Protein AF-A0ABD3DG47-F1 (afdb_monomer_lite)

pLDDT: mean 72.35, std 14.11, range [27.45, 95.31]

InterPro domains:
  IPR001270 ClpA/B family [PR00300] (268-286)
  IPR001270 ClpA/B family [PR00300] (358-372)
  IPR003593 AAA+ ATPase domain [SM00382] (264-387)
  IPR003959 ATPase, AAA-type, core [PF07724] (314-381)
  IPR025662 Sigma-54 interaction domain, ATP-binding site 1 [PS00675] (268-281)
  IPR027417 P-loop containing nucleoside triphosphate hydrolase [G3DSA:3.40.50.300] (193-408)
  IPR027417 P-loop containing nucleoside triphosphate hydrolase [SSF52540] (236-483)
  IPR050130 ATP-dependent Clp protease/Chaperone ClpA/ClpB [PTHR11638] (6-526)

Secondary structure (DSSP, 8-state):
-HHHHHHHHHHHHHHHHHHT-EE-HHHHHIIIIIHHHS-TTTS-S---HHHHHHHHHHHHHHHHHHHHTTHHHHHHHHHHHHHHHHHHHHHHHHHS---GGGHHHHHHHHHHHHHHHHHHHHHHHHHHHHHH-TTHHHHHHHHHHHHHHHHHHHHHHTSS-----HHHHHHHHHHHHHHHHHHHHHHHHHTHHHHEE-HHHHHHHHHHHHT--HHHHSS-S-HHHHHHHHHHHHHHS-S-HHHHHHHHHHHHHGGGS-TT--S-SEEEEEEE-TTSSHHHHHHHHHHHHSS-GGGEEEEEGGG--SHHHHHHHHHHHHHH-SS-EEEEETGGGS-HHHHHHHHHHH-SSS---S-----TT-EEEEEE-TTHHHHT---GGGGTSHHHHHHHHH-HHHHHHH---TTTTTTHHHHHHHHHHHS-HHHHHHSSEEEEE---TT-HHHHHHHHHHHHHHHHHGGGEEEEE-HHHHHHHHHHHHHS--TTHHHHHHHHHHHHHHHHS---S--SSEEEEEEEPTTSSSEEEEEE-TTT-TT-HHHHTTTTHHHHHHHHHHHHHHHHHHHHHHHHHHHHHHHTT-HHHHHHHHHHHHHHHHHT-TT---TTTT-

Organism: NCBI:txid1961234

Foldseek 3Di:
DVVVVVVLVVVQVVLCVQLLFAEDPQQLCCLLVVLVVPPCPQQDPDSDSVVSSVLVSQLSVVLSVCLQVVVVLVVLLQLVLQLLQLQVQLVQCVVPPDDPVCVVVNVVSVVSNVVSVVVNVVVCVLLCQLQPPCPLVVVVVVVVVVLLVVLVVVVVVVVPDPDPDPVSLVVNLVVLLVSLVVVSVSLCVSPVVRRYRHQLSSLVSSCVVRVAFSLVRPDDLDCVLLVQLLVQLCVQDPPQSVLSNVQSVQLSVLVPPDPPDLAASAFEEEEAFAQLCLVVSLQSSCCSVRVDSVLEDEDAQLPPDACVSVLVVLQVSCVVHVQHEYEHEALLNHDPRNLVSLLQRLAPPHDDPDRPHRNHNYYYYYYHHACHVLQPDDDPVLVPDPVSVVVCVVPVVVSLVPDDDPCVCGHPSVSVVRCCVRSPPSNVVSHPYYDYRYNDPPCQLVNLVSLLVVLCCVPVNSFEREDEDPQNSVLLVVVLVVPDDSNSNVVSNVVSNVVVVVVDDPDPDRGQKYWYWACDPPDSDIDIDIDDPVRDPRPVVVVVCPVVSVVSSVSSSLLSVLVVVSSVLSSVLVVCVVVVPSVVNVVSSVVSSVSVVVSPPPPPVPVPVD

Radius of gyration: 31.08 Å; chains: 1; bounding box: 88×61×84 Å

Structure (mmCIF, N/CA/C/O backbone):
data_AF-A0ABD3DG47-F1
#
_entry.id   AF-A0ABD3DG47-F1
#
loop_
_atom_site.group_PDB
_atom_site.id
_atom_site.type_symbol
_atom_site.label_atom_id
_atom_site.label_alt_id
_atom_site.label_comp_id
_atom_site.label_asym_id
_atom_site.label_entity_id
_atom_site.label_seq_id
_atom_site.pdbx_PDB_ins_code
_atom_site.Cartn_x
_atom_site.Cartn_y
_atom_site.Cartn_z
_atom_site.occupancy
_atom_site.B_iso_or_equiv
_atom_site.auth_seq_id
_atom_site.auth_comp_id
_atom_site.auth_asym_id
_atom_site.auth_atom_id
_atom_site.pdbx_PDB_model_num
ATOM 1 N N . MET A 1 1 ? -4.714 10.225 -36.971 1.00 50.16 1 MET A N 1
ATOM 2 C CA . MET A 1 1 ? -4.228 9.419 -35.826 1.00 50.16 1 MET A CA 1
ATOM 3 C C . MET A 1 1 ? -3.156 8.412 -36.236 1.00 50.16 1 MET A C 1
ATOM 5 O O . MET A 1 1 ? -2.167 8.318 -35.524 1.00 50.16 1 MET A O 1
ATOM 9 N N . GLU A 1 2 ? -3.270 7.737 -37.385 1.00 52.88 2 GLU A N 1
ATOM 10 C CA . GLU A 1 2 ? -2.277 6.742 -37.850 1.00 52.88 2 GLU A CA 1
ATOM 11 C C . GLU A 1 2 ? -0.848 7.295 -38.010 1.00 52.88 2 GLU A C 1
ATOM 13 O O . GLU A 1 2 ? 0.084 6.721 -37.454 1.00 52.88 2 GLU A O 1
ATOM 18 N N . ASN A 1 3 ? -0.668 8.471 -38.630 1.00 59.38 3 ASN A N 1
ATOM 19 C CA . ASN A 1 3 ? 0.658 9.110 -38.743 1.00 59.38 3 ASN A CA 1
ATOM 20 C C . ASN A 1 3 ? 1.280 9.507 -37.390 1.00 59.38 3 ASN A C 1
ATOM 22 O O . ASN A 1 3 ? 2.501 9.570 -37.269 1.00 59.38 3 ASN A O 1
ATOM 26 N N . HIS A 1 4 ? 0.464 9.778 -36.366 1.00 63.34 4 HIS A N 1
ATOM 27 C CA . HIS A 1 4 ? 0.966 10.070 -35.019 1.00 63.34 4 HIS A CA 1
ATOM 28 C C . HIS A 1 4 ? 1.346 8.786 -34.280 1.00 63.34 4 HIS A C 1
ATOM 30 O O . HIS A 1 4 ? 2.395 8.747 -33.650 1.00 63.34 4 HIS A O 1
ATOM 36 N N . MET A 1 5 ? 0.558 7.717 -34.418 1.00 67.56 5 MET A N 1
ATOM 37 C CA . MET A 1 5 ? 0.883 6.406 -33.845 1.00 67.56 5 MET A CA 1
ATOM 38 C C . MET A 1 5 ? 2.159 5.809 -34.449 1.00 67.56 5 MET A C 1
ATOM 40 O O . MET A 1 5 ? 2.944 5.205 -33.726 1.00 67.56 5 MET A O 1
ATOM 44 N N . ALA A 1 6 ? 2.400 6.012 -35.749 1.00 72.31 6 ALA A N 1
ATOM 45 C CA . ALA A 1 6 ? 3.637 5.590 -36.405 1.00 72.31 6 ALA A CA 1
ATOM 46 C C . ALA A 1 6 ? 4.873 6.305 -35.828 1.00 72.31 6 ALA A C 1
ATOM 48 O O . ALA A 1 6 ? 5.861 5.647 -35.514 1.00 72.31 6 ALA A O 1
ATOM 49 N N . LYS A 1 7 ? 4.792 7.625 -35.597 1.00 76.00 7 LYS A N 1
ATOM 50 C CA . LYS A 1 7 ? 5.874 8.398 -34.960 1.00 76.00 7 LYS A CA 1
ATOM 51 C C . LYS A 1 7 ? 6.158 7.938 -33.529 1.00 76.00 7 LYS A C 1
ATOM 53 O O . LYS A 1 7 ? 7.310 7.739 -33.174 1.00 76.00 7 LYS A O 1
ATOM 58 N N . VAL A 1 8 ? 5.116 7.705 -32.728 1.00 77.31 8 VAL A N 1
ATOM 59 C CA . VAL A 1 8 ? 5.271 7.233 -31.339 1.00 77.31 8 VAL A CA 1
ATOM 60 C C . VAL A 1 8 ? 5.871 5.816 -31.301 1.00 77.31 8 VAL A C 1
ATOM 62 O O . VAL A 1 8 ? 6.677 5.512 -30.427 1.00 77.31 8 VAL A O 1
ATOM 65 N N . LYS A 1 9 ? 5.559 4.950 -32.278 1.00 81.62 9 LYS A N 1
ATOM 66 C CA . LYS A 1 9 ? 6.209 3.633 -32.418 1.00 81.62 9 LYS A CA 1
ATOM 67 C C . LYS A 1 9 ? 7.689 3.728 -32.799 1.00 81.62 9 LYS A C 1
ATOM 69 O O . LYS A 1 9 ? 8.485 2.938 -32.304 1.00 81.62 9 LYS A O 1
ATOM 74 N N . GLU A 1 10 ? 8.072 4.677 -33.648 1.00 83.44 10 GLU A N 1
ATOM 75 C CA . GLU A 1 10 ? 9.488 4.916 -33.960 1.00 83.44 10 GLU A CA 1
ATOM 76 C C . GLU A 1 10 ? 10.250 5.412 -32.721 1.00 83.44 10 GLU A C 1
ATOM 78 O O . GLU A 1 10 ? 11.354 4.954 -32.433 1.00 83.44 10 GLU A O 1
ATOM 83 N N . GLU A 1 11 ? 9.645 6.309 -31.939 1.00 82.12 11 GLU A N 1
ATOM 84 C CA . GLU A 1 11 ? 10.242 6.784 -30.690 1.00 82.12 11 GLU A CA 1
ATOM 85 C C . GLU A 1 11 ? 10.298 5.696 -29.603 1.00 82.12 11 GLU A C 1
ATOM 87 O O . GLU A 1 11 ? 11.265 5.664 -28.842 1.00 82.12 11 GLU A O 1
ATOM 92 N N . LYS A 1 12 ? 9.338 4.757 -29.571 1.00 86.06 12 LYS A N 1
ATOM 93 C CA . LYS A 1 12 ? 9.390 3.551 -28.718 1.00 86.06 12 LYS A CA 1
ATOM 94 C C . LYS A 1 12 ? 10.688 2.773 -28.954 1.00 86.06 12 LYS A C 1
ATOM 96 O O . LYS A 1 12 ? 11.402 2.491 -27.998 1.00 86.06 12 LYS A O 1
ATOM 101 N N . LEU A 1 13 ? 11.020 2.486 -30.216 1.00 84.69 13 LEU A N 1
ATOM 102 C CA . LEU A 1 13 ? 12.242 1.750 -30.575 1.00 84.69 13 LEU A CA 1
ATOM 103 C C . LEU A 1 13 ? 13.506 2.501 -30.133 1.00 84.69 13 LEU A C 1
ATOM 105 O O . LEU A 1 13 ? 14.432 1.903 -29.592 1.00 84.69 13 LEU A O 1
ATOM 109 N N . LYS A 1 14 ? 13.518 3.832 -30.277 1.00 86.12 14 LYS A N 1
ATOM 110 C CA . LYS A 1 14 ? 14.633 4.671 -29.805 1.00 86.12 14 LYS A CA 1
ATOM 111 C C . LYS A 1 14 ? 14.812 4.598 -28.284 1.00 86.12 14 LYS A C 1
ATOM 113 O O . LYS A 1 14 ? 15.948 4.606 -27.814 1.00 86.12 14 LYS A O 1
ATOM 118 N N . LEU A 1 15 ? 13.724 4.524 -27.511 1.00 86.25 15 LEU A N 1
ATOM 119 C CA . LEU A 1 15 ? 13.793 4.356 -26.054 1.00 86.25 15 LEU A CA 1
ATOM 120 C C . LEU A 1 15 ? 14.304 2.967 -25.653 1.00 86.25 15 LEU A C 1
ATOM 122 O O . LEU A 1 15 ? 15.177 2.872 -24.789 1.00 86.25 15 LEU A O 1
ATOM 126 N N . GLU A 1 16 ? 13.811 1.909 -26.300 1.00 85.94 16 GLU A N 1
ATOM 127 C CA . GLU A 1 16 ? 14.282 0.532 -26.084 1.00 85.94 16 GLU A CA 1
ATOM 128 C C . GLU A 1 16 ? 15.787 0.404 -26.358 1.00 85.94 16 GLU A C 1
ATOM 130 O O . GLU A 1 16 ? 16.533 -0.209 -25.585 1.00 85.94 16 GLU A O 1
ATOM 135 N N . ASP A 1 17 ? 16.257 1.038 -27.432 1.00 82.50 17 ASP A N 1
ATOM 136 C CA . ASP A 1 17 ? 17.668 1.043 -27.799 1.00 82.50 17 ASP A CA 1
ATOM 137 C C . ASP A 1 17 ? 18.523 1.874 -26.846 1.00 82.50 17 ASP A C 1
ATOM 139 O O . ASP A 1 17 ? 19.630 1.440 -26.513 1.00 82.50 17 ASP A O 1
ATOM 143 N N . ARG A 1 18 ? 18.022 3.018 -26.367 1.00 83.75 18 ARG A N 1
ATOM 144 C CA . ARG A 1 18 ? 18.728 3.883 -25.411 1.00 83.75 18 ARG A CA 1
ATOM 145 C C . ARG A 1 18 ? 18.902 3.211 -24.052 1.00 83.75 18 ARG A C 1
ATOM 147 O O . ARG A 1 18 ? 20.015 3.159 -23.537 1.00 83.75 18 ARG A O 1
ATOM 154 N N . TYR A 1 19 ? 17.820 2.697 -23.470 1.00 83.31 19 TYR A N 1
ATOM 155 C CA . TYR A 1 19 ? 17.838 2.142 -22.111 1.00 83.31 19 TYR A CA 1
ATOM 156 C C . TYR A 1 19 ? 18.195 0.655 -22.061 1.00 83.31 19 TYR A C 1
ATOM 158 O O . TYR A 1 19 ? 18.401 0.122 -20.977 1.00 83.31 19 TYR A O 1
ATOM 166 N N . SER A 1 20 ? 18.335 -0.008 -23.216 1.00 83.88 20 SER A N 1
ATOM 167 C CA . SER A 1 20 ? 18.553 -1.460 -23.302 1.00 83.88 20 SER A CA 1
ATOM 168 C C . SER A 1 20 ? 17.442 -2.256 -22.605 1.00 83.88 20 SER A C 1
ATOM 170 O O . SER A 1 20 ? 17.711 -3.226 -21.905 1.00 83.88 20 SER A O 1
ATOM 172 N N . VAL A 1 21 ? 16.194 -1.836 -22.810 1.00 87.88 21 VAL A N 1
ATOM 173 C CA . VAL A 1 21 ? 14.981 -2.447 -22.240 1.00 87.88 21 VAL A CA 1
ATOM 174 C C . VAL A 1 21 ? 14.020 -2.840 -23.358 1.00 87.88 21 VAL A C 1
ATOM 176 O O . VAL A 1 21 ? 14.129 -2.334 -24.473 1.00 87.88 21 VAL A O 1
ATOM 179 N N . GLN A 1 22 ? 13.073 -3.726 -23.068 1.00 89.00 22 GLN A N 1
ATOM 180 C CA . GLN A 1 22 ? 11.948 -4.036 -23.955 1.00 89.00 22 GLN A CA 1
ATOM 181 C C . GLN A 1 22 ? 10.681 -3.366 -23.436 1.00 89.00 22 GLN A C 1
ATOM 183 O O . GLN A 1 22 ? 10.409 -3.405 -22.243 1.00 89.00 22 GLN A O 1
ATOM 188 N N . ILE A 1 23 ? 9.874 -2.755 -24.301 1.00 90.12 23 ILE A N 1
ATOM 189 C CA . ILE A 1 23 ? 8.595 -2.165 -23.902 1.00 90.12 23 ILE A CA 1
ATOM 190 C C . ILE A 1 23 ? 7.476 -3.085 -24.379 1.00 90.12 23 ILE A C 1
ATOM 192 O O . ILE A 1 23 ? 7.232 -3.239 -25.579 1.00 90.12 23 ILE A O 1
ATOM 196 N N . SER A 1 24 ? 6.753 -3.675 -23.426 1.00 90.69 24 SER A N 1
ATOM 197 C CA . SER A 1 24 ? 5.591 -4.507 -23.741 1.00 90.69 24 SER A CA 1
ATOM 198 C C . SER A 1 24 ? 4.501 -3.695 -24.447 1.00 90.69 24 SER A C 1
ATOM 200 O O . SER A 1 24 ? 4.298 -2.510 -24.167 1.00 90.69 24 SER A O 1
ATOM 202 N N . ASP A 1 25 ? 3.757 -4.332 -25.349 1.00 88.25 25 ASP A N 1
ATOM 203 C CA . ASP A 1 25 ? 2.675 -3.653 -26.072 1.00 88.25 25 ASP A CA 1
ATOM 204 C C . ASP A 1 25 ? 1.569 -3.177 -25.119 1.00 88.25 25 ASP A C 1
ATOM 206 O O . ASP A 1 25 ? 1.066 -2.069 -25.265 1.00 88.25 25 ASP A O 1
ATOM 210 N N . ALA A 1 26 ? 1.301 -3.928 -24.045 1.00 85.88 26 ALA A N 1
ATOM 211 C CA . ALA A 1 26 ? 0.377 -3.510 -22.990 1.00 85.88 26 ALA A CA 1
ATOM 212 C C . ALA A 1 26 ? 0.840 -2.243 -22.243 1.00 85.88 26 ALA A C 1
ATOM 214 O O . ALA A 1 26 ? 0.012 -1.412 -21.867 1.00 85.88 26 ALA A O 1
ATOM 215 N N . ALA A 1 27 ? 2.149 -2.074 -22.017 1.00 85.62 27 ALA A N 1
ATOM 216 C CA . ALA A 1 27 ? 2.700 -0.856 -21.419 1.00 85.62 27 ALA A CA 1
ATOM 217 C C . ALA A 1 27 ? 2.553 0.344 -22.358 1.00 85.62 27 ALA A C 1
ATOM 219 O O . ALA A 1 27 ? 2.162 1.431 -21.932 1.00 85.62 27 ALA A O 1
ATOM 220 N N . PHE A 1 28 ? 2.828 0.127 -23.643 1.00 86.81 28 PHE A N 1
ATOM 221 C CA . PHE A 1 28 ? 2.684 1.143 -24.674 1.00 86.81 28 PHE A CA 1
ATOM 222 C C . PHE A 1 28 ? 1.227 1.603 -24.823 1.00 86.81 28 PHE A C 1
ATOM 224 O O . PHE A 1 28 ? 0.948 2.803 -24.800 1.00 86.81 28 PHE A O 1
ATOM 231 N N . ASP A 1 29 ? 0.289 0.658 -24.892 1.00 83.62 29 ASP A N 1
ATOM 232 C CA . ASP A 1 29 ? -1.140 0.950 -24.981 1.00 83.62 29 ASP A CA 1
ATOM 233 C C . ASP A 1 29 ? -1.641 1.685 -23.733 1.00 83.62 29 ASP A C 1
ATOM 235 O O . ASP A 1 29 ? -2.385 2.659 -23.850 1.00 83.62 29 ASP A O 1
ATOM 239 N N . MET A 1 30 ? -1.181 1.300 -22.538 1.00 81.06 30 MET A N 1
ATOM 240 C CA . MET A 1 30 ? -1.516 2.010 -21.302 1.00 81.06 30 MET A CA 1
ATOM 241 C C . MET A 1 30 ? -0.980 3.449 -21.294 1.00 81.06 30 MET A C 1
ATOM 243 O O . MET A 1 30 ? -1.701 4.358 -20.889 1.00 81.06 30 MET A O 1
ATOM 247 N N . ALA A 1 31 ? 0.244 3.687 -21.768 1.00 81.19 31 ALA A N 1
ATOM 248 C CA . ALA A 1 31 ? 0.800 5.036 -21.832 1.00 81.19 31 ALA A CA 1
ATOM 249 C C . ALA A 1 31 ? 0.043 5.930 -22.831 1.00 81.19 31 ALA A C 1
ATOM 251 O O . ALA A 1 31 ? -0.192 7.102 -22.556 1.00 81.19 31 ALA A O 1
ATOM 252 N N . VAL A 1 32 ? -0.367 5.394 -23.985 1.00 78.75 32 VAL A N 1
ATOM 253 C CA . VAL A 1 32 ? -0.984 6.185 -25.066 1.00 78.75 32 VAL A CA 1
ATOM 254 C C . VAL A 1 32 ? -2.504 6.323 -24.914 1.00 78.75 32 VAL A C 1
ATOM 256 O O . VAL A 1 32 ? -3.058 7.399 -25.154 1.00 78.75 32 VAL A O 1
ATOM 259 N N . GLN A 1 33 ? -3.194 5.238 -24.561 1.00 71.56 33 GLN A N 1
ATOM 260 C CA . GLN A 1 33 ? -4.656 5.192 -24.442 1.00 71.56 33 GLN A CA 1
ATOM 261 C C . GLN A 1 33 ? -5.113 5.414 -23.000 1.00 71.56 33 GLN A C 1
ATOM 263 O O . GLN A 1 33 ? -6.075 6.149 -22.782 1.00 71.56 33 GLN A O 1
ATOM 268 N N . GLY A 1 34 ? -4.393 4.844 -22.027 1.00 64.44 34 GLY A N 1
ATOM 269 C CA . GLY A 1 34 ? -4.728 4.937 -20.605 1.00 64.44 34 GLY A CA 1
ATOM 270 C C . GLY A 1 34 ? -4.852 6.384 -20.130 1.00 64.44 34 GLY A C 1
ATOM 271 O O . GLY A 1 34 ? -5.847 6.733 -19.502 1.00 64.44 34 GLY A O 1
ATOM 272 N N . LEU A 1 35 ? -3.925 7.263 -20.533 1.00 60.59 35 LEU A N 1
ATOM 273 C CA . LEU A 1 35 ? -3.958 8.699 -20.204 1.00 60.59 35 LEU A CA 1
ATOM 274 C C . LEU A 1 35 ? -5.243 9.423 -20.626 1.00 60.59 35 LEU A C 1
ATOM 276 O O . LEU A 1 35 ? -5.579 10.435 -20.027 1.00 60.59 35 LEU A O 1
ATOM 280 N N . LYS A 1 36 ? -5.963 8.927 -21.640 1.00 59.72 36 LYS A N 1
ATOM 281 C CA . LYS A 1 36 ? -7.244 9.511 -22.071 1.00 59.72 36 LYS A CA 1
ATOM 282 C C . LYS A 1 36 ? -8.430 9.005 -21.256 1.00 59.72 36 LYS A C 1
ATOM 284 O O . LYS A 1 36 ? -9.444 9.688 -21.177 1.00 59.72 36 LYS A O 1
ATOM 289 N N . THR A 1 37 ? -8.330 7.790 -20.719 1.00 57.97 37 THR A N 1
ATOM 290 C CA . THR A 1 37 ? -9.358 7.173 -19.866 1.00 57.97 37 THR A CA 1
ATOM 291 C C . THR A 1 37 ? -9.273 7.614 -18.413 1.00 57.97 37 THR A C 1
ATOM 293 O O . THR A 1 37 ? -10.285 7.583 -17.720 1.00 57.97 37 THR A O 1
ATOM 296 N N . PHE A 1 38 ? -8.089 7.994 -17.936 1.00 57.41 38 PHE A N 1
ATOM 297 C CA . PHE A 1 38 ? -7.947 8.539 -16.595 1.00 57.41 38 PHE A CA 1
ATOM 298 C C . PHE A 1 38 ? -8.450 9.991 -16.574 1.00 57.41 38 PHE A C 1
ATOM 300 O O . PHE A 1 38 ? -8.217 10.735 -17.522 1.00 57.41 38 PHE A O 1
ATOM 307 N N . ASP A 1 39 ? -9.190 10.353 -15.520 1.00 52.00 39 ASP A N 1
ATOM 308 C CA . ASP A 1 39 ? -9.993 11.579 -15.434 1.00 52.00 39 ASP A CA 1
ATOM 309 C C . ASP A 1 39 ? -9.259 12.813 -15.983 1.00 52.00 39 ASP A C 1
ATOM 311 O O . ASP A 1 39 ? -8.236 13.252 -15.445 1.00 52.00 39 ASP A O 1
ATOM 315 N N . SER A 1 40 ? -9.815 13.395 -17.049 1.00 48.25 40 SER A N 1
ATOM 316 C CA . SER A 1 40 ? -9.198 14.454 -17.858 1.00 48.25 40 SER A CA 1
ATOM 317 C C . SER A 1 40 ? -8.942 15.763 -17.102 1.00 48.25 40 SER A C 1
ATOM 319 O O . SER A 1 40 ? -8.389 16.694 -17.673 1.00 48.25 40 SER A O 1
ATOM 321 N N . LYS A 1 41 ? -9.379 15.863 -15.841 1.00 52.28 41 LYS A N 1
ATOM 322 C CA . LYS A 1 41 ? -9.219 17.050 -14.990 1.00 52.28 41 LYS A CA 1
ATOM 323 C C . LYS A 1 41 ? -7.956 17.032 -14.129 1.00 52.28 41 LYS A C 1
ATOM 325 O O . LYS A 1 41 ? -7.465 18.093 -13.775 1.00 52.28 41 LYS A O 1
ATOM 330 N N . LEU A 1 42 ? -7.446 15.854 -13.761 1.00 52.72 42 LEU A N 1
ATOM 331 C CA . LEU A 1 42 ? -6.327 15.725 -12.811 1.00 52.72 42 LEU A CA 1
ATOM 332 C C . LEU A 1 42 ? -4.996 15.399 -13.495 1.00 52.72 42 LEU A C 1
ATOM 334 O O . LEU A 1 42 ? -3.930 15.591 -12.919 1.00 52.72 42 LEU A O 1
ATOM 338 N N . ILE A 1 43 ? -5.050 14.923 -14.738 1.00 51.12 43 ILE A N 1
ATOM 339 C CA . ILE A 1 43 ? -3.897 14.391 -15.470 1.00 51.12 43 ILE A CA 1
ATOM 340 C C . ILE A 1 43 ? -3.636 15.274 -16.680 1.00 51.12 43 ILE A C 1
ATOM 342 O O . ILE A 1 43 ? -3.479 14.790 -17.788 1.00 51.12 43 ILE A O 1
ATOM 346 N N . PHE A 1 44 ? -3.489 16.576 -16.442 1.00 50.78 44 PHE A N 1
ATOM 347 C CA . PHE A 1 44 ? -2.934 17.531 -17.405 1.00 50.78 44 PHE A CA 1
ATOM 348 C C . PHE A 1 44 ? -3.940 18.078 -18.429 1.00 50.78 44 PHE A C 1
ATOM 350 O O . PHE A 1 44 ? -4.593 17.331 -19.148 1.00 50.78 44 PHE A O 1
ATOM 357 N N . ASP A 1 45 ? -3.962 19.407 -18.563 1.00 48.56 45 ASP A N 1
ATOM 358 C CA . ASP A 1 45 ? -4.723 20.137 -19.590 1.00 48.56 45 ASP A CA 1
ATOM 359 C C . ASP A 1 45 ? -4.368 19.720 -21.037 1.00 48.56 45 ASP A C 1
ATOM 361 O O . ASP A 1 45 ? -5.119 20.005 -21.965 1.00 48.56 45 ASP A O 1
ATOM 365 N N . ASP A 1 46 ? -3.270 18.978 -21.236 1.00 50.72 46 ASP A N 1
ATOM 366 C CA . ASP A 1 46 ? -2.819 18.465 -22.528 1.00 50.72 46 ASP A CA 1
ATOM 367 C C . ASP A 1 46 ? -2.513 16.957 -22.460 1.00 50.72 46 ASP A C 1
ATOM 369 O O . ASP A 1 46 ? -1.393 16.544 -22.131 1.00 50.72 46 ASP A O 1
ATOM 373 N N . ALA A 1 47 ? -3.468 16.113 -22.867 1.00 54.50 47 ALA A N 1
ATOM 374 C CA . ALA A 1 47 ? -3.245 14.695 -23.186 1.00 54.50 47 ALA A CA 1
ATOM 375 C C . ALA A 1 47 ? -2.397 14.551 -24.471 1.00 54.50 47 ALA A C 1
ATOM 377 O O . ALA A 1 47 ? -2.843 14.055 -25.511 1.00 54.50 47 ALA A O 1
ATOM 378 N N . SER A 1 48 ? -1.167 15.065 -24.422 1.00 65.12 48 SER A N 1
ATOM 379 C CA . SER A 1 48 ? -0.259 15.149 -25.557 1.00 65.12 48 SER A CA 1
ATOM 380 C C . SER A 1 48 ? 0.574 13.868 -25.699 1.00 65.12 48 SER A C 1
ATOM 382 O O . SER A 1 48 ? 1.020 13.293 -24.702 1.00 65.12 48 SER A O 1
ATOM 384 N N . PRO A 1 49 ? 0.869 13.425 -26.936 1.00 72.06 49 PRO A N 1
ATOM 385 C CA . PRO A 1 49 ? 1.734 12.267 -27.179 1.00 72.06 49 PRO A CA 1
ATOM 386 C C . PRO A 1 49 ? 3.137 12.436 -26.572 1.00 72.06 49 PRO A C 1
ATOM 388 O O . PRO A 1 49 ? 3.766 11.452 -26.204 1.00 72.06 49 PRO A O 1
ATOM 391 N N . LYS A 1 50 ? 3.602 13.679 -26.385 1.00 78.31 50 LYS A N 1
ATOM 392 C CA . LYS A 1 50 ? 4.871 13.985 -25.709 1.00 78.31 50 LYS A CA 1
ATOM 393 C C . LYS A 1 50 ? 4.891 13.502 -24.259 1.00 78.31 50 LYS A C 1
ATOM 395 O O . LYS A 1 50 ? 5.911 13.010 -23.796 1.00 78.31 50 LYS A O 1
ATOM 400 N N . LYS A 1 51 ? 3.764 13.609 -23.555 1.00 78.19 51 LYS A N 1
ATOM 401 C CA . LYS A 1 51 ? 3.668 13.211 -22.150 1.00 78.19 51 LYS A CA 1
ATOM 402 C C . LYS A 1 51 ? 3.598 11.700 -21.967 1.00 78.19 51 LYS A C 1
ATOM 404 O O . LYS A 1 51 ? 4.188 11.164 -21.038 1.00 78.19 51 LYS A O 1
ATOM 409 N N . ALA A 1 52 ? 2.948 11.004 -22.901 1.00 81.44 52 ALA A N 1
ATOM 410 C CA . ALA A 1 52 ? 3.013 9.545 -22.967 1.00 81.44 52 ALA A CA 1
ATOM 411 C C . ALA A 1 52 ? 4.467 9.067 -23.126 1.00 81.44 52 ALA A C 1
ATOM 413 O O . ALA A 1 52 ? 4.886 8.127 -22.455 1.00 81.44 52 ALA A O 1
ATOM 414 N N . MET A 1 53 ? 5.255 9.763 -23.952 1.00 84.50 53 MET A N 1
ATOM 415 C CA . MET A 1 53 ? 6.681 9.480 -24.119 1.00 84.50 53 MET A CA 1
ATOM 416 C C . MET A 1 53 ? 7.506 9.809 -22.873 1.00 84.50 53 MET A C 1
ATOM 418 O O . MET A 1 53 ? 8.397 9.042 -22.532 1.00 84.50 53 MET A O 1
ATOM 422 N N . GLU A 1 54 ? 7.191 10.890 -22.161 1.00 86.56 54 GLU A N 1
ATOM 423 C CA . GLU A 1 54 ? 7.818 11.222 -20.874 1.00 86.56 54 GLU A CA 1
ATOM 424 C C . GLU A 1 54 ? 7.565 10.135 -19.814 1.00 86.56 54 GLU A C 1
ATOM 426 O O . GLU A 1 54 ? 8.488 9.719 -19.117 1.00 86.56 54 GLU A O 1
ATOM 431 N N . ILE A 1 55 ? 6.338 9.611 -19.738 1.00 87.62 55 ILE A N 1
ATOM 432 C CA . ILE A 1 55 ? 5.992 8.512 -18.825 1.00 87.62 55 ILE A CA 1
ATOM 433 C C . ILE A 1 55 ? 6.714 7.221 -19.226 1.00 87.62 55 ILE A C 1
ATOM 435 O O . ILE A 1 55 ? 7.221 6.515 -18.355 1.00 87.62 55 ILE A O 1
ATOM 439 N N . LEU A 1 56 ? 6.791 6.907 -20.525 1.00 89.25 56 LEU A N 1
ATOM 440 C CA . LEU A 1 56 ? 7.541 5.743 -21.012 1.00 89.25 56 LEU A CA 1
ATOM 441 C C . LEU A 1 56 ? 9.042 5.872 -20.726 1.00 89.25 56 LEU A C 1
ATOM 443 O O . LEU A 1 56 ? 9.653 4.901 -20.285 1.00 89.25 56 LEU A O 1
ATOM 447 N N . ASP A 1 57 ? 9.626 7.054 -20.920 1.00 91.31 57 ASP A N 1
ATOM 448 C CA . ASP A 1 57 ? 11.023 7.353 -20.584 1.00 91.31 57 ASP A CA 1
ATOM 449 C C . ASP A 1 57 ? 11.280 7.171 -19.080 1.00 91.31 57 ASP A C 1
ATOM 451 O O . ASP A 1 57 ? 12.214 6.470 -18.682 1.00 91.31 57 ASP A O 1
ATOM 455 N N . GLY A 1 58 ? 10.393 7.707 -18.235 1.00 91.19 58 GLY A N 1
ATOM 456 C CA . GLY A 1 58 ? 10.427 7.491 -16.791 1.00 91.19 58 GLY A CA 1
ATOM 457 C C . GLY A 1 58 ? 10.296 6.014 -16.407 1.00 91.19 58 GLY A C 1
ATOM 458 O O . GLY A 1 58 ? 11.000 5.552 -15.512 1.00 91.19 58 GLY A O 1
ATOM 459 N N . ALA A 1 59 ? 9.447 5.247 -17.098 1.00 92.06 59 ALA A N 1
ATOM 460 C CA . ALA A 1 59 ? 9.265 3.819 -16.833 1.00 92.06 59 ALA A CA 1
ATOM 461 C C . ALA A 1 59 ? 10.504 3.003 -17.228 1.00 92.06 59 ALA A C 1
ATOM 463 O O . ALA A 1 59 ? 10.900 2.105 -16.487 1.00 92.06 59 ALA A O 1
ATOM 464 N N . CYS A 1 60 ? 11.157 3.347 -18.342 1.00 92.31 60 CYS A N 1
ATOM 465 C CA . CYS A 1 60 ? 12.425 2.738 -18.748 1.00 92.31 60 CYS A CA 1
ATOM 466 C C . CYS A 1 60 ? 13.533 3.014 -17.722 1.00 92.31 60 CYS A C 1
ATOM 468 O O . CYS A 1 60 ? 14.245 2.092 -17.323 1.00 92.31 60 CYS A O 1
ATOM 470 N N . LYS A 1 61 ? 13.648 4.266 -17.256 1.00 91.94 61 LYS A N 1
ATOM 471 C CA . LYS A 1 61 ? 14.596 4.655 -16.199 1.00 91.94 61 LYS A CA 1
ATOM 472 C C . LYS A 1 61 ? 14.343 3.891 -14.908 1.00 91.94 61 LYS A C 1
ATOM 474 O O . LYS A 1 61 ? 15.280 3.330 -14.355 1.00 91.94 61 LYS A O 1
ATOM 479 N N . LEU A 1 62 ? 13.084 3.817 -14.479 1.00 91.69 62 LEU A N 1
ATOM 480 C CA . LEU A 1 62 ? 12.689 3.098 -13.274 1.00 91.69 62 LEU A CA 1
ATOM 481 C C . LEU A 1 62 ? 13.105 1.628 -13.356 1.00 91.69 62 LEU A C 1
ATOM 483 O O . LEU A 1 62 ? 13.771 1.138 -12.456 1.00 91.69 62 LEU A O 1
ATOM 487 N N . VAL A 1 63 ? 12.783 0.937 -14.452 1.00 90.88 63 VAL A N 1
ATOM 488 C CA . VAL A 1 63 ? 13.167 -0.470 -14.650 1.00 90.88 63 VAL A CA 1
ATOM 489 C C . VAL A 1 63 ? 14.686 -0.659 -14.595 1.00 90.88 63 VAL A C 1
ATOM 491 O O . VAL A 1 63 ? 15.174 -1.573 -13.930 1.00 90.88 63 VAL A O 1
ATOM 494 N N . LEU A 1 64 ? 15.444 0.233 -15.235 1.00 88.31 64 LEU A N 1
ATOM 495 C CA . LEU A 1 64 ? 16.904 0.182 -15.221 1.00 88.31 64 LEU A CA 1
ATOM 496 C C . LEU A 1 64 ? 17.489 0.449 -13.824 1.00 88.31 64 LEU A C 1
ATOM 498 O O . LEU A 1 64 ? 18.438 -0.220 -13.422 1.00 88.31 64 LEU A O 1
ATOM 502 N N . GLU A 1 65 ? 16.932 1.400 -13.074 1.00 88.69 65 GLU A N 1
ATOM 503 C CA . GLU A 1 65 ? 17.321 1.674 -11.685 1.00 88.69 65 GLU A CA 1
ATOM 504 C C . GLU A 1 65 ? 17.030 0.476 -10.778 1.00 88.69 65 GLU A C 1
ATOM 506 O O . GLU A 1 65 ? 17.909 0.069 -10.019 1.00 88.69 65 GLU A O 1
ATOM 511 N N . ARG A 1 66 ? 15.855 -0.156 -10.917 1.00 89.00 66 ARG A N 1
ATOM 512 C CA . ARG A 1 66 ? 15.509 -1.387 -10.185 1.00 89.00 66 ARG A CA 1
ATOM 513 C C . ARG A 1 66 ? 16.488 -2.517 -10.465 1.00 89.00 66 ARG A C 1
ATOM 515 O O . ARG A 1 66 ? 16.887 -3.236 -9.548 1.00 89.00 66 ARG A O 1
ATOM 522 N N . PHE A 1 67 ? 16.856 -2.673 -11.736 1.00 87.44 67 PHE A N 1
ATOM 523 C CA . PHE A 1 67 ? 17.817 -3.673 -12.179 1.00 87.44 67 PHE A CA 1
ATOM 524 C C . PHE A 1 67 ? 19.199 -3.413 -11.568 1.00 87.44 67 PHE A C 1
ATOM 526 O O . PHE A 1 67 ? 19.775 -4.316 -10.970 1.00 87.44 67 PHE A O 1
ATOM 533 N N . ARG A 1 68 ? 19.691 -2.168 -11.625 1.00 86.25 68 ARG A N 1
ATOM 534 C CA . ARG A 1 68 ? 20.988 -1.760 -11.053 1.00 86.25 68 ARG A CA 1
ATOM 535 C C . ARG A 1 68 ? 21.048 -1.915 -9.536 1.00 86.25 68 ARG A C 1
ATOM 537 O O . ARG A 1 68 ? 22.025 -2.438 -9.012 1.00 86.25 68 ARG A O 1
ATOM 544 N N . ASN A 1 69 ? 20.000 -1.490 -8.838 1.00 87.25 69 ASN A N 1
ATOM 545 C CA . ASN A 1 69 ? 19.932 -1.529 -7.377 1.00 87.25 69 ASN A CA 1
ATOM 546 C C . ASN A 1 69 ? 19.592 -2.922 -6.825 1.00 87.25 69 ASN A C 1
ATOM 548 O O . ASN A 1 69 ? 19.467 -3.076 -5.612 1.00 87.25 69 ASN A O 1
ATOM 552 N N . CYS A 1 70 ? 19.431 -3.926 -7.694 1.00 83.56 70 CYS A N 1
ATOM 553 C CA . CYS A 1 70 ? 19.045 -5.282 -7.320 1.00 83.56 70 CYS A CA 1
ATOM 554 C C . CYS A 1 70 ? 17.769 -5.318 -6.454 1.00 83.56 70 CYS A C 1
ATOM 556 O O . CYS A 1 70 ? 17.688 -6.063 -5.480 1.00 83.56 70 CYS A O 1
ATOM 558 N N . GLU A 1 71 ? 16.740 -4.527 -6.790 1.00 83.88 71 GLU A N 1
ATOM 559 C CA . GLU A 1 71 ? 15.516 -4.441 -5.966 1.00 83.88 71 GLU A CA 1
ATOM 560 C C . GLU A 1 71 ? 14.808 -5.798 -5.797 1.00 83.88 71 GLU A C 1
ATOM 562 O O . GLU A 1 71 ? 14.219 -6.071 -4.750 1.00 83.88 71 GLU A O 1
ATOM 567 N N . TYR A 1 72 ? 14.929 -6.687 -6.788 1.00 81.00 72 TYR A N 1
ATOM 568 C CA . TYR A 1 72 ? 14.407 -8.056 -6.742 1.00 81.00 72 TYR A CA 1
ATOM 569 C C . TYR A 1 72 ? 14.983 -8.886 -5.583 1.00 81.00 72 TYR A C 1
ATOM 571 O O . TYR A 1 72 ? 14.314 -9.790 -5.090 1.00 81.00 72 TYR A O 1
ATOM 579 N N . GLU A 1 73 ? 16.206 -8.585 -5.138 1.00 82.69 73 GLU A N 1
ATOM 580 C CA . GLU A 1 73 ? 16.834 -9.225 -3.982 1.00 82.69 73 GLU A CA 1
ATOM 581 C C . GLU A 1 73 ? 16.163 -8.783 -2.684 1.00 82.69 73 GLU A C 1
ATOM 583 O O . GLU A 1 73 ? 15.873 -9.606 -1.818 1.00 82.69 73 GLU A O 1
ATOM 588 N N . THR A 1 74 ? 15.862 -7.488 -2.580 1.00 83.25 74 THR A N 1
ATOM 589 C CA . THR A 1 74 ? 15.198 -6.927 -1.401 1.00 83.25 74 THR A CA 1
ATOM 590 C C . THR A 1 74 ? 13.786 -7.479 -1.266 1.00 83.25 74 THR A C 1
ATOM 592 O O . THR A 1 74 ? 13.429 -7.926 -0.179 1.00 83.25 74 THR A O 1
ATOM 595 N N . SER A 1 75 ? 13.030 -7.519 -2.373 1.00 83.06 75 SER A N 1
ATOM 596 C CA . SER A 1 75 ? 11.723 -8.187 -2.432 1.00 83.06 75 SER A CA 1
ATOM 597 C C . SER A 1 75 ? 11.867 -9.620 -1.930 1.00 83.06 75 SER A C 1
ATOM 599 O O . SER A 1 75 ? 11.325 -9.946 -0.879 1.00 83.06 75 SER A O 1
ATOM 601 N N . PHE A 1 76 ? 12.715 -10.431 -2.575 1.00 84.81 76 PHE A N 1
ATOM 602 C CA . PHE A 1 76 ? 12.870 -11.848 -2.247 1.00 84.81 76 PHE A CA 1
ATOM 603 C C . PHE A 1 76 ? 13.104 -12.107 -0.750 1.00 84.81 76 PHE A C 1
ATOM 605 O O . PHE A 1 76 ? 12.475 -12.996 -0.168 1.00 84.81 76 PHE A O 1
ATOM 612 N N . TYR A 1 77 ? 13.975 -11.326 -0.103 1.00 82.31 77 TYR A N 1
ATOM 613 C CA . TYR A 1 77 ? 14.212 -11.461 1.335 1.00 82.31 77 TYR A CA 1
ATOM 614 C C . TYR A 1 77 ? 13.023 -11.005 2.195 1.00 82.31 77 TYR A C 1
ATOM 616 O O . TYR A 1 77 ? 12.796 -11.603 3.249 1.00 82.31 77 TYR A O 1
ATOM 624 N N . GLU A 1 78 ? 12.218 -10.028 1.760 1.00 82.50 78 GLU A N 1
ATOM 625 C CA . GLU A 1 78 ? 10.962 -9.657 2.429 1.00 82.50 78 GLU A CA 1
ATOM 626 C C . GLU A 1 78 ? 9.964 -10.806 2.442 1.00 82.50 78 GLU A C 1
ATOM 628 O O . GLU A 1 78 ? 9.414 -11.127 3.503 1.00 82.50 78 GLU A O 1
ATOM 633 N N . GLU A 1 79 ? 9.741 -11.435 1.286 1.00 83.50 79 GLU A N 1
ATOM 634 C CA . GLU A 1 79 ? 8.817 -12.562 1.175 1.00 83.50 79 GLU A CA 1
ATOM 635 C C . GLU A 1 79 ? 9.348 -13.797 1.913 1.00 83.50 79 GLU A C 1
ATOM 637 O O . GLU A 1 79 ? 8.595 -14.462 2.628 1.00 83.50 79 GLU A O 1
ATOM 642 N N . ALA A 1 80 ? 10.653 -14.071 1.829 1.00 82.31 80 ALA A N 1
ATOM 643 C CA . ALA A 1 80 ? 11.296 -15.147 2.581 1.00 82.31 80 ALA A CA 1
ATOM 644 C C . ALA A 1 80 ? 11.190 -14.935 4.097 1.00 82.31 80 ALA A C 1
ATOM 646 O O . ALA A 1 80 ? 10.865 -15.865 4.841 1.00 82.31 80 ALA A O 1
ATOM 647 N N . HIS A 1 81 ? 11.413 -13.708 4.568 1.00 82.25 81 HIS A N 1
ATOM 648 C CA . HIS A 1 81 ? 11.262 -13.355 5.973 1.00 82.25 81 HIS A CA 1
ATOM 649 C C . HIS A 1 81 ? 9.817 -13.542 6.451 1.00 82.25 81 HIS A C 1
ATOM 651 O O . HIS A 1 81 ? 9.587 -14.068 7.543 1.00 82.25 81 HIS A O 1
ATOM 657 N N . GLN A 1 82 ? 8.841 -13.152 5.629 1.00 83.12 82 GLN A N 1
ATOM 658 C CA . GLN A 1 82 ? 7.426 -13.315 5.946 1.00 83.12 82 GLN A CA 1
ATOM 659 C C . GLN A 1 82 ? 7.014 -14.791 6.015 1.00 83.12 82 GLN A C 1
ATOM 661 O O . GLN A 1 82 ? 6.418 -15.196 7.015 1.00 83.12 82 GLN A O 1
ATOM 666 N N . LEU A 1 83 ? 7.431 -15.605 5.036 1.00 85.38 83 LEU A N 1
ATOM 667 C CA . LEU A 1 83 ? 7.219 -17.054 5.060 1.00 85.38 83 LEU A CA 1
ATOM 668 C C . LEU A 1 83 ? 7.791 -17.672 6.338 1.00 85.38 83 LEU A C 1
ATOM 670 O O . LEU A 1 83 ? 7.142 -18.488 6.996 1.00 85.38 83 LEU A O 1
ATOM 674 N N . ARG A 1 84 ? 9.017 -17.283 6.700 1.00 81.56 84 ARG A N 1
ATOM 675 C CA . ARG A 1 84 ? 9.687 -17.795 7.894 1.00 81.56 84 ARG A CA 1
ATOM 676 C C . ARG A 1 84 ? 8.912 -17.459 9.160 1.00 81.56 84 ARG A C 1
ATOM 678 O O . ARG A 1 84 ? 8.762 -18.320 10.024 1.00 81.56 84 ARG A O 1
ATOM 685 N N . TRP A 1 85 ? 8.401 -16.236 9.266 1.00 83.56 85 TRP A N 1
ATOM 686 C CA . TRP A 1 85 ? 7.584 -15.833 10.404 1.00 83.56 85 TRP A CA 1
ATOM 687 C C . TRP A 1 85 ? 6.345 -16.715 10.543 1.00 83.56 85 TRP A C 1
ATOM 689 O O . TRP A 1 85 ? 6.082 -17.255 11.620 1.00 83.56 85 TRP A O 1
ATOM 699 N N . ASP A 1 86 ? 5.609 -16.890 9.447 1.00 84.25 86 ASP A N 1
ATOM 700 C CA . ASP A 1 86 ? 4.379 -17.672 9.446 1.00 84.25 86 ASP A CA 1
ATOM 701 C C . ASP A 1 86 ? 4.647 -19.156 9.745 1.00 84.25 86 ASP A C 1
ATOM 703 O O . ASP A 1 86 ? 3.881 -19.776 10.484 1.00 84.25 86 ASP A O 1
ATOM 707 N N . LEU A 1 87 ? 5.765 -19.717 9.267 1.00 82.81 87 LEU A N 1
ATOM 708 C CA . LEU A 1 87 ? 6.202 -21.077 9.601 1.00 82.81 87 LEU A CA 1
ATOM 709 C C . LEU A 1 87 ? 6.543 -21.242 11.084 1.00 82.81 87 LEU A C 1
ATOM 711 O O . LEU A 1 87 ? 6.005 -22.149 11.722 1.00 82.81 87 LEU A O 1
ATOM 715 N N . VAL A 1 88 ? 7.403 -20.376 11.632 1.00 80.88 88 VAL A N 1
ATOM 716 C CA . VAL A 1 88 ? 7.790 -20.415 13.054 1.00 80.88 88 VAL A CA 1
ATOM 717 C C . VAL A 1 88 ? 6.543 -20.346 13.926 1.00 80.88 88 VAL A C 1
ATOM 719 O O . VAL A 1 88 ? 6.371 -21.144 14.843 1.00 80.88 88 VAL A O 1
ATOM 722 N N . GLU A 1 89 ? 5.627 -19.432 13.617 1.00 80.38 89 GLU A N 1
ATOM 723 C CA . GLU A 1 89 ? 4.420 -19.273 14.414 1.00 80.38 89 GLU A CA 1
ATOM 724 C C . GLU A 1 89 ? 3.460 -20.461 14.293 1.00 80.38 89 GLU A C 1
ATOM 726 O O . GLU A 1 89 ? 2.891 -20.881 15.299 1.00 80.38 89 GLU A O 1
ATOM 731 N N . LEU A 1 90 ? 3.303 -21.043 13.098 1.00 82.31 90 LEU A N 1
ATOM 732 C CA . LEU A 1 90 ? 2.519 -22.267 12.915 1.00 82.31 90 LEU A CA 1
ATOM 733 C C . LEU A 1 90 ? 3.074 -23.422 13.748 1.00 82.31 90 LEU A C 1
ATOM 735 O O . LEU A 1 90 ? 2.299 -24.105 14.412 1.00 82.31 90 LEU A O 1
ATOM 739 N N . ILE A 1 91 ? 4.390 -23.646 13.706 1.00 80.25 91 ILE A N 1
ATOM 740 C CA . ILE A 1 91 ? 5.058 -24.743 14.420 1.00 80.25 91 ILE A CA 1
ATOM 741 C C . ILE A 1 91 ? 4.829 -24.620 15.926 1.00 80.25 91 ILE A C 1
ATOM 743 O O . ILE A 1 91 ? 4.433 -25.592 16.567 1.00 80.25 91 ILE A O 1
ATOM 747 N N . GLU A 1 92 ? 5.016 -23.426 16.480 1.00 77.06 92 GLU A N 1
ATOM 748 C CA . GLU A 1 92 ? 4.819 -23.192 17.910 1.00 77.06 92 GLU A CA 1
ATOM 749 C C . GLU A 1 92 ? 3.349 -23.321 18.324 1.00 77.06 92 GLU A C 1
ATOM 751 O O . GLU A 1 92 ? 3.041 -23.958 19.328 1.00 77.06 92 GLU A O 1
ATOM 756 N N . ILE A 1 93 ? 2.411 -22.842 17.500 1.00 78.19 93 ILE A N 1
ATOM 757 C CA . ILE A 1 93 ? 0.978 -23.062 17.745 1.00 78.19 93 ILE A CA 1
ATOM 758 C C . ILE A 1 93 ? 0.620 -24.555 17.719 1.00 78.19 93 ILE A C 1
ATOM 760 O O . ILE A 1 93 ? -0.298 -24.961 18.422 1.00 78.19 93 ILE A O 1
ATOM 764 N N . TYR A 1 94 ? 1.301 -25.373 16.910 1.00 77.06 94 TYR A N 1
ATOM 765 C CA . TYR A 1 94 ? 1.098 -26.825 16.902 1.00 77.06 94 TYR A CA 1
ATOM 766 C C . TYR A 1 94 ? 1.686 -27.532 18.124 1.00 77.06 94 TYR A C 1
ATOM 768 O O . TYR A 1 94 ? 1.196 -28.605 18.484 1.00 77.06 94 TYR A O 1
ATOM 776 N N . ARG A 1 95 ? 2.733 -26.967 18.735 1.00 74.94 95 ARG A N 1
ATOM 777 C CA . ARG A 1 95 ? 3.315 -27.467 19.988 1.00 74.94 95 ARG A CA 1
ATOM 778 C C . ARG A 1 95 ? 2.404 -27.178 21.173 1.00 74.94 95 ARG A C 1
ATOM 780 O O . ARG A 1 95 ? 2.235 -28.040 22.035 1.00 74.94 95 ARG A O 1
ATOM 787 N N . ASP A 1 96 ? 1.790 -26.000 21.186 1.00 66.38 96 ASP A N 1
ATOM 788 C CA . ASP A 1 96 ? 0.771 -25.638 22.162 1.00 66.38 96 ASP A CA 1
ATOM 789 C C . ASP A 1 96 ? -0.548 -26.396 21.885 1.00 66.38 96 ASP A C 1
ATOM 791 O O . ASP A 1 96 ? -0.970 -26.593 20.748 1.00 66.38 96 ASP A O 1
ATOM 795 N N . THR A 1 97 ? -1.231 -26.873 22.932 1.00 56.25 97 THR A N 1
ATOM 796 C CA . THR A 1 97 ? -2.470 -27.664 22.782 1.00 56.25 97 THR A CA 1
ATOM 797 C C . THR A 1 97 ? -3.539 -26.915 21.968 1.00 56.25 97 THR A C 1
ATOM 799 O O . THR A 1 97 ? -3.724 -25.714 22.184 1.00 56.25 97 THR A O 1
ATOM 802 N N . PRO A 1 98 ? -4.303 -27.595 21.087 1.00 55.28 98 PRO A N 1
ATOM 803 C CA . PRO A 1 98 ? -5.213 -26.942 20.150 1.00 55.28 98 PRO A CA 1
ATOM 804 C C . PRO A 1 98 ? -6.404 -26.296 20.869 1.00 55.28 98 PRO A C 1
ATOM 806 O O . PRO A 1 98 ? -7.444 -26.917 21.087 1.00 55.28 98 PRO A O 1
ATOM 809 N N . ASN A 1 99 ? -6.276 -25.014 21.201 1.00 56.22 99 ASN A N 1
ATOM 810 C CA . ASN A 1 99 ? -7.404 -24.190 21.614 1.00 56.22 99 ASN A CA 1
ATOM 811 C C . ASN A 1 99 ? -8.332 -23.935 20.412 1.00 56.22 99 ASN A C 1
ATOM 813 O O . ASN A 1 99 ? -7.899 -23.634 19.297 1.00 56.22 99 ASN A O 1
ATOM 817 N N . THR A 1 100 ? -9.644 -24.009 20.635 1.00 52.44 100 THR A N 1
ATOM 818 C CA . THR A 1 100 ? -10.684 -23.815 19.605 1.00 52.44 100 THR A CA 1
ATOM 819 C C . THR A 1 100 ? -10.666 -22.415 18.976 1.00 52.44 100 THR A C 1
ATOM 821 O O . THR A 1 100 ? -10.992 -22.270 17.795 1.00 52.44 100 THR A O 1
ATOM 824 N N . ASN A 1 101 ? -10.206 -21.397 19.713 1.00 56.31 101 ASN A N 1
ATOM 825 C CA . ASN A 1 101 ? -10.067 -20.016 19.227 1.00 56.31 101 ASN A CA 1
ATOM 826 C C . ASN A 1 101 ? -8.903 -19.813 18.239 1.00 56.31 101 ASN A C 1
ATOM 828 O O . ASN A 1 101 ? -8.862 -18.800 17.540 1.00 56.31 101 ASN A O 1
ATOM 832 N N . THR A 1 102 ? -7.987 -20.777 18.112 1.00 65.12 102 THR A N 1
ATOM 833 C CA . THR A 1 102 ? -6.787 -20.645 17.270 1.00 65.12 102 THR A CA 1
ATOM 834 C C . THR A 1 102 ? -7.036 -21.060 15.816 1.00 65.12 102 THR A C 1
ATOM 836 O O . THR A 1 102 ? -6.227 -20.766 14.941 1.00 65.12 102 THR A O 1
ATOM 839 N N . ARG A 1 103 ? -8.184 -21.681 15.497 1.00 74.06 103 ARG A N 1
ATOM 840 C CA . ARG A 1 103 ? -8.453 -22.218 14.149 1.00 74.06 103 ARG A CA 1
ATOM 841 C C . ARG A 1 103 ? -8.480 -21.140 13.065 1.00 74.06 103 ARG A C 1
ATOM 843 O O . ARG A 1 103 ? -7.885 -21.339 12.012 1.00 74.06 103 ARG A O 1
ATOM 850 N N . LYS A 1 104 ? -9.133 -19.997 13.311 1.00 75.81 104 LYS A N 1
ATOM 851 C CA . LYS A 1 104 ? -9.180 -18.885 12.340 1.00 75.81 104 LYS A CA 1
ATOM 852 C C . LYS A 1 104 ? -7.787 -18.306 12.075 1.00 75.81 104 LYS A C 1
ATOM 854 O O . LYS A 1 104 ? -7.431 -18.063 10.926 1.00 75.81 104 LYS A O 1
ATOM 859 N N . TRP A 1 105 ? -6.996 -18.141 13.133 1.00 79.50 105 TRP A N 1
ATOM 860 C CA . TRP A 1 105 ? -5.624 -17.644 13.048 1.00 79.50 105 TRP A CA 1
ATOM 861 C C . TRP A 1 105 ? -4.698 -18.622 12.313 1.00 79.50 105 TRP A C 1
ATOM 863 O O . TRP A 1 105 ? -3.949 -18.218 11.432 1.00 79.50 105 TRP A O 1
ATOM 873 N N . VAL A 1 106 ? -4.825 -19.923 12.581 1.00 83.38 106 VAL A N 1
ATOM 874 C CA . VAL A 1 106 ? -4.085 -20.979 11.871 1.00 83.38 106 VAL A CA 1
ATOM 875 C C . VAL A 1 106 ? -4.451 -21.014 10.389 1.00 83.38 106 VAL A C 1
ATOM 877 O O . VAL A 1 106 ? -3.562 -21.120 9.552 1.00 83.38 106 VAL A O 1
ATOM 880 N N . THR A 1 107 ? -5.735 -20.901 10.032 1.00 82.75 107 THR A N 1
ATOM 881 C CA . THR A 1 107 ? -6.153 -20.839 8.619 1.00 82.75 107 THR A CA 1
ATOM 882 C C . THR A 1 107 ? -5.514 -19.652 7.905 1.00 82.75 107 THR A C 1
ATOM 884 O O . THR A 1 107 ? -5.045 -19.785 6.779 1.00 82.75 107 THR A O 1
ATOM 887 N N . ARG A 1 108 ? -5.459 -18.503 8.578 1.00 82.38 108 ARG A N 1
ATOM 888 C CA . ARG A 1 108 ? -4.811 -17.300 8.068 1.00 82.38 108 ARG A CA 1
ATOM 889 C C . ARG A 1 108 ? -3.301 -17.495 7.874 1.00 82.38 108 ARG A C 1
ATOM 891 O O . ARG A 1 108 ? -2.803 -17.185 6.801 1.00 82.38 108 ARG A O 1
ATOM 898 N N . LEU A 1 109 ? -2.600 -18.033 8.871 1.00 84.00 109 LEU A N 1
ATOM 899 C CA . LEU A 1 109 ? -1.166 -18.339 8.789 1.00 84.00 109 LEU A CA 1
ATOM 900 C C . LEU A 1 109 ? -0.838 -19.341 7.674 1.00 84.00 109 LEU A C 1
ATOM 902 O O . LEU A 1 109 ? 0.142 -19.182 6.958 1.00 84.00 109 LEU A O 1
ATOM 906 N N . ARG A 1 110 ? -1.669 -20.378 7.510 1.00 86.00 110 ARG A N 1
ATOM 907 C CA . ARG A 1 110 ? -1.521 -21.359 6.425 1.00 86.00 110 ARG A CA 1
ATOM 908 C C . ARG A 1 110 ? -1.634 -20.699 5.062 1.00 86.00 110 ARG A C 1
ATOM 910 O O . ARG A 1 110 ? -0.839 -21.004 4.186 1.00 86.00 110 ARG A O 1
ATOM 917 N N . TRP A 1 111 ? -2.601 -19.800 4.904 1.00 83.38 111 TRP A N 1
ATOM 918 C CA . TRP A 1 111 ? -2.762 -19.067 3.659 1.00 83.38 111 TRP A CA 1
ATOM 919 C C . TRP A 1 111 ? -1.552 -18.187 3.354 1.00 83.38 111 TRP A C 1
ATOM 921 O O . TRP A 1 111 ? -1.085 -18.226 2.222 1.00 83.38 111 TRP A O 1
ATOM 931 N N . GLY A 1 112 ? -1.052 -17.429 4.342 1.00 83.25 112 GLY A N 1
ATOM 932 C CA . GLY A 1 112 ? 0.179 -16.642 4.202 1.00 83.25 112 GLY A CA 1
ATOM 933 C C . GLY A 1 112 ? 1.299 -17.526 3.676 1.00 83.25 112 GLY A C 1
ATOM 934 O O . GLY A 1 112 ? 1.669 -17.414 2.506 1.00 83.25 112 GLY A O 1
ATOM 935 N N . ARG A 1 113 ? 1.674 -18.536 4.473 1.00 86.81 113 ARG A N 1
ATOM 936 C CA . ARG A 1 113 ? 2.668 -19.555 4.112 1.00 86.81 113 ARG A CA 1
ATOM 937 C C . ARG A 1 113 ? 2.499 -20.071 2.681 1.00 86.81 113 ARG A C 1
ATOM 939 O O . ARG A 1 113 ? 3.478 -20.149 1.944 1.00 86.81 113 ARG A O 1
ATOM 946 N N . ASP A 1 114 ? 1.288 -20.462 2.291 1.00 86.38 114 ASP A N 1
ATOM 947 C CA . ASP A 1 114 ? 1.028 -21.005 0.958 1.00 86.38 114 ASP A CA 1
ATOM 948 C C . ASP A 1 114 ? 1.293 -19.952 -0.128 1.00 86.38 114 ASP A C 1
ATOM 950 O O . ASP A 1 114 ? 2.021 -20.236 -1.078 1.00 86.38 114 ASP A O 1
ATOM 954 N N . CYS A 1 115 ? 0.804 -18.720 0.037 1.00 84.12 115 CYS A N 1
ATOM 955 C CA . CYS A 1 115 ? 1.081 -17.616 -0.882 1.00 84.12 115 CYS A CA 1
ATOM 956 C C . CYS A 1 115 ? 2.576 -17.293 -0.998 1.00 84.12 115 CYS A C 1
ATOM 958 O O . CYS A 1 115 ? 3.081 -17.185 -2.117 1.00 84.12 115 CYS A O 1
ATOM 960 N N . GLU A 1 116 ? 3.291 -17.153 0.121 1.00 84.88 116 GLU A N 1
ATOM 961 C CA . GLU A 1 116 ? 4.718 -16.816 0.079 1.00 84.88 116 GLU A CA 1
ATOM 962 C C . GLU A 1 116 ? 5.572 -17.983 -0.439 1.00 84.88 116 GLU A C 1
ATOM 964 O O . GLU A 1 116 ? 6.536 -17.765 -1.171 1.00 84.88 116 GLU A O 1
ATOM 969 N N . SER A 1 117 ? 5.200 -19.233 -0.147 1.00 85.38 117 SER A N 1
ATOM 970 C CA . SER A 1 117 ? 5.900 -20.407 -0.687 1.00 85.38 117 SER A CA 1
ATOM 971 C C . SER A 1 117 ? 5.749 -20.540 -2.205 1.00 85.38 117 SER A C 1
ATOM 973 O O . SER A 1 117 ? 6.729 -20.838 -2.889 1.00 85.38 117 SER A O 1
ATOM 975 N N . VAL A 1 118 ? 4.553 -20.269 -2.748 1.00 87.88 118 VAL A N 1
ATOM 976 C CA . VAL A 1 118 ? 4.310 -20.246 -4.198 1.00 87.88 118 VAL A CA 1
ATOM 977 C C . VAL A 1 118 ? 5.168 -19.171 -4.851 1.00 87.88 118 VAL A C 1
ATOM 979 O O . VAL A 1 118 ? 5.845 -19.465 -5.834 1.00 87.88 118 VAL A O 1
ATOM 982 N N . PHE A 1 119 ? 5.201 -17.969 -4.270 1.00 87.19 119 PHE A N 1
ATOM 983 C CA . PHE A 1 119 ? 6.038 -16.880 -4.763 1.00 87.19 119 PHE A CA 1
ATOM 984 C C . PHE A 1 119 ? 7.525 -17.261 -4.783 1.00 87.19 119 PHE A C 1
ATOM 986 O O . PHE A 1 119 ? 8.183 -17.102 -5.808 1.00 87.19 119 PHE A O 1
ATOM 993 N N . ILE A 1 120 ? 8.056 -17.811 -3.684 1.00 84.12 120 ILE A N 1
ATOM 994 C CA . ILE A 1 120 ? 9.474 -18.197 -3.597 1.00 84.12 120 ILE A CA 1
ATOM 995 C C . ILE A 1 120 ? 9.806 -19.289 -4.609 1.00 84.12 120 ILE A C 1
ATOM 997 O O . ILE A 1 120 ? 10.853 -19.228 -5.249 1.00 84.12 120 ILE A O 1
ATOM 1001 N N . ASN A 1 121 ? 8.930 -20.278 -4.783 1.00 83.88 121 ASN A N 1
ATOM 1002 C CA . ASN A 1 121 ? 9.155 -21.340 -5.756 1.00 83.88 121 ASN A CA 1
ATOM 1003 C C . ASN A 1 121 ? 9.103 -20.812 -7.200 1.00 83.88 121 ASN A C 1
ATOM 1005 O O . ASN A 1 121 ? 9.946 -21.168 -8.016 1.00 83.88 121 ASN A O 1
ATOM 1009 N N . GLU A 1 122 ? 8.158 -19.922 -7.509 1.00 85.19 122 GLU A N 1
ATOM 1010 C CA . GLU A 1 122 ? 8.076 -19.252 -8.810 1.00 85.19 122 GLU A CA 1
ATOM 1011 C C . GLU A 1 122 ? 9.326 -18.405 -9.083 1.00 85.19 122 GLU A C 1
ATOM 1013 O O . GLU A 1 122 ? 9.891 -18.470 -10.176 1.00 85.19 122 GLU A O 1
ATOM 1018 N N . PHE A 1 123 ? 9.793 -17.657 -8.080 1.00 84.69 123 PHE A N 1
ATOM 1019 C CA . PHE A 1 123 ? 11.030 -16.887 -8.145 1.00 84.69 123 PHE A CA 1
ATOM 1020 C C . PHE A 1 123 ? 12.227 -17.806 -8.414 1.00 84.69 123 PHE A C 1
ATOM 1022 O O . PHE A 1 123 ? 12.972 -17.576 -9.364 1.00 84.69 123 PHE A O 1
ATOM 1029 N N . LEU A 1 124 ? 12.382 -18.884 -7.643 1.00 79.62 124 LEU A N 1
ATOM 1030 C CA . LEU A 1 124 ? 13.457 -19.854 -7.838 1.00 79.62 124 LEU A CA 1
ATOM 1031 C C . LEU A 1 124 ? 13.439 -20.465 -9.238 1.00 79.62 124 LEU A C 1
ATOM 1033 O O . LEU A 1 124 ? 14.444 -20.375 -9.929 1.00 79.62 124 LEU A O 1
ATOM 1037 N N . CYS A 1 125 ? 12.320 -21.038 -9.686 1.00 78.75 125 CYS A N 1
ATOM 1038 C CA . CYS A 1 125 ? 12.244 -21.684 -11.000 1.00 78.75 125 CYS A CA 1
ATOM 1039 C C . CYS A 1 125 ? 12.559 -20.707 -12.139 1.00 78.75 125 CYS A C 1
ATOM 1041 O O . CYS A 1 125 ? 13.257 -21.051 -13.094 1.00 78.75 125 CYS A O 1
ATOM 1043 N N . ARG A 1 126 ? 12.068 -19.470 -12.024 1.00 76.50 126 ARG A N 1
ATOM 1044 C CA . ARG A 1 126 ? 12.344 -18.396 -12.979 1.00 76.50 126 ARG A CA 1
ATOM 1045 C C . ARG A 1 126 ? 13.839 -18.100 -13.067 1.00 76.50 126 ARG A C 1
ATOM 1047 O O . ARG A 1 126 ? 14.385 -17.985 -14.162 1.00 76.50 126 ARG A O 1
ATOM 1054 N N . TRP A 1 127 ? 14.498 -17.984 -11.921 1.00 75.06 127 TRP A N 1
ATOM 1055 C CA . TRP A 1 127 ? 15.897 -17.583 -11.853 1.00 75.06 127 TRP A CA 1
ATOM 1056 C C . TRP A 1 127 ? 16.881 -18.735 -12.027 1.00 75.06 127 TRP A C 1
ATOM 1058 O O . TRP A 1 127 ? 17.965 -18.517 -12.557 1.00 75.06 127 TRP A O 1
ATOM 1068 N N . GLU A 1 128 ? 16.507 -19.964 -11.692 1.00 69.31 128 GLU A N 1
ATOM 1069 C CA . GLU A 1 128 ? 17.277 -21.170 -11.999 1.00 69.31 128 GLU A CA 1
ATOM 1070 C C . GLU A 1 128 ? 17.487 -21.325 -13.509 1.00 69.31 128 GLU A C 1
ATOM 1072 O O . GLU A 1 128 ? 18.564 -21.736 -13.925 1.00 69.31 128 GLU A O 1
ATOM 1077 N N . HIS A 1 129 ? 16.533 -20.913 -14.352 1.00 66.62 129 HIS A N 1
ATOM 1078 C CA . HIS A 1 129 ? 16.736 -20.899 -15.804 1.00 66.62 129 HIS A CA 1
ATOM 1079 C C . HIS A 1 129 ? 17.852 -19.928 -16.237 1.00 66.62 129 HIS A C 1
ATOM 1081 O O . HIS A 1 129 ? 18.667 -20.253 -17.102 1.00 66.62 129 HIS A O 1
ATOM 1087 N N . VAL A 1 130 ? 17.925 -18.755 -15.598 1.00 65.69 130 VAL A N 1
ATOM 1088 C CA . VAL A 1 130 ? 18.931 -17.712 -15.867 1.00 65.69 130 VAL A CA 1
ATOM 1089 C C . VAL A 1 130 ? 20.292 -18.067 -15.255 1.00 65.69 130 VAL A C 1
ATOM 1091 O O . VAL A 1 130 ? 21.346 -17.774 -15.823 1.00 65.69 130 VAL A O 1
ATOM 1094 N N . VAL A 1 131 ? 20.299 -18.692 -14.076 1.00 63.25 131 VAL A N 1
ATOM 1095 C CA . VAL A 1 131 ? 21.513 -19.052 -13.330 1.00 63.25 131 VAL A CA 1
ATOM 1096 C C . VAL A 1 131 ? 22.107 -20.363 -13.832 1.00 63.25 131 VAL A C 1
ATOM 1098 O O . VAL A 1 131 ? 23.310 -20.408 -14.077 1.00 63.25 131 VAL A O 1
ATOM 1101 N N . GLY A 1 132 ? 21.272 -21.387 -13.998 1.00 51.78 132 GLY A N 1
ATOM 1102 C CA . GLY A 1 132 ? 21.635 -22.801 -14.039 1.00 51.78 132 GLY A CA 1
ATOM 1103 C C . GLY A 1 132 ? 21.178 -23.559 -15.281 1.00 51.78 132 GLY A C 1
ATOM 1104 O O . GLY A 1 132 ? 20.996 -24.766 -15.192 1.00 51.78 132 GLY A O 1
ATOM 1105 N N . SER A 1 133 ? 21.015 -22.913 -16.441 1.00 49.09 133 SER A N 1
ATOM 1106 C CA . SER A 1 133 ? 21.042 -23.644 -17.714 1.00 49.09 133 SER A CA 1
ATOM 1107 C C . SER A 1 133 ? 22.498 -23.779 -18.196 1.00 49.09 133 SER A C 1
ATOM 1109 O O . SER A 1 133 ? 22.992 -22.876 -18.882 1.00 49.09 133 SER A O 1
ATOM 1111 N N . PRO A 1 134 ? 23.209 -24.885 -17.881 1.00 45.12 134 PRO A N 1
ATOM 1112 C CA . PRO A 1 134 ? 24.546 -25.148 -18.411 1.00 45.12 134 PRO A CA 1
ATOM 1113 C C . PRO A 1 134 ? 24.550 -25.318 -19.938 1.00 45.12 134 PRO A C 1
ATOM 1115 O O . PRO A 1 134 ? 25.614 -25.336 -20.532 1.00 45.12 134 PRO A O 1
ATOM 1118 N N . GLY A 1 135 ? 23.389 -25.411 -20.600 1.00 39.62 135 GLY A N 1
ATOM 1119 C CA . GLY A 1 135 ? 23.289 -25.411 -22.065 1.00 39.62 135 GLY A CA 1
ATOM 1120 C C . GLY A 1 135 ? 23.076 -24.017 -22.668 1.00 39.62 135 GLY A C 1
ATOM 1121 O O . GLY A 1 135 ? 23.712 -23.672 -23.660 1.00 39.62 135 GLY A O 1
ATOM 1122 N N . GLY A 1 136 ? 22.213 -23.190 -22.064 1.00 42.22 136 GLY A N 1
ATOM 1123 C CA . GLY A 1 136 ? 21.823 -21.894 -22.632 1.00 42.22 136 GLY A CA 1
ATOM 1124 C C . GLY A 1 136 ? 22.936 -20.844 -22.588 1.00 42.22 136 GLY A C 1
ATOM 1125 O O . GLY A 1 136 ? 23.262 -20.237 -23.606 1.00 42.22 136 GLY A O 1
ATOM 1126 N N . CYS A 1 137 ? 23.571 -20.656 -21.425 1.00 41.41 137 CYS A N 1
ATOM 1127 C CA . CYS A 1 137 ? 24.664 -19.687 -21.275 1.00 41.41 137 CYS A CA 1
ATOM 1128 C C . CYS A 1 137 ? 25.992 -20.189 -21.857 1.00 41.41 137 CYS A C 1
ATOM 1130 O O . CYS A 1 137 ? 26.822 -19.383 -22.264 1.00 41.41 137 CYS A O 1
ATOM 1132 N N . HIS A 1 138 ? 26.195 -21.503 -21.928 1.00 43.78 138 HIS A N 1
ATOM 1133 C CA . HIS A 1 138 ? 27.422 -22.101 -22.454 1.00 43.78 138 HIS A CA 1
ATOM 1134 C C . HIS A 1 138 ? 27.465 -22.052 -23.989 1.00 43.78 138 HIS A C 1
ATOM 1136 O O . HIS A 1 138 ? 28.526 -21.788 -24.553 1.00 43.78 138 HIS A O 1
ATOM 1142 N N . PHE A 1 139 ? 26.309 -22.198 -24.657 1.00 44.12 139 PHE A N 1
ATOM 1143 C CA . PHE A 1 139 ? 26.161 -21.921 -26.091 1.00 44.12 139 PHE A CA 1
ATOM 1144 C C . PHE A 1 139 ? 26.393 -20.441 -26.398 1.00 44.12 139 PHE A C 1
ATOM 1146 O O . PHE A 1 139 ? 27.162 -20.107 -27.296 1.00 44.12 139 PHE A O 1
ATOM 1153 N N . LEU A 1 140 ? 25.791 -19.554 -25.596 1.00 48.06 140 LEU A N 1
ATOM 1154 C CA . LEU A 1 140 ? 26.024 -18.117 -25.699 1.00 48.06 140 LEU A CA 1
ATOM 1155 C C . LEU A 1 140 ? 27.518 -17.804 -25.560 1.00 48.06 140 LEU A C 1
ATOM 1157 O O . LEU A 1 140 ? 28.062 -17.141 -26.431 1.00 48.06 140 LEU A O 1
ATOM 1161 N N . ASN A 1 141 ? 28.202 -18.342 -24.548 1.00 54.38 141 ASN A N 1
ATOM 1162 C CA . ASN A 1 141 ? 29.631 -18.110 -24.336 1.00 54.38 141 ASN A CA 1
ATOM 1163 C C . ASN A 1 141 ? 30.527 -18.710 -25.422 1.00 54.38 141 ASN A C 1
ATOM 1165 O O . ASN A 1 141 ? 31.493 -18.061 -25.797 1.00 54.38 141 ASN A O 1
ATOM 1169 N N . GLN A 1 142 ? 30.233 -19.899 -25.956 1.00 53.38 142 GLN A N 1
ATOM 1170 C CA . GLN A 1 142 ? 31.013 -20.461 -27.068 1.00 53.38 142 GLN A CA 1
ATOM 1171 C C . GLN A 1 142 ? 30.854 -19.640 -28.346 1.00 53.38 142 GLN A C 1
ATOM 1173 O O . GLN A 1 142 ? 31.851 -19.320 -28.986 1.00 53.38 142 GLN A O 1
ATOM 1178 N N . GLU A 1 143 ? 29.625 -19.256 -28.691 1.00 53.09 143 GLU A N 1
ATOM 1179 C CA . GLU A 1 143 ? 29.361 -18.389 -29.838 1.00 53.09 143 GLU A CA 1
ATOM 1180 C C . GLU A 1 143 ? 29.987 -17.000 -29.620 1.00 53.09 143 GLU A C 1
ATOM 1182 O O . GLU A 1 143 ? 30.601 -16.452 -30.531 1.00 53.09 143 GLU A O 1
ATOM 1187 N N . PHE A 1 144 ? 29.924 -16.456 -28.398 1.00 55.47 144 PHE A N 1
ATOM 1188 C CA . PHE A 1 144 ? 30.596 -15.206 -28.036 1.00 55.47 144 PHE A CA 1
ATOM 1189 C C . PHE A 1 144 ? 32.113 -15.323 -28.183 1.00 55.47 144 PHE A C 1
ATOM 1191 O O . PHE A 1 144 ? 32.708 -14.485 -28.845 1.00 55.47 144 PHE A O 1
ATOM 1198 N N . VAL A 1 145 ? 32.746 -16.359 -27.630 1.00 58.25 145 VAL A N 1
ATOM 1199 C CA . VAL A 1 145 ? 34.200 -16.567 -27.719 1.00 58.25 145 VAL A CA 1
ATOM 1200 C C . VAL A 1 145 ? 34.651 -16.771 -29.167 1.00 58.25 145 VAL A C 1
ATOM 1202 O O . VAL 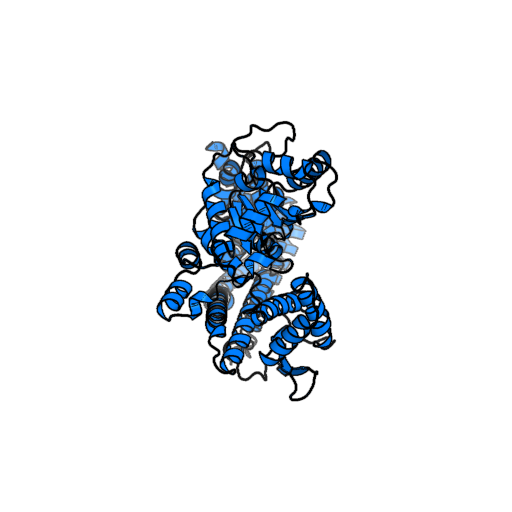A 1 145 ? 35.682 -16.224 -29.547 1.00 58.25 145 VAL A O 1
ATOM 1205 N N . GLN A 1 146 ? 33.873 -17.481 -29.991 1.00 57.53 146 GLN A N 1
ATOM 1206 C CA . GLN A 1 146 ? 34.159 -17.659 -31.420 1.00 57.53 146 GLN A CA 1
ATOM 1207 C C . GLN A 1 146 ? 34.038 -16.352 -32.213 1.00 57.53 146 GLN A C 1
ATOM 1209 O O . GLN A 1 146 ? 34.897 -16.037 -33.031 1.00 57.53 146 GLN A O 1
ATOM 1214 N N . GLN A 1 147 ? 33.000 -15.553 -31.966 1.00 55.41 147 GLN A N 1
ATOM 1215 C CA . GLN A 1 147 ? 32.859 -14.239 -32.603 1.00 55.41 147 GLN A CA 1
ATOM 1216 C C . GLN A 1 147 ? 33.963 -13.272 -32.134 1.00 55.41 147 GLN A C 1
ATOM 1218 O O . GLN A 1 147 ? 34.481 -12.485 -32.923 1.00 55.41 147 GLN A O 1
ATOM 1223 N N . LEU A 1 148 ? 34.389 -13.379 -30.870 1.00 55.38 148 LEU A N 1
ATOM 1224 C CA . LEU A 1 148 ? 35.497 -12.611 -30.295 1.00 55.38 148 LEU A CA 1
ATOM 1225 C C . LEU A 1 148 ? 36.863 -13.004 -30.874 1.00 55.38 148 LEU A C 1
ATOM 1227 O O . LEU A 1 148 ? 37.704 -12.126 -31.067 1.00 55.38 148 LEU A O 1
ATOM 1231 N N . SER A 1 149 ? 37.111 -14.290 -31.146 1.00 57.56 149 SER A N 1
ATOM 1232 C CA . SER A 1 149 ? 38.359 -14.732 -31.784 1.00 57.56 149 SER A CA 1
ATOM 1233 C C . SER A 1 149 ? 38.443 -14.247 -33.227 1.00 57.56 149 SER A C 1
ATOM 1235 O O . SER A 1 149 ? 39.464 -13.683 -33.606 1.00 57.56 149 SER A O 1
ATOM 1237 N N . LEU A 1 150 ? 37.343 -14.351 -33.983 1.00 58.88 150 LEU A N 1
ATOM 1238 C CA . LEU A 1 150 ? 37.255 -13.819 -35.347 1.00 58.88 150 LEU A CA 1
ATOM 1239 C C . LEU A 1 150 ? 37.496 -12.304 -35.373 1.00 58.88 150 LEU A C 1
ATOM 1241 O O . LEU A 1 150 ? 38.223 -11.803 -36.225 1.00 58.88 150 LEU A O 1
ATOM 1245 N N . PHE A 1 151 ? 36.947 -11.564 -34.407 1.00 56.53 151 PHE A N 1
ATOM 1246 C CA . PHE A 1 151 ? 37.153 -10.119 -34.325 1.00 56.53 151 PHE A CA 1
ATOM 1247 C C . PHE A 1 151 ? 38.604 -9.739 -33.972 1.00 56.53 151 PHE A C 1
ATOM 1249 O O . PHE A 1 151 ? 39.162 -8.814 -34.562 1.00 56.53 151 PHE A O 1
ATOM 1256 N N . LYS A 1 152 ? 39.251 -10.467 -33.048 1.00 59.38 152 LYS A N 1
ATOM 1257 C CA . LYS A 1 152 ? 40.681 -10.281 -32.734 1.00 59.38 152 LYS A CA 1
ATOM 1258 C C . LYS A 1 152 ? 41.578 -10.564 -33.936 1.00 59.38 152 LYS A C 1
ATOM 1260 O O . LYS A 1 152 ? 42.544 -9.838 -34.143 1.00 59.38 152 LYS A O 1
ATOM 1265 N N . GLU A 1 153 ? 41.259 -11.590 -34.720 1.00 58.50 153 GLU A N 1
ATOM 1266 C CA . GLU A 1 153 ? 41.978 -11.913 -35.957 1.00 58.50 153 GLU A CA 1
ATOM 1267 C C . GLU A 1 153 ? 41.844 -10.784 -36.990 1.00 58.50 153 GLU A C 1
ATOM 1269 O O . GLU A 1 153 ? 42.843 -10.367 -37.568 1.00 58.50 153 GLU A O 1
ATOM 1274 N N . ILE A 1 154 ? 40.646 -10.213 -37.154 1.00 55.81 154 ILE A N 1
ATOM 1275 C CA . ILE A 1 154 ? 40.411 -9.068 -38.049 1.00 55.81 154 ILE A CA 1
ATOM 1276 C C . ILE A 1 154 ? 41.165 -7.813 -37.574 1.00 55.81 154 ILE A C 1
ATOM 1278 O O . ILE A 1 154 ? 41.768 -7.117 -38.387 1.00 55.81 154 ILE A O 1
ATOM 1282 N N . ASN A 1 155 ? 41.172 -7.520 -36.269 1.00 54.09 155 ASN A N 1
ATOM 1283 C CA . ASN A 1 155 ? 41.853 -6.337 -35.730 1.00 54.09 155 ASN A CA 1
ATOM 1284 C C . ASN A 1 155 ? 43.387 -6.467 -35.777 1.00 54.09 155 ASN A C 1
ATOM 1286 O O . ASN A 1 155 ? 44.073 -5.495 -36.076 1.00 54.09 155 ASN A O 1
ATOM 1290 N N . ASN A 1 156 ? 43.926 -7.666 -35.530 1.00 59.25 156 ASN A N 1
ATOM 1291 C CA . ASN A 1 156 ? 45.363 -7.924 -35.639 1.00 59.25 156 ASN A CA 1
ATOM 1292 C C . ASN A 1 156 ? 45.850 -7.820 -37.089 1.00 59.25 156 ASN A C 1
ATOM 1294 O O . ASN A 1 156 ? 46.874 -7.193 -37.326 1.00 59.25 156 ASN A O 1
ATOM 1298 N N . ASN A 1 157 ? 45.088 -8.346 -38.053 1.00 53.66 157 ASN A N 1
ATOM 1299 C CA . ASN A 1 157 ? 45.443 -8.255 -39.473 1.00 53.66 157 ASN A CA 1
ATOM 1300 C C . ASN A 1 157 ? 45.440 -6.808 -40.007 1.00 53.66 157 ASN A C 1
ATOM 1302 O O . ASN A 1 157 ? 46.140 -6.520 -40.969 1.00 53.66 157 ASN A O 1
ATOM 1306 N N . ASN A 1 158 ? 44.687 -5.896 -39.381 1.00 50.34 158 ASN A N 1
ATOM 1307 C CA . ASN A 1 158 ? 44.632 -4.477 -39.757 1.00 50.34 158 ASN A CA 1
ATOM 1308 C C . ASN A 1 158 ? 45.724 -3.611 -39.100 1.00 50.34 158 ASN A C 1
ATOM 1310 O O . ASN A 1 158 ? 45.854 -2.444 -39.459 1.00 50.34 158 ASN A O 1
ATOM 1314 N N . ASN A 1 159 ? 46.474 -4.133 -38.122 1.00 50.12 159 ASN A N 1
ATOM 1315 C CA . ASN A 1 159 ? 47.596 -3.412 -37.506 1.00 50.12 159 ASN A CA 1
ATOM 1316 C C . ASN A 1 159 ? 48.912 -3.582 -38.289 1.00 50.12 159 ASN A C 1
ATOM 1318 O O . ASN A 1 159 ? 49.856 -2.843 -38.026 1.00 50.12 159 ASN A O 1
ATOM 1322 N N . ASP A 1 160 ? 48.963 -4.530 -39.233 1.00 48.69 160 ASP A N 1
ATOM 1323 C CA . ASP A 1 160 ? 50.155 -4.847 -40.031 1.00 48.69 160 ASP A CA 1
ATOM 1324 C C . ASP A 1 160 ? 50.164 -4.171 -41.423 1.00 48.69 160 ASP A C 1
ATOM 1326 O O . ASP A 1 160 ? 51.136 -4.330 -42.161 1.00 48.69 160 ASP A O 1
ATOM 1330 N N . ASP A 1 161 ? 49.125 -3.404 -41.789 1.00 47.19 161 ASP A N 1
ATOM 1331 C CA . ASP A 1 161 ? 49.029 -2.699 -43.079 1.00 47.19 161 ASP A CA 1
ATOM 1332 C C . ASP A 1 161 ? 48.876 -1.178 -42.850 1.00 47.19 161 ASP A C 1
ATOM 1334 O O . ASP A 1 161 ? 47.824 -0.690 -42.428 1.00 47.19 161 ASP A O 1
ATOM 1338 N N . ASP A 1 162 ? 49.957 -0.427 -43.097 1.00 46.12 162 ASP A N 1
ATOM 1339 C CA . ASP A 1 162 ? 50.081 1.040 -42.977 1.00 46.12 162 ASP A CA 1
ATOM 1340 C C . ASP A 1 162 ? 49.264 1.786 -44.064 1.00 46.12 162 ASP A C 1
ATOM 1342 O O . ASP A 1 162 ? 49.798 2.529 -44.894 1.00 46.12 162 ASP A O 1
ATOM 1346 N N . GLY A 1 163 ? 47.945 1.580 -44.087 1.00 46.28 163 GLY A N 1
ATOM 1347 C CA . GLY A 1 163 ? 47.004 2.233 -44.999 1.00 46.28 163 GLY A CA 1
ATOM 1348 C C . GLY A 1 163 ? 45.866 2.938 -44.259 1.00 46.28 163 GLY A C 1
ATOM 1349 O O . GLY A 1 163 ? 44.912 2.300 -43.816 1.00 46.28 163 GLY A O 1
ATOM 1350 N N . ASP A 1 164 ? 45.949 4.270 -44.167 1.00 53.81 164 ASP A N 1
ATOM 1351 C CA . ASP A 1 164 ? 44.940 5.200 -43.630 1.00 53.81 164 ASP A CA 1
ATOM 1352 C C . ASP A 1 164 ? 43.634 5.233 -44.460 1.00 53.81 164 ASP A C 1
ATOM 1354 O O . ASP A 1 164 ? 43.249 6.257 -45.026 1.00 53.81 164 ASP A O 1
ATOM 1358 N N . ASP A 1 165 ? 42.893 4.128 -44.511 1.00 55.12 165 ASP A N 1
ATOM 1359 C CA . ASP A 1 165 ? 41.528 4.125 -45.035 1.00 55.12 165 ASP A CA 1
ATOM 1360 C C . ASP A 1 165 ? 40.536 4.307 -43.879 1.00 55.12 165 ASP A C 1
ATOM 1362 O O . ASP A 1 165 ? 40.104 3.370 -43.207 1.00 55.12 165 ASP A O 1
ATOM 1366 N N . ALA A 1 166 ? 40.110 5.552 -43.650 1.00 53.75 166 ALA A N 1
ATOM 1367 C CA . ALA A 1 166 ? 39.051 5.881 -42.687 1.00 53.75 166 ALA A CA 1
ATOM 1368 C C . ALA A 1 166 ? 37.749 5.076 -42.926 1.00 53.75 166 ALA A C 1
ATOM 1370 O O . ALA A 1 166 ? 36.938 4.910 -42.015 1.00 53.75 166 ALA A O 1
ATOM 1371 N N . SER A 1 167 ? 37.552 4.551 -44.141 1.00 57.47 167 SER A N 1
ATOM 1372 C CA . SER A 1 167 ? 36.461 3.649 -44.521 1.00 57.47 167 SER A CA 1
ATOM 1373 C C . SER A 1 167 ? 36.599 2.238 -43.929 1.00 57.47 167 SER A C 1
ATOM 1375 O O . SER A 1 167 ? 35.596 1.693 -43.465 1.00 57.47 167 SER A O 1
ATOM 1377 N N . SER A 1 168 ? 37.805 1.656 -43.882 1.00 58.56 168 SER A N 1
ATOM 1378 C CA . SER A 1 168 ? 38.048 0.322 -43.304 1.00 58.56 168 SER A CA 1
ATOM 1379 C C . SER A 1 168 ? 37.927 0.357 -41.778 1.00 58.56 168 SER A C 1
ATOM 1381 O O . SER A 1 168 ? 37.288 -0.508 -41.173 1.00 58.56 168 SER A O 1
ATOM 1383 N N . GLN A 1 169 ? 38.421 1.431 -41.156 1.00 56.97 169 GLN A N 1
ATOM 1384 C CA . GLN A 1 169 ? 38.278 1.668 -39.719 1.00 56.97 169 GLN A CA 1
ATOM 1385 C C . GLN A 1 169 ? 36.814 1.885 -39.317 1.00 56.97 169 GLN A C 1
ATOM 1387 O O . GLN A 1 169 ? 36.370 1.348 -38.303 1.00 56.97 169 GLN A O 1
ATOM 1392 N N . LYS A 1 170 ? 36.039 2.615 -40.128 1.00 62.31 170 LYS A N 1
ATOM 1393 C CA . LYS A 1 170 ? 34.603 2.817 -39.897 1.00 62.31 170 LYS A CA 1
ATOM 1394 C C . LYS A 1 170 ? 33.798 1.527 -40.072 1.00 62.31 170 LYS A C 1
ATOM 1396 O O . LYS A 1 170 ? 32.934 1.254 -39.248 1.00 62.31 170 LYS A O 1
ATOM 1401 N N . SER A 1 171 ? 34.144 0.694 -41.057 1.00 64.50 171 SER A N 1
ATOM 1402 C CA . SER A 1 171 ? 33.551 -0.643 -41.218 1.00 64.50 171 SER A CA 1
ATOM 1403 C C . SER A 1 171 ? 33.798 -1.530 -39.992 1.00 64.50 171 SER A C 1
ATOM 1405 O O . SER A 1 171 ? 32.882 -2.199 -39.527 1.00 64.50 171 SER A O 1
ATOM 1407 N N . CYS A 1 172 ? 35.008 -1.497 -39.425 1.00 63.78 172 CYS A N 1
ATOM 1408 C CA . CYS A 1 172 ? 35.344 -2.240 -38.208 1.00 63.78 172 CYS A CA 1
ATOM 1409 C C . CYS A 1 172 ? 34.545 -1.742 -36.986 1.00 63.78 172 CYS A C 1
ATOM 1411 O O . CYS A 1 172 ? 34.029 -2.540 -36.205 1.00 63.78 172 CYS A O 1
ATOM 1413 N N . LEU A 1 173 ? 34.374 -0.424 -36.837 1.00 65.50 173 LEU A N 1
ATOM 1414 C CA . LEU A 1 173 ? 33.543 0.160 -35.777 1.00 65.50 173 LEU A CA 1
ATOM 1415 C C . LEU A 1 173 ? 32.057 -0.219 -35.927 1.00 65.50 173 LEU A C 1
ATOM 1417 O O . LEU A 1 173 ? 31.395 -0.535 -34.936 1.00 65.50 173 LEU A O 1
ATOM 1421 N N . ASP A 1 174 ? 31.544 -0.267 -37.157 1.00 68.31 174 ASP A N 1
ATOM 1422 C CA . ASP A 1 174 ? 30.182 -0.730 -37.438 1.00 68.31 174 ASP A CA 1
ATOM 1423 C C . ASP A 1 174 ? 30.008 -2.227 -37.108 1.00 68.31 174 ASP A C 1
ATOM 1425 O O . ASP A 1 174 ? 28.953 -2.640 -36.617 1.00 68.31 174 ASP A O 1
ATOM 1429 N N . ASP A 1 175 ? 31.043 -3.049 -37.301 1.00 67.69 175 ASP A N 1
ATOM 1430 C CA . ASP A 1 175 ? 31.054 -4.464 -36.904 1.00 67.69 175 ASP A CA 1
ATOM 1431 C C . ASP A 1 175 ? 31.001 -4.635 -35.382 1.00 67.69 175 ASP A C 1
ATOM 1433 O O . ASP A 1 175 ? 30.213 -5.440 -34.874 1.00 67.69 175 ASP A O 1
ATOM 1437 N N . VAL A 1 176 ? 31.760 -3.822 -34.638 1.00 65.62 176 VAL A N 1
ATOM 1438 C CA . VAL A 1 176 ? 31.701 -3.771 -33.166 1.00 65.62 176 VAL A CA 1
ATOM 1439 C C . VAL A 1 176 ? 30.318 -3.330 -32.697 1.00 65.62 176 VAL A C 1
ATOM 1441 O O . VAL A 1 176 ? 29.739 -3.955 -31.806 1.00 65.62 176 VAL A O 1
ATOM 1444 N N . ALA A 1 177 ? 29.742 -2.297 -33.313 1.00 67.56 177 ALA A N 1
ATOM 1445 C CA . ALA A 1 177 ? 28.400 -1.826 -32.985 1.00 67.56 177 ALA A CA 1
ATOM 1446 C C . ALA A 1 177 ? 27.336 -2.911 -33.239 1.00 67.56 177 ALA A C 1
ATOM 1448 O O . ALA A 1 177 ? 26.454 -3.132 -32.401 1.00 67.56 177 ALA A O 1
ATOM 1449 N N . ARG A 1 178 ? 27.436 -3.642 -34.360 1.00 72.69 178 ARG A N 1
ATOM 1450 C CA . ARG A 1 178 ? 26.575 -4.801 -34.656 1.00 72.69 178 ARG A CA 1
ATOM 1451 C C . ARG A 1 178 ? 26.732 -5.894 -33.608 1.00 72.69 178 ARG A C 1
ATOM 1453 O O . ARG A 1 178 ? 25.724 -6.384 -33.096 1.00 72.69 178 ARG A O 1
ATOM 1460 N N . PHE A 1 179 ? 27.965 -6.235 -33.248 1.00 69.44 179 PHE A N 1
ATOM 1461 C CA . PHE A 1 179 ? 28.255 -7.234 -32.227 1.00 69.44 179 PHE A CA 1
ATOM 1462 C C . PHE A 1 179 ? 27.646 -6.846 -30.874 1.00 69.44 179 PHE A C 1
ATOM 1464 O O . PHE A 1 179 ? 26.858 -7.613 -30.322 1.00 69.44 179 PHE A O 1
ATOM 1471 N N . ILE A 1 180 ? 27.896 -5.623 -30.395 1.00 69.56 180 ILE A N 1
ATOM 1472 C CA . ILE A 1 180 ? 27.344 -5.080 -29.143 1.00 69.56 180 ILE A CA 1
ATOM 1473 C C . ILE A 1 180 ? 25.807 -5.127 -29.137 1.00 69.56 180 ILE A C 1
ATOM 1475 O O . ILE A 1 180 ? 25.196 -5.504 -28.133 1.00 69.56 180 ILE A O 1
ATOM 1479 N N . ASN A 1 181 ? 25.159 -4.803 -30.260 1.00 73.88 181 ASN A N 1
ATOM 1480 C CA . ASN A 1 181 ? 23.702 -4.881 -30.382 1.00 73.88 181 ASN A CA 1
ATOM 1481 C C . ASN A 1 181 ? 23.177 -6.327 -30.316 1.00 73.88 181 ASN A C 1
ATOM 1483 O O . ASN A 1 181 ? 22.127 -6.566 -29.708 1.00 73.88 181 ASN A O 1
ATOM 1487 N N . VAL A 1 182 ? 23.910 -7.299 -30.871 1.00 75.12 182 VAL A N 1
ATOM 1488 C CA . VAL A 1 182 ? 23.595 -8.729 -30.726 1.00 75.12 182 VAL A CA 1
ATOM 1489 C C . VAL A 1 182 ? 23.713 -9.160 -29.264 1.00 75.12 182 VAL A C 1
ATOM 1491 O O . VAL A 1 182 ? 22.776 -9.787 -28.759 1.00 75.12 182 VAL A O 1
ATOM 1494 N N . ILE A 1 183 ? 24.788 -8.772 -28.558 1.00 69.50 183 ILE A N 1
ATOM 1495 C CA . ILE A 1 183 ? 24.951 -9.072 -27.122 1.00 69.50 183 ILE A CA 1
ATOM 1496 C C . ILE A 1 183 ? 23.773 -8.515 -26.332 1.00 69.50 183 ILE A C 1
ATOM 1498 O O . ILE A 1 183 ? 23.134 -9.247 -25.578 1.00 69.50 183 ILE A O 1
ATOM 1502 N N . ARG A 1 184 ? 23.437 -7.240 -26.551 1.00 75.44 184 ARG A N 1
ATOM 1503 C CA . ARG A 1 184 ? 22.300 -6.595 -25.895 1.00 75.44 184 ARG A CA 1
ATOM 1504 C C . ARG A 1 184 ? 21.021 -7.393 -26.103 1.00 75.44 184 ARG A C 1
ATOM 1506 O O . ARG A 1 184 ? 20.342 -7.699 -25.134 1.00 75.44 184 ARG A O 1
ATOM 1513 N N . SER A 1 185 ? 20.695 -7.755 -27.344 1.00 75.00 185 SER A N 1
ATOM 1514 C CA . SER A 1 185 ? 19.455 -8.486 -27.636 1.00 75.00 185 SER A CA 1
ATOM 1515 C C . SER A 1 185 ? 19.374 -9.830 -26.899 1.00 75.00 185 SER A C 1
ATOM 1517 O O . SER A 1 185 ? 18.299 -10.232 -26.458 1.00 75.00 185 SER A O 1
ATOM 1519 N N . LYS A 1 186 ? 20.515 -10.508 -26.725 1.00 74.88 186 LYS A N 1
ATOM 1520 C CA . LYS A 1 186 ? 20.629 -11.765 -25.979 1.00 74.88 186 LYS A CA 1
ATOM 1521 C C . LYS A 1 186 ? 20.507 -11.533 -24.466 1.00 74.88 186 LYS A C 1
ATOM 1523 O O . LYS A 1 186 ? 19.755 -12.256 -23.822 1.00 74.88 186 LYS A O 1
ATOM 1528 N N . LEU A 1 187 ? 21.158 -10.500 -23.922 1.00 73.56 187 LEU A N 1
ATOM 1529 C CA . LEU A 1 187 ? 21.079 -10.125 -22.500 1.00 73.56 187 LEU A CA 1
ATOM 1530 C C . LEU A 1 187 ? 19.671 -9.694 -22.085 1.00 73.56 187 LEU A C 1
ATOM 1532 O O . LEU A 1 187 ? 19.157 -10.128 -21.056 1.00 73.56 187 LEU A O 1
ATOM 1536 N N . VAL A 1 188 ? 19.020 -8.877 -22.910 1.00 77.75 188 VAL A N 1
ATOM 1537 C CA . VAL A 1 188 ? 17.645 -8.445 -22.655 1.00 77.75 188 VAL A CA 1
ATOM 1538 C C . VAL A 1 188 ? 16.697 -9.642 -22.674 1.00 77.75 188 VAL A C 1
ATOM 1540 O O . VAL A 1 188 ? 15.834 -9.734 -21.814 1.00 77.75 188 VAL A O 1
ATOM 1543 N N . ARG A 1 189 ? 16.910 -10.620 -23.565 1.00 78.25 189 ARG A N 1
ATOM 1544 C CA . ARG A 1 189 ? 16.145 -11.878 -23.562 1.00 78.25 189 ARG A CA 1
ATOM 1545 C C . ARG A 1 189 ? 16.415 -12.750 -22.334 1.00 78.25 189 ARG A C 1
ATOM 1547 O O . ARG A 1 189 ? 15.479 -13.353 -21.825 1.00 78.25 189 ARG A O 1
ATOM 1554 N N . SER A 1 190 ? 17.656 -12.836 -21.848 1.00 74.06 190 SER A N 1
ATOM 1555 C CA . SER A 1 190 ? 17.955 -13.624 -20.641 1.00 74.06 190 SER A CA 1
ATOM 1556 C C . SER A 1 190 ? 17.357 -13.010 -19.375 1.00 74.06 190 SER A C 1
ATOM 1558 O O . SER A 1 190 ? 16.994 -13.739 -18.458 1.00 74.06 190 SER A O 1
ATOM 1560 N N . PHE A 1 191 ? 17.231 -11.682 -19.335 1.00 77.19 191 PHE A N 1
ATOM 1561 C CA . PHE A 1 191 ? 16.632 -10.933 -18.231 1.00 77.19 191 PHE A CA 1
ATOM 1562 C C . PHE A 1 191 ? 15.266 -10.345 -18.603 1.00 77.19 191 PHE A C 1
ATOM 1564 O O . PHE A 1 191 ? 14.910 -9.285 -18.091 1.00 77.19 191 PHE A O 1
ATOM 1571 N N . ASP A 1 192 ? 14.493 -11.021 -19.461 1.00 80.00 192 ASP A N 1
ATOM 1572 C CA . ASP A 1 192 ? 13.219 -10.510 -19.992 1.00 80.00 192 ASP A CA 1
ATOM 1573 C C . ASP A 1 192 ? 12.306 -9.977 -18.874 1.00 80.00 192 ASP A C 1
ATOM 1575 O O . ASP A 1 192 ? 11.838 -8.847 -18.907 1.00 80.00 192 ASP A O 1
ATOM 1579 N N . HIS A 1 193 ? 12.155 -10.720 -17.781 1.00 77.56 193 HIS A N 1
ATOM 1580 C CA . HIS A 1 193 ? 11.292 -10.295 -16.677 1.00 77.56 193 HIS A CA 1
ATOM 1581 C C . HIS A 1 193 ? 11.760 -9.055 -15.902 1.00 77.56 193 HIS A C 1
ATOM 1583 O O . HIS A 1 193 ? 10.927 -8.410 -15.269 1.00 77.56 193 HIS A O 1
ATOM 1589 N N . LEU A 1 194 ? 13.056 -8.723 -15.918 1.00 81.38 194 LEU A N 1
ATOM 1590 C CA . LEU A 1 194 ? 13.575 -7.527 -15.244 1.00 81.38 194 LEU A CA 1
ATOM 1591 C C . LEU A 1 194 ? 13.806 -6.356 -16.187 1.00 81.38 194 LEU A C 1
ATOM 1593 O O . LEU A 1 194 ? 13.765 -5.225 -15.730 1.00 81.38 194 LEU A O 1
ATOM 1597 N N . LEU A 1 195 ? 14.083 -6.609 -17.465 1.00 86.31 195 LEU A N 1
ATOM 1598 C CA . LEU A 1 195 ? 14.377 -5.571 -18.453 1.00 86.31 195 LEU A CA 1
ATOM 1599 C C . LEU A 1 195 ? 13.179 -5.266 -19.359 1.00 86.31 195 LEU A C 1
ATOM 1601 O O . LEU A 1 195 ? 13.304 -4.447 -20.270 1.00 86.31 195 LEU A O 1
ATOM 1605 N N . THR A 1 196 ? 12.017 -5.867 -19.093 1.00 90.12 196 THR A N 1
ATOM 1606 C CA . THR A 1 196 ? 10.769 -5.561 -19.793 1.00 90.12 196 THR A CA 1
ATOM 1607 C C . THR A 1 196 ? 9.904 -4.575 -19.004 1.00 90.12 196 THR A C 1
ATOM 1609 O O . THR A 1 196 ? 9.481 -4.801 -17.868 1.00 90.12 196 THR A O 1
ATOM 1612 N N . VAL A 1 197 ? 9.595 -3.448 -19.640 1.00 91.88 197 VAL A N 1
ATOM 1613 C CA . VAL A 1 197 ? 8.657 -2.438 -19.161 1.00 91.88 197 VAL A CA 1
ATOM 1614 C C . VAL A 1 197 ? 7.239 -2.976 -19.332 1.00 91.88 197 VAL A C 1
ATOM 1616 O O . VAL A 1 197 ? 6.717 -3.112 -20.444 1.00 91.88 197 VAL A O 1
ATOM 1619 N N . THR A 1 198 ? 6.604 -3.292 -18.210 1.00 90.69 198 THR A N 1
ATOM 1620 C CA . THR A 1 198 ? 5.210 -3.720 -18.125 1.00 90.69 198 THR A CA 1
ATOM 1621 C C . THR A 1 198 ? 4.283 -2.528 -17.890 1.00 90.69 198 THR A C 1
ATOM 1623 O O . THR A 1 198 ? 4.710 -1.430 -17.521 1.00 90.69 198 THR A O 1
ATOM 1626 N N . SER A 1 199 ? 2.980 -2.751 -18.068 1.00 86.88 199 SER A N 1
ATOM 1627 C CA . SER A 1 199 ? 1.948 -1.767 -17.728 1.00 86.88 199 SER A CA 1
ATOM 1628 C C . SER A 1 199 ? 2.040 -1.309 -16.270 1.00 86.88 199 SER A C 1
ATOM 1630 O O . SER A 1 199 ? 1.730 -0.159 -15.967 1.00 86.88 199 SER A O 1
ATOM 1632 N N . SER A 1 200 ? 2.549 -2.157 -15.366 1.00 85.88 200 SER A N 1
ATOM 1633 C CA . SER A 1 200 ? 2.703 -1.773 -13.969 1.00 85.88 200 SER A CA 1
ATOM 1634 C C . SER A 1 200 ? 3.770 -0.721 -13.713 1.00 85.88 200 SER A C 1
ATOM 1636 O O . SER A 1 200 ? 3.580 0.133 -12.851 1.00 85.88 200 SER A O 1
ATOM 1638 N N . HIS A 1 201 ? 4.851 -0.732 -14.490 1.00 89.44 201 HIS A N 1
ATOM 1639 C CA . HIS A 1 201 ? 5.888 0.294 -14.403 1.00 89.44 201 HIS A CA 1
ATOM 1640 C C . HIS A 1 201 ? 5.379 1.645 -14.920 1.00 89.44 201 HIS A C 1
ATOM 1642 O O . HIS A 1 201 ? 5.603 2.674 -14.286 1.00 89.44 201 HIS A O 1
ATOM 1648 N N . VAL A 1 202 ? 4.618 1.635 -16.019 1.00 87.88 202 VAL A N 1
ATOM 1649 C CA . VAL A 1 202 ? 3.971 2.837 -16.576 1.00 87.88 202 VAL A CA 1
ATOM 1650 C C . VAL A 1 202 ? 2.994 3.447 -15.571 1.00 87.88 202 VAL A C 1
ATOM 1652 O O . VAL A 1 202 ? 3.031 4.650 -15.323 1.00 87.88 202 VAL A O 1
ATOM 1655 N N . ALA A 1 203 ? 2.166 2.612 -14.945 1.00 84.12 203 ALA A N 1
ATOM 1656 C CA . ALA A 1 203 ? 1.235 3.009 -13.897 1.00 84.12 203 ALA A CA 1
ATOM 1657 C C . ALA A 1 203 ? 1.931 3.637 -12.676 1.00 84.12 203 ALA A C 1
ATOM 1659 O O . ALA A 1 203 ? 1.439 4.617 -12.121 1.00 84.12 203 ALA A O 1
ATOM 1660 N N . GLU A 1 204 ? 3.077 3.098 -12.259 1.00 86.31 204 GLU A N 1
ATOM 1661 C CA . GLU A 1 204 ? 3.850 3.624 -11.131 1.00 86.31 204 GLU A CA 1
ATOM 1662 C C . GLU A 1 204 ? 4.444 5.001 -11.417 1.00 86.31 204 GLU A C 1
ATOM 1664 O O . GLU A 1 204 ? 4.363 5.899 -10.577 1.00 86.31 204 GLU A O 1
ATOM 1669 N N . VAL A 1 205 ? 4.990 5.197 -12.615 1.00 88.00 205 VAL A N 1
ATOM 1670 C CA . VAL A 1 205 ? 5.520 6.499 -13.030 1.00 88.00 205 VAL A CA 1
ATOM 1671 C C . VAL A 1 205 ? 4.394 7.513 -13.189 1.00 88.00 205 VAL A C 1
ATOM 1673 O O . VAL A 1 205 ? 4.486 8.613 -12.647 1.00 88.00 205 VAL A O 1
ATOM 1676 N N . ALA A 1 206 ? 3.294 7.130 -13.842 1.00 83.19 206 ALA A N 1
ATOM 1677 C CA . ALA A 1 206 ? 2.116 7.982 -13.964 1.00 83.19 206 ALA A CA 1
ATOM 1678 C C . ALA A 1 206 ? 1.560 8.384 -12.587 1.00 83.19 206 ALA A C 1
ATOM 1680 O O . ALA A 1 206 ? 1.239 9.552 -12.374 1.00 83.19 206 ALA A O 1
ATOM 1681 N N . SER A 1 207 ? 1.519 7.450 -11.630 1.00 83.25 207 SER A N 1
ATOM 1682 C CA . SER A 1 207 ? 1.113 7.698 -10.242 1.00 83.25 207 SER A CA 1
ATOM 1683 C C . SER A 1 207 ? 2.011 8.726 -9.549 1.00 83.25 207 SER A C 1
ATOM 1685 O O . SER A 1 207 ? 1.504 9.698 -8.992 1.00 83.25 207 SER A O 1
ATOM 1687 N N . LYS A 1 208 ? 3.339 8.578 -9.655 1.00 83.38 208 LYS A N 1
ATOM 1688 C CA . LYS A 1 208 ? 4.309 9.534 -9.092 1.00 83.38 208 LYS A CA 1
ATOM 1689 C C . LYS A 1 208 ? 4.199 10.929 -9.719 1.00 83.38 208 LYS A C 1
ATOM 1691 O O . LYS A 1 208 ? 4.394 11.917 -9.022 1.00 83.38 208 LYS A O 1
ATOM 1696 N N . MET A 1 209 ? 3.877 11.016 -11.011 1.00 79.88 209 MET A N 1
ATOM 1697 C CA . MET A 1 209 ? 3.762 12.291 -11.733 1.00 79.88 209 MET A CA 1
ATOM 1698 C C . MET A 1 209 ? 2.427 13.020 -11.522 1.00 79.88 209 MET A C 1
ATOM 1700 O O . MET A 1 209 ? 2.382 14.236 -11.680 1.00 79.88 209 MET A O 1
ATOM 1704 N N . SER A 1 210 ? 1.341 12.298 -11.229 1.00 74.56 210 SER A N 1
ATOM 1705 C CA . SER A 1 210 ? -0.025 12.855 -11.144 1.00 74.56 210 SER A CA 1
ATOM 1706 C C . SER A 1 210 ? -0.615 12.863 -9.730 1.00 74.56 210 SER A C 1
ATOM 1708 O O . SER A 1 210 ? -1.729 13.335 -9.537 1.00 74.56 210 SER A O 1
ATOM 1710 N N . ASP A 1 211 ? 0.103 12.311 -8.748 1.00 76.12 211 ASP A N 1
ATOM 1711 C CA . ASP A 1 211 ? -0.381 12.042 -7.385 1.00 76.12 211 ASP A CA 1
ATOM 1712 C C . ASP A 1 211 ? -1.684 11.213 -7.329 1.00 76.12 211 ASP A C 1
ATOM 1714 O O . ASP A 1 211 ? -2.426 11.206 -6.341 1.00 76.12 211 ASP A O 1
ATOM 1718 N N . ILE A 1 212 ? -1.961 10.460 -8.394 1.00 80.12 212 ILE A N 1
ATOM 1719 C CA . ILE A 1 212 ? -3.078 9.523 -8.468 1.00 80.12 212 ILE A CA 1
ATOM 1720 C C . ILE A 1 212 ? -2.608 8.161 -7.956 1.00 80.12 212 ILE A C 1
ATOM 1722 O O . ILE A 1 212 ? -1.540 7.701 -8.356 1.00 80.12 212 ILE A O 1
ATOM 1726 N N . PRO A 1 213 ? -3.376 7.465 -7.104 1.00 77.31 213 PRO A N 1
ATOM 1727 C CA . PRO A 1 213 ? -2.988 6.174 -6.558 1.00 77.31 213 PRO A CA 1
ATOM 1728 C C . PRO A 1 213 ? -2.733 5.126 -7.642 1.00 77.31 213 PRO A C 1
ATOM 1730 O O . PRO A 1 213 ? -3.548 4.934 -8.546 1.00 77.31 213 PRO A O 1
ATOM 1733 N N . LEU A 1 214 ? -1.654 4.359 -7.479 1.00 76.06 214 LEU A N 1
ATOM 1734 C CA . LEU A 1 214 ? -1.267 3.259 -8.369 1.00 76.06 214 LEU A CA 1
ATOM 1735 C C . LEU A 1 214 ? -2.420 2.276 -8.653 1.00 76.06 214 LEU A C 1
ATOM 1737 O O . LEU A 1 214 ? -2.559 1.756 -9.760 1.00 76.06 214 LEU A O 1
ATOM 1741 N N . THR A 1 215 ? -3.288 2.040 -7.666 1.00 70.12 215 THR A N 1
ATOM 1742 C CA . THR A 1 215 ? -4.433 1.127 -7.795 1.00 70.12 215 THR A CA 1
ATOM 1743 C C . THR A 1 215 ? -5.494 1.586 -8.784 1.00 70.12 215 THR A C 1
ATOM 1745 O O . THR A 1 215 ? -6.341 0.768 -9.151 1.00 70.12 215 THR A O 1
ATOM 1748 N N . GLN A 1 216 ? -5.509 2.865 -9.163 1.00 71.38 216 GLN A N 1
ATOM 1749 C CA . GLN A 1 216 ? -6.400 3.372 -10.204 1.00 71.38 216 GLN A CA 1
ATOM 1750 C C . GLN A 1 216 ? -5.862 3.051 -11.600 1.00 71.38 216 GLN A C 1
ATOM 1752 O O . GLN A 1 216 ? -6.651 2.822 -12.507 1.00 71.38 216 GLN A O 1
ATOM 1757 N N . PHE A 1 217 ? -4.538 2.950 -11.757 1.00 70.12 217 PHE A N 1
ATOM 1758 C CA . PHE A 1 217 ? -3.888 2.654 -13.035 1.00 70.12 217 PHE A CA 1
ATOM 1759 C C . PHE A 1 217 ? -3.783 1.153 -13.339 1.00 70.12 217 PHE A C 1
ATOM 1761 O O . PHE A 1 217 ? -4.013 0.729 -14.468 1.00 70.12 217 PHE A O 1
ATOM 1768 N N . LEU A 1 218 ? -3.420 0.337 -12.342 1.00 63.59 218 LEU A N 1
ATOM 1769 C CA . LEU A 1 218 ? -3.078 -1.081 -12.544 1.00 63.59 218 LEU A CA 1
ATOM 1770 C C . LEU A 1 218 ? -4.265 -2.009 -12.780 1.00 63.59 218 LEU A C 1
ATOM 1772 O O . LEU A 1 218 ? -4.111 -3.098 -13.331 1.00 63.59 218 LEU A O 1
ATOM 1776 N N . LEU A 1 219 ? -5.422 -1.645 -12.250 1.00 55.28 219 LEU A N 1
ATOM 1777 C CA . LEU A 1 219 ? -6.538 -2.560 -12.101 1.00 55.28 219 LEU A CA 1
ATOM 1778 C C . LEU A 1 219 ? -7.749 -1.902 -12.753 1.00 55.28 219 LEU A C 1
ATOM 1780 O O . LEU A 1 219 ? -8.350 -1.031 -12.118 1.00 55.28 219 LEU A O 1
ATOM 1784 N N . PRO A 1 220 ? -8.133 -2.290 -13.988 1.00 49.16 220 PRO A N 1
ATOM 1785 C CA . PRO A 1 220 ? -9.448 -1.925 -14.492 1.00 49.16 220 PRO A CA 1
ATOM 1786 C C . PRO A 1 220 ? -10.487 -2.359 -13.455 1.00 49.16 220 PRO A C 1
ATOM 1788 O O . PRO A 1 220 ? -10.321 -3.395 -12.805 1.00 49.16 220 PRO A O 1
ATOM 1791 N N . GLN A 1 221 ? -11.493 -1.511 -13.257 1.00 49.00 221 GLN A N 1
ATOM 1792 C CA . GLN A 1 221 ? -12.500 -1.537 -12.194 1.00 49.00 221 GLN A CA 1
ATOM 1793 C C . GLN A 1 221 ? -13.282 -2.870 -12.094 1.00 49.00 221 GLN A C 1
ATOM 1795 O O . GLN A 1 221 ? -14.460 -2.937 -12.422 1.00 49.00 221 GLN A O 1
ATOM 1800 N N . ASN A 1 222 ? -12.635 -3.938 -11.624 1.00 51.53 222 ASN A N 1
ATOM 1801 C CA . ASN A 1 222 ? -13.188 -5.288 -11.530 1.00 51.53 222 ASN A CA 1
ATOM 1802 C C . ASN A 1 222 ? -13.329 -5.738 -10.070 1.00 51.53 222 ASN A C 1
ATOM 1804 O O . ASN A 1 222 ? -12.510 -5.397 -9.209 1.00 51.53 222 ASN A O 1
ATOM 1808 N N . ASP A 1 223 ? -14.310 -6.611 -9.826 1.00 56.22 223 ASP A N 1
ATOM 1809 C CA . ASP A 1 223 ? -14.623 -7.248 -8.534 1.00 56.22 223 ASP A CA 1
ATOM 1810 C C . ASP A 1 223 ? -13.408 -7.904 -7.847 1.00 56.22 223 ASP A C 1
ATOM 1812 O O . ASP A 1 223 ? -13.338 -7.988 -6.617 1.00 56.22 223 ASP A O 1
ATOM 1816 N N . ASN A 1 224 ? -12.386 -8.290 -8.618 1.00 61.47 224 ASN A N 1
ATOM 1817 C CA . ASN A 1 224 ? -11.131 -8.842 -8.104 1.00 61.47 224 ASN A CA 1
ATOM 1818 C C . ASN A 1 224 ? -10.347 -7.848 -7.220 1.00 61.47 224 ASN A C 1
ATOM 1820 O O . ASN A 1 224 ? -9.715 -8.276 -6.251 1.00 61.47 224 ASN A O 1
ATOM 1824 N N . LYS A 1 225 ? -10.422 -6.528 -7.484 1.00 63.34 225 LYS A N 1
ATOM 1825 C CA . LYS A 1 225 ? -9.814 -5.484 -6.627 1.00 63.34 225 LYS A CA 1
ATOM 1826 C C . LYS A 1 225 ? -10.488 -5.457 -5.258 1.00 63.34 225 LYS A C 1
ATOM 1828 O O . LYS A 1 225 ? -9.798 -5.457 -4.241 1.00 63.34 225 LYS A O 1
ATOM 1833 N N . LYS A 1 226 ? -11.825 -5.506 -5.237 1.00 67.31 226 LYS A N 1
ATOM 1834 C CA . LYS A 1 226 ? -12.638 -5.554 -4.013 1.00 67.31 226 LYS A CA 1
ATOM 1835 C C . LYS A 1 226 ? -12.288 -6.783 -3.184 1.00 67.31 226 LYS A C 1
ATOM 1837 O O . LYS A 1 226 ? -11.996 -6.661 -2.000 1.00 67.31 226 LYS A O 1
ATOM 1842 N N . LEU A 1 227 ? -12.274 -7.958 -3.812 1.00 75.25 227 LEU A N 1
ATOM 1843 C CA . LEU A 1 227 ? -11.991 -9.227 -3.140 1.00 75.25 227 LEU A CA 1
ATOM 1844 C C . LEU A 1 227 ? -10.590 -9.240 -2.519 1.00 75.25 227 LEU A C 1
ATOM 1846 O O . LEU A 1 227 ? -10.450 -9.577 -1.342 1.00 75.25 227 LEU A O 1
ATOM 1850 N N . LYS A 1 228 ? -9.569 -8.808 -3.271 1.00 75.75 228 LYS A N 1
ATOM 1851 C CA . LYS A 1 228 ? -8.188 -8.756 -2.775 1.00 75.75 228 LYS A CA 1
ATOM 1852 C C . LYS A 1 228 ? -8.009 -7.698 -1.685 1.00 75.75 228 LYS A C 1
ATOM 1854 O O . LYS A 1 228 ? -7.441 -8.007 -0.643 1.00 75.75 228 LYS A O 1
ATOM 1859 N N . ALA A 1 229 ? -8.519 -6.480 -1.874 1.00 77.50 229 ALA A N 1
ATOM 1860 C CA . ALA A 1 229 ? -8.401 -5.410 -0.881 1.00 77.50 229 ALA A CA 1
ATOM 1861 C C . ALA A 1 229 ? -9.156 -5.745 0.415 1.00 77.50 229 ALA A C 1
ATOM 1863 O O . ALA A 1 229 ? -8.611 -5.568 1.506 1.00 77.50 229 ALA A O 1
ATOM 1864 N N . LYS A 1 230 ? -10.360 -6.326 0.309 1.00 80.81 230 LYS A N 1
ATOM 1865 C CA . LYS A 1 230 ? -11.120 -6.875 1.442 1.00 80.81 230 LYS A CA 1
ATOM 1866 C C . LYS A 1 230 ? -10.304 -7.923 2.189 1.00 80.81 230 LYS A C 1
ATOM 1868 O O . LYS A 1 230 ? -10.176 -7.847 3.408 1.00 80.81 230 LYS A O 1
ATOM 1873 N N . TYR A 1 231 ? -9.726 -8.876 1.460 1.00 80.38 231 TYR A N 1
ATOM 1874 C CA . TYR A 1 231 ? -8.909 -9.932 2.045 1.00 80.38 231 TYR A CA 1
ATOM 1875 C C . TYR A 1 231 ? -7.691 -9.370 2.795 1.00 80.38 231 TYR A C 1
ATOM 1877 O O . TYR A 1 231 ? -7.509 -9.663 3.974 1.00 80.38 231 TYR A O 1
ATOM 1885 N N . LEU A 1 232 ? -6.907 -8.497 2.155 1.00 80.50 232 LEU A N 1
ATOM 1886 C CA . LEU A 1 232 ? -5.737 -7.865 2.773 1.00 80.50 232 LEU A CA 1
ATOM 1887 C C . LEU A 1 232 ? -6.120 -6.977 3.971 1.00 80.50 232 LEU A C 1
ATOM 1889 O O . LEU A 1 232 ? -5.408 -6.921 4.972 1.00 80.50 232 LEU A O 1
ATOM 1893 N N . THR A 1 233 ? -7.285 -6.332 3.923 1.00 84.19 233 THR A N 1
ATOM 1894 C CA . THR A 1 233 ? -7.806 -5.552 5.055 1.00 84.19 233 THR A CA 1
ATOM 1895 C C . THR A 1 233 ? -8.165 -6.451 6.227 1.00 84.19 233 THR A C 1
ATOM 1897 O O . THR A 1 233 ? -7.789 -6.127 7.345 1.00 84.19 233 THR A O 1
ATOM 1900 N N . ASN A 1 234 ? -8.779 -7.611 5.983 1.00 82.69 234 ASN A N 1
ATOM 1901 C CA . ASN A 1 234 ? -9.046 -8.620 7.015 1.00 82.69 234 ASN A CA 1
ATOM 1902 C C . ASN A 1 234 ? -7.764 -9.273 7.555 1.00 82.69 234 ASN A C 1
ATOM 1904 O O . ASN A 1 234 ? -7.760 -9.823 8.658 1.00 82.69 234 ASN A O 1
ATOM 1908 N N . LEU A 1 235 ? -6.649 -9.194 6.815 1.00 78.25 235 LEU A N 1
ATOM 1909 C CA . LEU A 1 235 ? -5.353 -9.511 7.398 1.00 78.25 235 LEU A CA 1
ATOM 1910 C C . LEU A 1 235 ? -4.988 -8.474 8.479 1.00 78.25 235 LEU A C 1
ATOM 1912 O O . LEU A 1 235 ? -4.545 -8.827 9.566 1.00 78.25 235 LEU A O 1
ATOM 1916 N N . ARG A 1 236 ? -5.194 -7.182 8.269 1.00 82.75 236 ARG A N 1
ATOM 1917 C CA . ARG A 1 236 ? -4.818 -6.194 9.294 1.00 82.75 236 ARG A CA 1
ATOM 1918 C C . ARG A 1 236 ? -5.861 -6.057 10.409 1.00 82.75 236 ARG A C 1
ATOM 1920 O O . ARG A 1 236 ? -5.514 -6.075 11.585 1.00 82.75 236 ARG A O 1
ATOM 1927 N N . VAL A 1 237 ? -7.129 -5.951 10.035 1.00 85.69 237 VAL A N 1
ATOM 1928 C CA . VAL A 1 237 ? -8.259 -5.717 10.934 1.00 85.69 237 VAL A CA 1
ATOM 1929 C C . VAL A 1 237 ? -8.858 -7.054 11.353 1.00 85.69 237 VAL A C 1
ATOM 1931 O O . VAL A 1 237 ? -9.459 -7.766 10.550 1.00 85.69 237 VAL A O 1
ATOM 1934 N N . LEU A 1 238 ? -8.701 -7.394 12.630 1.00 81.88 238 LEU A N 1
ATOM 1935 C CA . LEU A 1 238 ? -9.205 -8.646 13.181 1.00 81.88 238 LEU A CA 1
ATOM 1936 C C . LEU A 1 238 ? -10.665 -8.505 13.623 1.00 81.88 238 LEU A C 1
ATOM 1938 O O . LEU A 1 238 ? -11.048 -7.504 14.217 1.00 81.88 238 LEU A O 1
ATOM 1942 N N . GLU A 1 239 ? -11.466 -9.536 13.348 1.00 78.12 239 GLU A N 1
ATOM 1943 C CA . GLU A 1 239 ? -12.842 -9.709 13.851 1.00 78.12 239 GLU A CA 1
ATOM 1944 C C . GLU A 1 239 ? -13.869 -8.629 13.449 1.00 78.12 239 GLU A C 1
ATOM 1946 O O . GLU A 1 239 ? -14.982 -8.630 13.966 1.00 78.12 239 GLU A O 1
ATOM 1951 N N . GLN A 1 240 ? -13.556 -7.780 12.465 1.00 83.19 240 GLN A N 1
ATOM 1952 C CA . GLN A 1 240 ? -14.471 -6.772 11.897 1.00 83.19 240 GLN A CA 1
ATOM 1953 C C . GLN A 1 240 ? -14.830 -7.077 10.429 1.00 83.19 240 GLN A C 1
ATOM 1955 O O . GLN A 1 240 ? -15.021 -6.174 9.620 1.00 83.19 240 GLN A O 1
ATOM 1960 N N . GLU A 1 241 ? -14.912 -8.362 10.061 1.00 82.62 241 GLU A N 1
ATOM 1961 C CA . GLU A 1 241 ? -15.105 -8.806 8.667 1.00 82.62 241 GLU A CA 1
ATOM 1962 C C . GLU A 1 241 ? -16.381 -8.243 8.017 1.00 82.62 241 GLU A C 1
ATOM 1964 O O . GLU A 1 241 ? -16.381 -7.995 6.811 1.00 82.62 241 GLU A O 1
ATOM 1969 N N . LEU A 1 242 ? -17.448 -8.042 8.805 1.00 82.12 242 LEU A N 1
ATOM 1970 C CA . LEU A 1 242 ? -18.710 -7.446 8.347 1.00 82.12 242 LEU A CA 1
ATOM 1971 C C . LEU A 1 242 ? -18.543 -5.953 8.046 1.00 82.12 242 LEU A C 1
ATOM 1973 O O . LEU A 1 242 ? -18.843 -5.529 6.941 1.00 82.12 242 LEU A O 1
ATOM 1977 N N . VAL A 1 243 ? -17.950 -5.189 8.969 1.00 87.12 243 VAL A N 1
ATOM 1978 C CA . VAL A 1 243 ? -17.661 -3.756 8.775 1.00 87.12 243 VAL A CA 1
ATOM 1979 C C . VAL A 1 243 ? -16.797 -3.547 7.532 1.00 87.12 243 VAL A C 1
ATOM 1981 O O . VAL A 1 243 ? -17.087 -2.706 6.689 1.00 87.12 243 VAL A O 1
ATOM 1984 N N . VAL A 1 244 ? -15.744 -4.356 7.385 1.00 88.56 244 VAL A N 1
ATOM 1985 C CA . VAL A 1 244 ? -14.869 -4.313 6.209 1.00 88.56 244 VAL A CA 1
ATOM 1986 C C . VAL A 1 244 ? -15.644 -4.679 4.939 1.00 88.56 244 VAL A C 1
ATOM 1988 O O . VAL A 1 244 ? -15.443 -4.057 3.898 1.00 88.56 244 VAL A O 1
ATOM 1991 N N . TYR A 1 245 ? -16.531 -5.675 4.997 1.00 85.94 245 TYR A N 1
ATOM 1992 C CA . TYR A 1 245 ? -17.362 -6.056 3.858 1.00 85.94 245 TYR A CA 1
ATOM 1993 C C . TYR A 1 245 ? -18.273 -4.916 3.391 1.00 85.94 245 TYR A C 1
ATOM 1995 O O . TYR A 1 245 ? -18.238 -4.606 2.200 1.00 85.94 245 TYR A O 1
ATOM 2003 N N . ASP A 1 246 ? -18.992 -4.274 4.311 1.00 86.56 246 ASP A N 1
ATOM 2004 C CA . ASP A 1 246 ? -19.944 -3.197 4.015 1.00 86.56 246 ASP A CA 1
ATOM 2005 C C . ASP A 1 246 ? -19.231 -1.973 3.410 1.00 86.56 246 ASP A C 1
ATOM 2007 O O . ASP A 1 246 ? -19.686 -1.408 2.412 1.00 86.56 246 ASP A O 1
ATOM 2011 N N . ILE A 1 247 ? -18.036 -1.628 3.920 1.00 89.94 247 ILE A N 1
ATOM 2012 C CA . ILE A 1 247 ? -17.185 -0.569 3.344 1.00 89.94 247 ILE A CA 1
ATOM 2013 C C . ILE A 1 247 ? -16.864 -0.876 1.880 1.00 89.94 247 ILE A C 1
ATOM 2015 O O . ILE A 1 247 ? -17.102 -0.062 0.989 1.00 89.94 247 ILE A O 1
ATOM 2019 N N . TYR A 1 248 ? -16.323 -2.066 1.609 1.00 87.06 248 TYR A N 1
ATOM 2020 C CA . TYR A 1 248 ? -15.920 -2.443 0.256 1.00 87.06 248 TYR A CA 1
ATOM 2021 C C . TYR A 1 248 ? -17.112 -2.662 -0.685 1.00 87.06 248 TYR A C 1
ATOM 2023 O O . TYR A 1 248 ? -16.955 -2.542 -1.900 1.00 87.06 248 TYR A O 1
ATOM 2031 N N . GLU A 1 249 ? -18.288 -3.022 -0.169 1.00 83.69 249 GLU A N 1
ATOM 2032 C CA . GLU A 1 249 ? -19.523 -3.112 -0.950 1.00 83.69 249 GLU A CA 1
ATOM 2033 C C . GLU A 1 249 ? -20.037 -1.738 -1.371 1.00 83.69 249 GLU A C 1
ATOM 2035 O O . GLU A 1 249 ? -20.306 -1.538 -2.557 1.00 83.69 249 GLU A O 1
ATOM 2040 N N . THR A 1 250 ? -20.032 -0.779 -0.452 1.00 84.12 250 THR A N 1
ATOM 2041 C CA . THR A 1 250 ? -20.418 0.613 -0.711 1.00 84.12 250 THR A CA 1
ATOM 2042 C C . THR A 1 250 ? -19.456 1.305 -1.679 1.00 84.12 250 THR A C 1
ATOM 2044 O O . THR A 1 250 ? -19.875 1.933 -2.648 1.00 84.12 250 THR A O 1
ATOM 2047 N N . LEU A 1 251 ? -18.142 1.122 -1.501 1.00 82.94 251 LEU A N 1
ATOM 2048 C CA . LEU A 1 251 ? -17.136 1.668 -2.425 1.00 82.94 251 LEU A CA 1
ATOM 2049 C C . LEU A 1 251 ? -17.222 1.067 -3.837 1.00 82.94 251 LEU A C 1
ATOM 2051 O O . LEU A 1 251 ? -16.763 1.677 -4.804 1.00 82.94 251 LEU A O 1
ATOM 2055 N N . ALA A 1 252 ? -17.766 -0.145 -3.970 1.00 76.25 252 ALA A N 1
ATOM 2056 C CA . ALA A 1 252 ? -17.979 -0.770 -5.270 1.00 76.25 252 ALA A CA 1
ATOM 2057 C C . ALA A 1 252 ? -19.241 -0.225 -5.952 1.00 76.25 252 ALA A C 1
ATOM 2059 O O . ALA A 1 252 ? -19.205 0.068 -7.152 1.00 76.25 252 ALA A O 1
ATOM 2060 N N . SER A 1 253 ? -20.332 -0.046 -5.200 1.00 70.19 253 SER A N 1
ATOM 2061 C CA . SER A 1 253 ? -21.602 0.476 -5.719 1.00 70.19 253 SER A CA 1
ATOM 2062 C C . SER A 1 253 ? -21.515 1.955 -6.117 1.00 70.19 253 SER A C 1
ATOM 2064 O O . SER A 1 253 ? -22.094 2.343 -7.134 1.00 70.19 253 SER A O 1
ATOM 2066 N N . SER A 1 254 ? -20.717 2.758 -5.407 1.00 60.53 254 SER A N 1
ATOM 2067 C CA . SER A 1 254 ? -20.533 4.191 -5.680 1.00 60.53 254 SER A CA 1
ATOM 2068 C C . SER A 1 254 ? -19.853 4.501 -7.019 1.00 60.53 254 SER A C 1
ATOM 2070 O O . SER A 1 254 ? -19.957 5.606 -7.537 1.00 60.53 254 SER A O 1
ATOM 2072 N N . THR A 1 255 ? -19.208 3.514 -7.647 1.00 53.44 255 THR A N 1
ATOM 2073 C CA . THR A 1 255 ? -18.622 3.624 -8.998 1.00 53.44 255 THR A CA 1
ATOM 2074 C C . THR A 1 255 ? -19.657 3.785 -10.114 1.00 53.44 255 THR A C 1
ATOM 2076 O O . THR A 1 255 ? -19.284 4.081 -11.244 1.00 53.44 255 THR A O 1
ATOM 2079 N N . ARG A 1 256 ? -20.952 3.590 -9.828 1.00 46.19 256 ARG A N 1
ATOM 2080 C CA . ARG A 1 256 ? -22.026 3.634 -10.837 1.00 46.19 256 ARG A CA 1
ATOM 2081 C C . ARG A 1 256 ? -22.811 4.946 -10.883 1.00 46.19 256 ARG A C 1
ATOM 2083 O O . ARG A 1 256 ? -23.653 5.089 -11.765 1.00 46.19 256 ARG A O 1
ATOM 2090 N N . LEU A 1 257 ? -22.554 5.896 -9.983 1.00 40.22 257 LEU A N 1
ATOM 2091 C CA . LEU A 1 257 ? -23.164 7.224 -10.052 1.00 40.22 257 LEU A CA 1
ATOM 2092 C C . LEU A 1 257 ? -22.207 8.179 -10.769 1.00 40.22 257 LEU A C 1
ATOM 2094 O O . LEU A 1 257 ? -21.164 8.525 -10.236 1.00 40.22 257 LEU A O 1
ATOM 2098 N N . ASN A 1 258 ? -22.571 8.514 -12.008 1.00 43.38 258 ASN A N 1
ATOM 2099 C CA . ASN A 1 258 ? -22.046 9.556 -12.895 1.00 43.38 258 ASN A CA 1
ATOM 2100 C C . ASN A 1 258 ? -20.826 10.359 -12.394 1.00 43.38 258 ASN A C 1
ATOM 2102 O O . ASN A 1 258 ? -20.901 11.077 -11.398 1.00 43.38 258 ASN A O 1
ATOM 2106 N N . SER A 1 259 ? -19.767 10.376 -13.212 1.00 47.72 259 SER A N 1
ATOM 2107 C CA . SER A 1 259 ? -18.540 11.197 -13.114 1.00 47.72 259 SER A CA 1
ATOM 2108 C C . SER A 1 259 ? -18.751 12.721 -13.005 1.00 47.72 259 SER A C 1
ATOM 2110 O O . SER A 1 259 ? -17.798 13.494 -13.022 1.00 47.72 259 SER A O 1
ATOM 2112 N N . SER A 1 260 ? -19.998 13.180 -12.901 1.00 50.00 260 SER A N 1
ATOM 2113 C CA . SER A 1 260 ? -20.385 14.574 -12.711 1.00 50.00 260 SER A CA 1
ATOM 2114 C C . SER A 1 260 ? -20.764 14.916 -11.266 1.00 50.00 260 SER A C 1
ATOM 2116 O O . SER A 1 260 ? -21.163 16.051 -11.016 1.00 50.00 260 SER A O 1
ATOM 2118 N N . SER A 1 261 ? -20.708 13.966 -10.326 1.00 62.25 261 SER A N 1
ATOM 2119 C CA . SER A 1 261 ? -21.041 14.224 -8.921 1.00 62.25 261 SER A CA 1
ATOM 2120 C C . SER A 1 261 ? -19.791 14.633 -8.139 1.00 62.25 261 SER A C 1
ATOM 2122 O O . SER A 1 261 ? -18.792 13.922 -8.149 1.00 62.25 261 SER A O 1
ATOM 2124 N N . THR A 1 262 ? -19.848 15.766 -7.445 1.00 73.62 262 THR A N 1
ATOM 2125 C CA . THR A 1 262 ? -18.765 16.271 -6.584 1.00 73.62 262 THR A CA 1
ATOM 2126 C C . THR A 1 262 ? -18.809 15.675 -5.169 1.00 73.62 262 THR A C 1
ATOM 2128 O O . THR A 1 262 ? -18.069 16.109 -4.287 1.00 73.62 262 THR A O 1
ATOM 2131 N N . HIS A 1 263 ? -19.688 14.700 -4.924 1.00 79.38 263 HIS A N 1
ATOM 2132 C CA . HIS A 1 263 ? -19.849 14.018 -3.638 1.00 79.38 263 HIS A CA 1
ATOM 2133 C C . HIS A 1 263 ? -18.708 13.030 -3.372 1.00 79.38 263 HIS A C 1
ATOM 2135 O O . HIS A 1 263 ? -18.112 12.526 -4.324 1.00 79.38 263 HIS A O 1
ATOM 2141 N N . PRO A 1 264 ? -18.410 12.721 -2.097 1.00 86.88 264 PRO A N 1
ATOM 2142 C CA . PRO A 1 264 ? -17.415 11.713 -1.759 1.00 86.88 264 PRO A CA 1
ATOM 2143 C C . PRO A 1 264 ? -17.738 10.360 -2.392 1.00 86.88 264 PRO A C 1
ATOM 2145 O O . PRO A 1 264 ? -18.893 9.949 -2.506 1.00 86.88 264 PRO A O 1
ATOM 2148 N N . ARG A 1 265 ? -16.684 9.624 -2.742 1.00 83.50 265 ARG A N 1
ATOM 2149 C CA . ARG A 1 265 ? -16.764 8.269 -3.296 1.00 83.50 265 ARG A CA 1
ATOM 2150 C C . ARG A 1 265 ? -17.360 7.257 -2.316 1.00 83.50 265 ARG A C 1
ATOM 2152 O O . ARG A 1 265 ? -17.781 6.180 -2.727 1.00 83.50 265 ARG A O 1
ATOM 2159 N N . GLY A 1 266 ? -17.358 7.572 -1.030 1.00 88.38 266 GLY A N 1
ATOM 2160 C CA . GLY A 1 266 ? -18.067 6.832 0.002 1.00 88.38 266 GLY A CA 1
ATOM 2161 C C . GLY A 1 266 ? -17.944 7.551 1.336 1.00 88.38 266 GLY A C 1
ATOM 2162 O O . GLY A 1 266 ? -16.894 8.127 1.637 1.00 88.38 266 GLY A O 1
ATOM 2163 N N . SER A 1 267 ? -19.014 7.515 2.117 1.00 90.94 267 SER A N 1
ATOM 2164 C CA . SER A 1 267 ? -19.094 8.126 3.437 1.00 90.94 267 SER A CA 1
ATOM 2165 C C . SER A 1 267 ? -19.534 7.107 4.484 1.00 90.94 267 SER A C 1
ATOM 2167 O O . SER A 1 267 ? -20.517 6.391 4.309 1.00 90.94 267 SER A O 1
ATOM 2169 N N . PHE A 1 268 ? -18.783 7.022 5.580 1.00 93.69 268 PHE A N 1
ATOM 2170 C CA . PHE A 1 268 ? -18.977 5.996 6.602 1.00 93.69 268 PHE A CA 1
ATOM 2171 C C . PHE A 1 268 ? -18.959 6.605 7.997 1.00 93.69 268 PHE A C 1
ATOM 2173 O O . PHE A 1 268 ? -18.005 7.296 8.353 1.00 93.69 268 PHE A O 1
ATOM 2180 N N . LEU A 1 269 ? -19.957 6.290 8.822 1.00 92.12 269 LEU A N 1
ATOM 2181 C CA . LEU A 1 269 ? -19.967 6.649 10.241 1.00 92.12 269 LEU A CA 1
ATOM 2182 C C . LEU A 1 269 ? -19.613 5.429 11.099 1.00 92.12 269 LEU A C 1
ATOM 2184 O O . LEU A 1 269 ? -20.409 4.506 11.238 1.00 92.12 269 LEU A O 1
ATOM 2188 N N . LEU A 1 270 ? -18.424 5.439 11.698 1.00 92.00 270 LEU A N 1
ATOM 2189 C CA . LEU A 1 270 ? -17.916 4.404 12.595 1.00 92.00 270 LEU A CA 1
ATOM 2190 C C . LEU A 1 270 ? -18.298 4.725 14.052 1.00 92.00 270 LEU A C 1
ATOM 2192 O O . LEU A 1 270 ? -17.671 5.562 14.714 1.00 92.00 270 LEU A O 1
ATOM 2196 N N . LEU A 1 271 ? -19.296 4.012 14.573 1.00 88.56 271 LEU A N 1
ATOM 2197 C CA . LEU A 1 271 ? -19.746 4.092 15.966 1.00 88.56 271 LEU A CA 1
ATOM 2198 C C . LEU A 1 271 ? -19.110 2.976 16.796 1.00 88.56 271 LEU A C 1
ATOM 2200 O O . LEU A 1 271 ? -19.123 1.816 16.400 1.00 88.56 271 LEU A O 1
ATOM 2204 N N . GLY A 1 272 ? -18.556 3.289 17.963 1.00 84.62 272 GLY A N 1
ATOM 2205 C CA . GLY A 1 272 ? -17.888 2.289 18.808 1.00 84.62 272 GLY A CA 1
ATOM 2206 C C . GLY A 1 272 ? -17.156 2.927 19.976 1.00 84.62 272 GLY A C 1
ATOM 2207 O O . GLY A 1 272 ? -17.232 4.131 20.148 1.00 84.62 272 GLY A O 1
ATOM 2208 N N . GLN A 1 273 ? -16.413 2.171 20.773 1.00 80.12 273 GLN A N 1
ATOM 2209 C CA . GLN A 1 273 ? -15.585 2.770 21.826 1.00 80.12 273 GLN A CA 1
ATOM 2210 C C . GLN A 1 273 ? -14.251 3.294 21.265 1.00 80.12 273 GLN A C 1
ATOM 2212 O O . GLN A 1 273 ? -13.742 2.771 20.265 1.00 80.12 273 GLN A O 1
ATOM 2217 N N . SER A 1 274 ? -13.647 4.285 21.924 1.00 78.38 274 SER A N 1
ATOM 2218 C CA . SER A 1 274 ? -12.253 4.644 21.661 1.00 78.38 274 SER A CA 1
ATOM 2219 C C . SER A 1 274 ? -11.331 3.430 21.855 1.00 78.38 274 SER A C 1
ATOM 2221 O O . SER A 1 274 ? -11.543 2.560 22.704 1.00 78.38 274 SER A O 1
ATOM 2223 N N . GLY A 1 275 ? -10.338 3.305 20.976 1.00 73.50 275 GLY A N 1
ATOM 2224 C CA . GLY A 1 275 ? -9.443 2.148 20.946 1.00 73.50 275 GLY A CA 1
ATOM 2225 C C . GLY A 1 275 ? -10.051 0.849 20.390 1.00 73.50 275 GLY A C 1
ATOM 2226 O O . GLY A 1 275 ? -9.375 -0.175 20.439 1.00 73.50 275 GLY A O 1
ATOM 2227 N N . ALA A 1 276 ? -11.270 0.860 19.831 1.00 78.19 276 ALA A N 1
ATOM 2228 C CA . ALA A 1 276 ? -11.868 -0.310 19.165 1.00 78.19 276 ALA A CA 1
ATOM 2229 C C . ALA A 1 276 ? -11.282 -0.619 17.770 1.00 78.19 276 ALA A C 1
ATOM 2231 O O . ALA A 1 276 ? -11.592 -1.653 17.186 1.00 78.19 276 ALA A O 1
ATOM 2232 N N . GLY A 1 277 ? -10.438 0.268 17.227 1.00 82.56 277 GLY A N 1
ATOM 2233 C CA . GLY A 1 277 ? -9.805 0.096 15.912 1.00 82.56 277 GLY A CA 1
ATOM 2234 C C . GLY A 1 277 ? -10.467 0.863 14.763 1.00 82.56 277 GLY A C 1
ATOM 2235 O O . GLY A 1 277 ? -10.202 0.557 13.608 1.00 82.56 277 GLY A O 1
ATOM 2236 N N . LYS A 1 278 ? -11.292 1.881 15.042 1.00 88.31 278 LYS A N 1
ATOM 2237 C CA . LYS A 1 278 ? -11.955 2.700 14.005 1.00 88.31 278 LYS A CA 1
ATOM 2238 C C . LYS A 1 278 ? -10.961 3.363 13.042 1.00 88.31 278 LYS A C 1
ATOM 2240 O O . LYS A 1 278 ? -11.081 3.233 11.829 1.00 88.31 278 LYS A O 1
ATOM 2245 N N . THR A 1 279 ? -9.937 4.017 13.587 1.00 87.50 279 THR A N 1
ATOM 2246 C CA . THR A 1 279 ? -8.857 4.632 12.798 1.00 87.50 279 THR A CA 1
ATOM 2247 C C . THR A 1 279 ? -7.988 3.583 12.107 1.00 87.50 279 THR A C 1
ATOM 2249 O O . THR A 1 279 ? -7.497 3.813 11.006 1.00 87.50 279 THR A O 1
ATOM 2252 N N . GLU A 1 280 ? -7.842 2.399 12.704 1.00 87.25 280 GLU A N 1
ATOM 2253 C CA . GLU A 1 280 ? -7.095 1.288 12.114 1.00 87.25 280 GLU A CA 1
ATOM 2254 C C . GLU A 1 280 ? -7.800 0.705 10.882 1.00 87.25 280 GLU A C 1
ATOM 2256 O O . GLU A 1 280 ? -7.140 0.359 9.904 1.00 87.25 280 GLU A O 1
ATOM 2261 N N . ILE A 1 281 ? -9.138 0.665 10.888 1.00 91.19 281 ILE A N 1
ATOM 2262 C CA . ILE A 1 281 ? -9.943 0.319 9.710 1.00 91.19 281 ILE A CA 1
ATOM 2263 C C . ILE A 1 281 ? -9.676 1.322 8.590 1.00 91.19 281 ILE A C 1
ATOM 2265 O O . ILE A 1 281 ? -9.337 0.908 7.483 1.00 91.19 281 ILE A O 1
ATOM 2269 N N . ALA A 1 282 ? -9.742 2.626 8.874 1.00 92.06 282 ALA A N 1
ATOM 2270 C CA . ALA A 1 282 ? -9.465 3.659 7.876 1.00 92.06 282 ALA A CA 1
ATOM 2271 C C . ALA A 1 282 ? -8.032 3.554 7.315 1.00 92.06 282 ALA A C 1
ATOM 2273 O O . ALA A 1 282 ? -7.840 3.599 6.100 1.00 92.06 282 ALA A O 1
ATOM 2274 N N . LYS A 1 283 ? -7.028 3.310 8.172 1.00 91.19 283 LYS A N 1
ATOM 2275 C CA . LYS A 1 283 ? -5.626 3.074 7.769 1.00 91.19 283 LYS A CA 1
ATOM 2276 C C . LYS A 1 283 ? -5.465 1.831 6.904 1.00 91.19 283 LYS A C 1
ATOM 2278 O O . LYS A 1 283 ? -4.761 1.867 5.895 1.00 91.19 283 LYS A O 1
ATOM 2283 N N . ALA A 1 284 ? -6.126 0.735 7.265 1.00 90.81 284 ALA A N 1
ATOM 2284 C CA . ALA A 1 284 ? -6.097 -0.491 6.481 1.00 90.81 284 ALA A CA 1
ATOM 2285 C C . ALA A 1 284 ? -6.793 -0.309 5.123 1.00 90.81 284 ALA A C 1
ATOM 2287 O O . ALA A 1 284 ? -6.293 -0.804 4.116 1.00 90.81 284 ALA A O 1
ATOM 2288 N N . VAL A 1 285 ? -7.897 0.440 5.064 1.00 90.19 285 VAL A N 1
ATOM 2289 C CA . VAL A 1 285 ? -8.559 0.785 3.799 1.00 90.19 285 VAL A CA 1
ATOM 2290 C C . VAL A 1 285 ? -7.658 1.687 2.951 1.00 90.19 285 VAL A C 1
ATOM 2292 O O . VAL A 1 285 ? -7.476 1.385 1.778 1.00 90.19 285 VAL A O 1
ATOM 2295 N N . ALA A 1 286 ? -6.998 2.703 3.520 1.00 90.06 286 ALA A N 1
ATOM 2296 C CA . ALA A 1 286 ? -6.026 3.536 2.796 1.00 90.06 286 ALA A CA 1
ATOM 2297 C C . ALA A 1 286 ? -4.910 2.684 2.173 1.00 90.06 286 ALA A C 1
ATOM 2299 O O . ALA A 1 286 ? -4.634 2.771 0.972 1.00 90.06 286 ALA A O 1
ATOM 2300 N N . LYS A 1 287 ? -4.346 1.767 2.973 1.00 87.44 287 LYS A N 1
ATOM 2301 C CA . LYS A 1 287 ? -3.293 0.847 2.537 1.00 87.44 287 LYS A CA 1
ATOM 2302 C C . LYS A 1 287 ? -3.719 -0.054 1.383 1.00 87.44 287 LYS A C 1
ATOM 2304 O O . LYS A 1 287 ? -2.908 -0.308 0.508 1.00 87.44 287 LYS A O 1
ATOM 2309 N N . HIS A 1 288 ? -4.939 -0.586 1.378 1.00 85.38 288 HIS A N 1
ATOM 2310 C CA . HIS A 1 288 ? -5.320 -1.619 0.403 1.00 85.38 288 HIS A CA 1
ATOM 2311 C C . HIS A 1 288 ? -6.160 -1.090 -0.762 1.00 85.38 288 HIS A C 1
ATOM 2313 O O . HIS A 1 288 ? -6.134 -1.675 -1.844 1.00 85.38 288 HIS A O 1
ATOM 2319 N N . TRP A 1 289 ? -6.883 0.014 -0.573 1.00 82.94 289 TRP A N 1
ATOM 2320 C CA . TRP A 1 289 ? -7.659 0.660 -1.629 1.00 82.94 289 TRP A CA 1
ATOM 2321 C C . TRP A 1 289 ? -6.807 1.610 -2.470 1.00 82.94 289 TRP A C 1
ATOM 2323 O O . TRP A 1 289 ? -6.892 1.566 -3.700 1.00 82.94 289 TRP A O 1
ATOM 2333 N N . TYR A 1 290 ? -5.956 2.422 -1.831 1.00 82.38 290 TYR A N 1
ATOM 2334 C CA . TYR A 1 290 ? -5.069 3.379 -2.504 1.00 82.38 290 TYR A CA 1
ATOM 2335 C C . TYR A 1 290 ? -3.597 2.942 -2.562 1.00 82.38 290 TYR A C 1
ATOM 2337 O O . TYR A 1 290 ? -2.802 3.624 -3.200 1.00 82.38 290 TYR A O 1
ATOM 2345 N N . CYS A 1 291 ? -3.223 1.800 -1.970 1.00 81.38 291 CYS A N 1
ATOM 2346 C CA . CYS A 1 291 ? -1.819 1.363 -1.865 1.00 81.38 291 CYS A CA 1
ATOM 2347 C C . CYS A 1 291 ? -0.902 2.366 -1.147 1.00 81.38 291 CYS A C 1
ATOM 2349 O O . CYS A 1 291 ? 0.313 2.305 -1.305 1.00 81.38 291 CYS A O 1
ATOM 2351 N N . ASP A 1 292 ? -1.462 3.276 -0.348 1.00 84.50 292 ASP A N 1
ATOM 2352 C CA . ASP A 1 292 ? -0.701 4.342 0.295 1.00 84.50 292 ASP A CA 1
ATOM 2353 C C . ASP A 1 292 ? -1.413 4.810 1.570 1.00 84.50 292 ASP A C 1
ATOM 2355 O O . ASP A 1 292 ? -2.522 5.345 1.536 1.00 84.50 292 ASP A O 1
ATOM 2359 N N . VAL A 1 293 ? -0.762 4.590 2.713 1.00 86.94 293 VAL A N 1
ATOM 2360 C CA . VAL A 1 293 ? -1.278 4.998 4.029 1.00 86.94 293 VAL A CA 1
ATOM 2361 C C . VAL A 1 293 ? -1.141 6.508 4.234 1.00 86.94 293 VAL A C 1
ATOM 2363 O O . VAL A 1 293 ? -1.935 7.086 4.968 1.00 86.94 293 VAL A O 1
ATOM 2366 N N . SER A 1 294 ? -0.190 7.171 3.565 1.00 87.50 294 SER A N 1
ATOM 2367 C CA . SER A 1 294 ? 0.041 8.617 3.706 1.00 87.50 294 SER A CA 1
ATOM 2368 C C . SER A 1 294 ? -1.092 9.472 3.128 1.00 87.50 294 SER A C 1
ATOM 2370 O O . SER A 1 294 ? -1.154 10.673 3.375 1.00 87.50 294 SER A O 1
ATOM 2372 N N . ARG A 1 295 ? -2.000 8.863 2.356 1.00 88.31 295 ARG A N 1
ATOM 2373 C CA . ARG A 1 295 ? -3.219 9.497 1.829 1.00 88.31 295 ARG A CA 1
ATOM 2374 C C . ARG A 1 295 ? -4.338 9.606 2.860 1.00 88.31 295 ARG A C 1
ATOM 2376 O O . ARG A 1 295 ? -5.385 10.169 2.548 1.00 88.31 295 ARG A O 1
ATOM 2383 N N . LEU A 1 296 ? -4.144 9.048 4.053 1.00 92.69 296 LEU A N 1
ATOM 2384 C CA . LEU A 1 296 ? -5.060 9.211 5.168 1.00 92.69 296 LEU A CA 1
ATOM 2385 C C . LEU A 1 296 ? -4.760 10.519 5.907 1.00 92.69 296 LEU A C 1
ATOM 2387 O O . LEU A 1 296 ? -3.655 10.719 6.406 1.00 92.69 296 LEU A O 1
ATOM 2391 N N . VAL A 1 297 ? -5.769 11.378 5.997 1.00 92.50 297 VAL A N 1
ATOM 2392 C CA . VAL A 1 297 ? -5.725 12.661 6.696 1.00 92.50 297 VAL A CA 1
ATOM 2393 C C . VAL A 1 297 ? -6.692 12.595 7.871 1.00 92.50 297 VAL A C 1
ATOM 2395 O O . VAL A 1 297 ? -7.891 12.405 7.680 1.00 92.50 297 VAL A O 1
ATOM 2398 N N . GLU A 1 298 ? -6.180 12.737 9.093 1.00 91.88 298 GLU A N 1
ATOM 2399 C CA . GLU A 1 298 ? -6.999 12.798 10.310 1.00 91.88 298 GLU A CA 1
ATOM 2400 C C . GLU A 1 298 ? -7.259 14.270 10.677 1.00 91.88 298 GLU A C 1
ATOM 2402 O O . GLU A 1 298 ? -6.331 15.073 10.817 1.00 91.88 298 GLU A O 1
ATOM 2407 N N . ILE A 1 299 ? -8.531 14.635 10.827 1.00 90.94 299 ILE A N 1
ATOM 2408 C CA . ILE A 1 299 ? -8.991 15.957 11.256 1.00 90.94 299 ILE A CA 1
ATOM 2409 C C . ILE A 1 299 ? -9.807 15.760 12.534 1.00 90.94 299 ILE A C 1
ATOM 2411 O O . ILE A 1 299 ? -10.895 15.190 12.488 1.00 90.94 299 ILE A O 1
ATOM 2415 N N . ASP A 1 300 ? -9.300 16.243 13.671 1.00 89.69 300 ASP A N 1
ATOM 2416 C CA . ASP A 1 300 ? -10.101 16.329 14.896 1.00 89.69 300 ASP A CA 1
ATOM 2417 C C . ASP A 1 300 ? -11.103 17.479 14.738 1.00 89.69 300 ASP A C 1
ATOM 2419 O O . ASP A 1 300 ? -10.724 18.646 14.596 1.00 89.69 300 ASP A O 1
ATOM 2423 N N . VAL A 1 301 ? -12.390 17.134 14.689 1.00 86.88 301 VAL A N 1
ATOM 2424 C CA . VAL A 1 301 ? -13.467 18.099 14.443 1.00 86.88 301 VAL A CA 1
ATOM 2425 C C . VAL A 1 301 ? -13.784 18.901 15.705 1.00 86.88 301 VAL A C 1
ATOM 2427 O O . VAL A 1 301 ? -14.320 20.003 15.611 1.00 86.88 301 VAL A O 1
ATOM 2430 N N . SER A 1 302 ? -13.405 18.398 16.885 1.00 83.56 302 SER A N 1
ATOM 2431 C CA . SER A 1 302 ? -13.679 19.070 18.159 1.00 83.56 302 SER A CA 1
ATOM 2432 C C . SER A 1 302 ? -12.922 20.393 18.329 1.00 83.56 302 SER A C 1
ATOM 2434 O O . SER A 1 302 ? -13.383 21.274 19.052 1.00 83.56 302 SER A O 1
ATOM 2436 N N . ASP A 1 303 ? -11.821 20.575 17.595 1.00 79.94 303 ASP A N 1
ATOM 2437 C CA . ASP A 1 303 ? -11.016 21.802 17.598 1.00 79.94 303 ASP A CA 1
ATOM 2438 C C . ASP A 1 303 ? -11.516 22.862 16.591 1.00 79.94 303 ASP A C 1
ATOM 2440 O O . ASP A 1 303 ? -10.987 23.977 16.526 1.00 79.94 303 ASP A O 1
ATOM 2444 N N . LEU A 1 304 ? -12.517 22.537 15.764 1.00 85.44 304 LEU A N 1
ATOM 2445 C CA . LEU A 1 304 ? -12.994 23.421 14.700 1.00 85.44 304 LEU A CA 1
ATOM 2446 C C . LEU A 1 304 ? -14.092 24.358 15.209 1.00 85.44 304 LEU A C 1
ATOM 2448 O O . LEU A 1 304 ? -15.230 23.959 15.445 1.00 85.44 304 LEU A O 1
ATOM 2452 N N 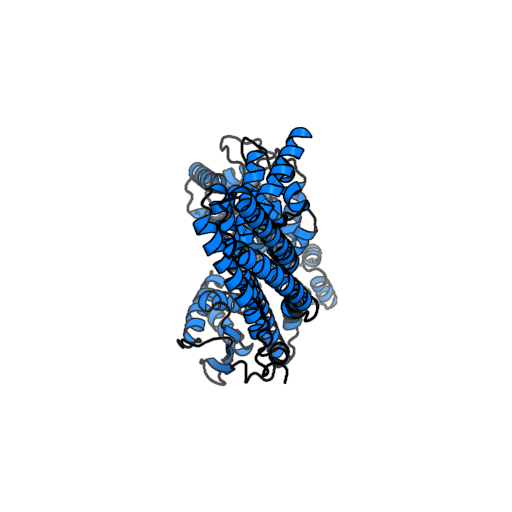. ALA A 1 305 ? -13.749 25.644 15.315 1.00 80.75 305 ALA A N 1
ATOM 2453 C CA . ALA A 1 305 ? -14.656 26.660 15.844 1.00 80.75 305 ALA A CA 1
ATOM 2454 C C . ALA A 1 305 ? -15.906 26.870 14.971 1.00 80.75 305 ALA A C 1
ATOM 2456 O O . ALA A 1 305 ? -17.018 26.889 15.488 1.00 80.75 305 ALA A O 1
ATOM 2457 N N . ASN A 1 306 ? -15.723 27.021 13.655 1.00 84.88 306 ASN A N 1
ATOM 2458 C CA . ASN A 1 306 ? -16.778 27.426 12.725 1.00 84.88 306 ASN A CA 1
ATOM 2459 C C . ASN A 1 306 ? -16.676 26.674 11.391 1.00 84.88 306 ASN A C 1
ATOM 2461 O O . ASN A 1 306 ? -15.590 26.259 10.975 1.00 84.88 306 ASN A O 1
ATOM 2465 N N . GLU A 1 307 ? -17.795 26.625 10.671 1.00 84.31 307 GLU A N 1
ATOM 2466 C CA . GLU A 1 307 ? -17.925 26.080 9.316 1.00 84.31 307 GLU A CA 1
ATOM 2467 C C . GLU A 1 307 ? -16.843 26.578 8.331 1.00 84.31 307 GLU A C 1
ATOM 2469 O O . GLU A 1 307 ? -16.255 25.790 7.593 1.00 84.31 307 GLU A O 1
ATOM 2474 N N . SER A 1 308 ? -16.504 27.871 8.339 1.00 84.19 308 SER A N 1
ATOM 2475 C CA . SER A 1 308 ? -15.496 28.431 7.420 1.00 84.19 308 SER A CA 1
ATOM 2476 C C . SER A 1 308 ? -14.099 27.831 7.614 1.00 84.19 308 SER A C 1
ATOM 2478 O O . SER A 1 308 ? -13.358 27.635 6.649 1.00 84.19 308 SER A O 1
ATOM 2480 N N . VAL A 1 309 ? -13.735 27.508 8.860 1.00 85.88 309 VAL A N 1
ATOM 2481 C CA . VAL A 1 309 ? -12.457 26.864 9.190 1.00 85.88 309 VAL A CA 1
ATOM 2482 C C . VAL A 1 309 ? -12.471 25.407 8.740 1.00 85.88 309 VAL A C 1
ATOM 2484 O O . VAL A 1 309 ? -11.469 24.934 8.205 1.00 85.88 309 VAL A O 1
ATOM 2487 N N . PHE A 1 310 ? -13.609 24.725 8.901 1.00 86.25 310 PHE A N 1
ATOM 2488 C CA . PHE A 1 310 ? -13.811 23.366 8.407 1.00 86.25 310 PHE A CA 1
ATOM 2489 C C . PHE A 1 310 ? -13.630 23.294 6.884 1.00 86.25 310 PHE A C 1
ATOM 2491 O O . PHE A 1 310 ? -12.786 22.535 6.411 1.00 86.25 310 PHE A O 1
ATOM 2498 N N . TRP A 1 311 ? -14.321 24.148 6.123 1.00 84.88 311 TRP A N 1
ATOM 2499 C CA . TRP A 1 311 ? -14.212 24.171 4.662 1.00 84.88 311 TRP A CA 1
ATOM 2500 C C . TRP A 1 311 ? -12.819 24.497 4.162 1.00 84.88 311 TRP A C 1
ATOM 2502 O O . TRP A 1 311 ? -12.348 23.873 3.216 1.00 84.88 311 TRP A O 1
ATOM 2512 N N . ARG A 1 312 ? -12.154 25.471 4.787 1.00 85.62 312 ARG A N 1
ATOM 2513 C CA . ARG A 1 312 ? -10.788 25.833 4.418 1.00 85.62 312 ARG A CA 1
ATOM 2514 C C . ARG A 1 312 ? -9.838 24.659 4.627 1.00 85.62 312 ARG A C 1
ATOM 2516 O O . ARG A 1 312 ? -9.074 24.345 3.725 1.00 85.62 312 ARG A O 1
ATOM 2523 N N . ARG A 1 313 ? -9.926 23.979 5.773 1.00 87.00 313 ARG A N 1
ATOM 2524 C CA . ARG A 1 313 ? -9.085 22.813 6.062 1.00 87.00 313 ARG A CA 1
ATOM 2525 C C . ARG A 1 313 ? -9.389 21.649 5.119 1.00 87.00 313 ARG A C 1
ATOM 2527 O O . ARG A 1 313 ? -8.464 21.026 4.619 1.00 87.00 313 ARG A O 1
ATOM 2534 N N . LEU A 1 314 ? -10.665 21.388 4.836 1.00 87.44 314 LEU A N 1
ATOM 2535 C CA . LEU A 1 314 ? -11.064 20.346 3.891 1.00 87.44 314 LEU A CA 1
ATOM 2536 C C . LEU A 1 314 ? -10.545 20.649 2.478 1.00 87.44 314 LEU A C 1
ATOM 2538 O O . LEU A 1 314 ? -9.963 19.779 1.840 1.00 87.44 314 LEU A O 1
ATOM 2542 N N . ARG A 1 315 ? -10.691 21.898 2.021 1.00 87.75 315 ARG A N 1
ATOM 2543 C CA . ARG A 1 315 ? -10.176 22.376 0.734 1.00 87.75 315 ARG A CA 1
ATOM 2544 C C . ARG A 1 315 ? -8.663 22.217 0.639 1.00 87.75 315 ARG A C 1
ATOM 2546 O O . ARG A 1 315 ? -8.193 21.608 -0.309 1.00 87.75 315 ARG A O 1
ATOM 2553 N N . GLU A 1 316 ? -7.920 22.727 1.621 1.00 88.12 316 GLU A N 1
ATOM 2554 C CA . GLU A 1 316 ? -6.453 22.676 1.635 1.00 88.12 316 GLU A CA 1
ATOM 2555 C C . GLU A 1 316 ? -5.929 21.233 1.538 1.00 88.12 316 GLU A C 1
ATOM 2557 O O . GLU A 1 316 ? -4.910 20.994 0.896 1.00 88.12 316 GLU A O 1
ATOM 2562 N N . GLU A 1 317 ? -6.608 20.263 2.152 1.00 87.94 317 GLU A N 1
ATOM 2563 C CA . GLU A 1 317 ? -6.191 18.857 2.115 1.00 87.94 317 GLU A CA 1
ATOM 2564 C C . GLU A 1 317 ? -6.585 18.155 0.808 1.00 87.94 317 GLU A C 1
ATOM 2566 O O . GLU A 1 317 ? -5.795 17.392 0.248 1.00 87.94 317 GLU A O 1
ATOM 2571 N N . VAL A 1 318 ? -7.768 18.455 0.272 1.00 86.19 318 VAL A N 1
ATOM 2572 C CA . VAL A 1 318 ? -8.274 17.853 -0.971 1.00 86.19 318 VAL A CA 1
ATOM 2573 C C . VAL A 1 318 ? -7.590 18.435 -2.209 1.00 86.19 318 VAL A C 1
ATOM 2575 O O . VAL A 1 318 ? -7.270 17.686 -3.126 1.00 86.19 318 VAL A O 1
ATOM 2578 N N . GLU A 1 319 ? -7.296 19.738 -2.226 1.00 84.06 319 GLU A N 1
ATOM 2579 C CA . GLU A 1 319 ? -6.531 20.382 -3.305 1.00 84.06 319 GLU A CA 1
ATOM 2580 C C . GLU A 1 319 ? -5.097 19.847 -3.378 1.00 84.06 319 GLU A C 1
ATOM 2582 O O . GLU A 1 319 ? -4.558 19.685 -4.471 1.00 84.06 319 GLU A O 1
ATOM 2587 N N . LYS A 1 320 ? -4.482 19.519 -2.231 1.00 84.19 320 LYS A N 1
ATOM 2588 C CA . LYS A 1 320 ? -3.175 18.847 -2.207 1.00 84.19 320 LYS A CA 1
ATOM 2589 C C . LYS A 1 320 ? -3.271 17.409 -2.709 1.00 84.19 320 LYS A C 1
ATOM 2591 O O . LYS A 1 320 ? -2.380 16.971 -3.427 1.00 84.19 320 LYS A O 1
ATOM 2596 N N . ARG A 1 321 ? -4.293 16.660 -2.270 1.00 84.06 321 ARG A N 1
ATOM 2597 C CA . ARG A 1 321 ? -4.456 15.220 -2.533 1.00 84.06 321 ARG A CA 1
ATOM 2598 C C . ARG A 1 321 ? -5.924 14.865 -2.805 1.00 84.06 321 ARG A C 1
ATOM 2600 O O . ARG A 1 321 ? -6.640 14.467 -1.878 1.00 84.06 321 ARG A O 1
ATOM 2607 N N . PRO A 1 322 ? -6.373 14.906 -4.072 1.00 82.38 322 PRO A N 1
ATOM 2608 C CA . PRO A 1 322 ? -7.773 14.645 -4.423 1.00 82.38 322 PRO A CA 1
ATOM 2609 C C . PRO A 1 322 ? -8.179 13.188 -4.166 1.00 82.38 322 PRO A C 1
ATOM 2611 O O . PRO A 1 322 ? -9.322 12.905 -3.819 1.00 82.38 322 PRO A O 1
ATOM 2614 N N . TYR A 1 323 ? -7.229 12.254 -4.279 1.00 86.12 323 TYR A N 1
ATOM 2615 C CA . TYR A 1 323 ? -7.402 10.858 -3.882 1.00 86.12 323 TYR A CA 1
ATOM 2616 C C . TYR A 1 323 ? -6.895 10.649 -2.457 1.00 86.12 323 TYR A C 1
ATOM 2618 O O . TYR A 1 323 ? -5.743 10.248 -2.241 1.00 86.12 323 TYR A O 1
ATOM 2626 N N . SER A 1 324 ? -7.760 10.930 -1.490 1.00 89.62 324 SER A N 1
ATOM 2627 C CA . SER A 1 324 ? -7.451 10.845 -0.064 1.00 89.62 324 SER A CA 1
ATOM 2628 C C . SER A 1 324 ? -8.557 10.152 0.729 1.00 89.62 324 SER A C 1
ATOM 2630 O O . SER A 1 324 ? -9.689 9.972 0.268 1.00 89.62 324 SER A O 1
ATOM 2632 N N . ILE A 1 325 ? -8.192 9.699 1.928 1.00 93.12 325 ILE A N 1
ATOM 2633 C CA . ILE A 1 325 ? -9.135 9.242 2.945 1.00 93.12 325 ILE A CA 1
ATOM 2634 C C . ILE A 1 325 ? -9.143 10.278 4.057 1.00 93.12 325 ILE A C 1
ATOM 2636 O O . ILE A 1 325 ? -8.118 10.495 4.696 1.00 93.12 325 ILE A O 1
ATOM 2640 N N . ILE A 1 326 ? -10.292 10.894 4.301 1.00 94.06 326 ILE A N 1
ATOM 2641 C CA . ILE A 1 326 ? -10.458 11.924 5.323 1.00 94.06 326 ILE A CA 1
ATOM 2642 C C . ILE A 1 326 ? -11.148 11.285 6.522 1.00 94.06 326 ILE A C 1
ATOM 2644 O O . ILE A 1 326 ? -12.273 10.802 6.410 1.00 94.06 326 ILE A O 1
ATOM 2648 N N . VAL A 1 327 ? -10.464 11.263 7.663 1.00 95.12 327 VAL A N 1
ATOM 2649 C CA . VAL A 1 327 ? -11.010 10.796 8.937 1.00 95.12 327 VAL A CA 1
ATOM 2650 C C . VAL A 1 327 ? -11.393 12.009 9.772 1.00 95.12 327 VAL A C 1
ATOM 2652 O O . VAL A 1 327 ? -10.530 12.765 10.207 1.00 95.12 327 VAL A O 1
ATOM 2655 N N . LEU A 1 328 ? -12.688 12.186 9.994 1.00 93.56 328 LEU A N 1
ATOM 2656 C CA . LEU A 1 328 ? -13.267 13.208 10.853 1.00 93.56 328 LEU A CA 1
ATOM 2657 C C . LEU A 1 328 ? -13.451 12.623 12.256 1.00 93.56 328 LEU A C 1
ATOM 2659 O O . LEU A 1 328 ? -14.403 11.874 12.499 1.00 93.56 328 LEU A O 1
ATOM 2663 N N . ASP A 1 329 ? -12.518 12.930 13.158 1.00 90.81 329 ASP A N 1
ATOM 2664 C CA . ASP A 1 329 ? -12.507 12.364 14.506 1.00 90.81 329 ASP A CA 1
ATOM 2665 C C . ASP A 1 329 ? -13.391 13.141 15.483 1.00 90.81 329 ASP A C 1
ATOM 2667 O O . ASP A 1 329 ? -13.475 14.370 15.429 1.00 90.81 329 ASP A O 1
ATOM 2671 N N . LYS A 1 330 ? -14.049 12.394 16.379 1.00 88.06 330 LYS A N 1
ATOM 2672 C CA . LYS A 1 330 ? -14.955 12.886 17.431 1.00 88.06 330 LYS A CA 1
ATOM 2673 C C . LYS A 1 330 ? -16.054 13.808 16.903 1.00 88.06 330 LYS A C 1
ATOM 2675 O O . LYS A 1 330 ? -16.299 14.880 17.461 1.00 88.06 330 LYS A O 1
ATOM 2680 N N . ILE A 1 331 ? -16.757 13.380 15.854 1.00 90.69 331 ILE A N 1
ATOM 2681 C CA . ILE A 1 331 ? -17.865 14.158 15.272 1.00 90.69 331 ILE A CA 1
ATOM 2682 C C . ILE A 1 331 ? -18.964 14.492 16.304 1.00 90.69 331 ILE A C 1
ATOM 2684 O O . ILE A 1 331 ? -19.626 15.518 16.192 1.00 90.69 331 ILE A O 1
ATOM 2688 N N . ASP A 1 332 ? -19.114 13.706 17.372 1.00 86.94 332 ASP A N 1
ATOM 2689 C CA . ASP A 1 332 ? -20.037 14.002 18.478 1.00 86.94 332 ASP A CA 1
ATOM 2690 C C . ASP A 1 332 ? -19.714 15.269 19.275 1.00 86.94 332 ASP A C 1
ATOM 2692 O O . ASP A 1 332 ? -20.585 15.789 19.969 1.00 86.94 332 ASP A O 1
ATOM 2696 N N . LYS A 1 333 ? -18.481 15.769 19.175 1.00 88.38 333 LYS A N 1
ATOM 2697 C CA . LYS A 1 333 ? -18.033 17.011 19.815 1.00 88.38 333 LYS A CA 1
ATOM 2698 C C . LYS A 1 333 ? -17.986 18.193 18.846 1.00 88.38 333 LYS A C 1
ATOM 2700 O O . LYS A 1 333 ? -17.538 19.268 19.236 1.00 88.38 333 LYS A O 1
ATOM 2705 N N . ALA A 1 334 ? -18.403 17.999 17.596 1.00 88.38 334 ALA A N 1
ATOM 2706 C CA . ALA A 1 334 ? -18.424 19.056 16.597 1.00 88.38 334 ALA A CA 1
ATOM 2707 C C . ALA A 1 334 ? -19.421 20.162 16.975 1.00 88.38 334 ALA A C 1
ATOM 2709 O O . ALA A 1 334 ? -20.458 19.907 17.591 1.00 88.38 334 ALA A O 1
ATOM 2710 N N . SER A 1 335 ? -19.125 21.401 16.574 1.00 88.69 335 SER A N 1
ATOM 2711 C CA . SER A 1 335 ? -20.100 22.485 16.681 1.00 88.69 335 SER A CA 1
ATOM 2712 C C . SER A 1 335 ? -21.253 22.263 15.698 1.00 88.69 335 SER A C 1
ATOM 2714 O O . SER A 1 335 ? -21.053 21.748 14.599 1.00 88.69 335 SER A O 1
ATOM 2716 N N . GLU A 1 336 ? -22.457 22.714 16.0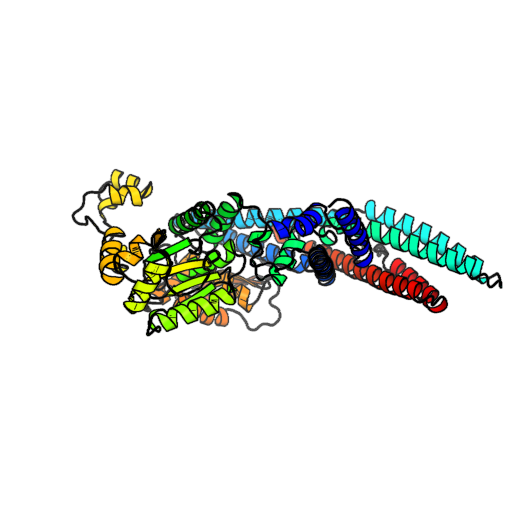54 1.00 86.88 336 GLU A N 1
ATOM 2717 C CA . GLU A 1 336 ? -23.658 22.544 15.219 1.00 86.88 336 GLU A CA 1
ATOM 2718 C C . GLU A 1 336 ? -23.473 23.106 13.795 1.00 86.88 336 GLU A C 1
ATOM 2720 O O . GLU A 1 336 ? -23.991 22.552 12.827 1.00 86.88 336 GLU A O 1
ATOM 2725 N N . SER A 1 337 ? -22.681 24.178 13.653 1.00 86.94 337 SER A N 1
ATOM 2726 C CA . SER A 1 337 ? -22.327 24.751 12.347 1.00 86.94 337 SER A CA 1
ATOM 2727 C C . SER A 1 337 ? -21.548 23.775 11.460 1.00 86.94 337 SER A C 1
ATOM 2729 O O . SER A 1 337 ? -21.838 23.656 10.274 1.00 86.94 337 SER A O 1
ATOM 2731 N N . VAL A 1 338 ? -20.599 23.035 12.039 1.00 87.50 338 VAL A N 1
ATOM 2732 C CA . VAL A 1 338 ? -19.779 22.062 11.313 1.00 87.50 338 VAL A CA 1
ATOM 2733 C C . VAL A 1 338 ? -20.595 20.811 10.998 1.00 87.50 338 VAL A C 1
ATOM 2735 O O . VAL A 1 338 ? -20.508 20.294 9.890 1.00 87.50 338 VAL A O 1
ATOM 2738 N N . THR A 1 339 ? -21.438 20.355 11.927 1.00 86.88 339 THR A N 1
ATOM 2739 C CA . THR A 1 339 ? -22.338 19.211 11.711 1.00 86.88 339 THR A CA 1
ATOM 2740 C C . THR A 1 339 ? -23.325 19.472 10.571 1.00 86.88 339 THR A C 1
ATOM 2742 O O . THR A 1 339 ? -23.527 18.599 9.731 1.00 86.88 339 THR A O 1
ATOM 2745 N N . ARG A 1 340 ? -23.889 20.686 10.484 1.00 85.06 340 ARG A N 1
ATOM 2746 C CA . ARG A 1 340 ? -24.761 21.089 9.368 1.00 85.06 340 ARG A CA 1
ATOM 2747 C C . ARG A 1 340 ? -24.006 21.112 8.039 1.00 85.06 340 ARG A C 1
ATOM 2749 O O . ARG A 1 340 ? -24.448 20.483 7.086 1.00 85.06 340 ARG A O 1
ATOM 2756 N N . ALA A 1 341 ? -22.834 21.749 8.012 1.00 85.12 341 ALA A N 1
ATOM 2757 C CA . ALA A 1 341 ? -21.990 21.795 6.819 1.00 85.12 341 ALA A CA 1
ATOM 2758 C C . ALA A 1 341 ? -21.597 20.391 6.326 1.00 85.12 341 ALA A C 1
ATOM 2760 O O . ALA A 1 341 ? -21.575 20.135 5.126 1.00 85.12 341 ALA A O 1
ATOM 2761 N N . LEU A 1 342 ? -21.327 19.458 7.246 1.00 86.00 342 LEU A N 1
ATOM 2762 C CA . LEU A 1 342 ? -21.085 18.051 6.919 1.00 86.00 342 LEU A CA 1
ATOM 2763 C C . LEU A 1 342 ? -22.309 17.387 6.284 1.00 86.00 342 LEU A C 1
ATOM 2765 O O . LEU A 1 342 ? -22.157 16.712 5.269 1.00 86.00 342 LEU A O 1
ATOM 2769 N N . GLY A 1 343 ? -23.506 17.598 6.837 1.00 83.75 343 GLY A N 1
ATOM 2770 C CA . GLY A 1 343 ? -24.751 17.106 6.239 1.00 83.75 343 GLY A CA 1
ATOM 2771 C C . GLY A 1 343 ? -24.934 17.587 4.795 1.00 83.75 343 GLY A C 1
ATOM 2772 O O . GLY A 1 343 ? -25.259 16.787 3.919 1.00 83.75 343 GLY A O 1
ATOM 2773 N N . ASP A 1 344 ? -24.621 18.855 4.520 1.00 80.31 344 ASP A N 1
ATOM 2774 C CA . ASP A 1 344 ? -24.724 19.444 3.178 1.00 80.31 344 ASP A CA 1
ATOM 2775 C C . ASP A 1 344 ? -23.709 18.854 2.180 1.00 80.31 344 ASP A C 1
ATOM 2777 O O . ASP A 1 344 ? -24.020 18.682 1.002 1.00 80.31 344 ASP A O 1
ATOM 2781 N N . VAL A 1 345 ? -22.496 18.503 2.629 1.00 81.44 345 VAL A N 1
ATOM 2782 C CA . VAL A 1 345 ? -21.484 17.819 1.792 1.00 81.44 345 VAL A CA 1
ATOM 2783 C C . VAL A 1 345 ? -21.939 16.425 1.377 1.00 81.44 345 VAL A C 1
ATOM 2785 O O . VAL A 1 345 ? -21.713 15.988 0.240 1.00 81.44 345 VAL A O 1
ATOM 2788 N N . LEU A 1 346 ? -22.486 15.701 2.350 1.00 83.12 346 LEU A N 1
ATOM 2789 C CA . LEU A 1 346 ? -22.814 14.287 2.241 1.00 83.12 346 LEU A CA 1
ATOM 2790 C C . LEU A 1 346 ? -24.143 14.082 1.504 1.00 83.12 346 LEU A C 1
ATOM 2792 O O . LEU A 1 346 ? -24.293 13.109 0.765 1.00 83.12 346 LEU A O 1
ATOM 2796 N N . SER A 1 347 ? -25.084 15.019 1.651 1.00 76.56 347 SER A N 1
ATOM 2797 C CA . SER A 1 347 ? -26.406 14.936 1.038 1.00 76.56 347 SER A CA 1
ATOM 2798 C C . SER A 1 347 ? -26.340 15.029 -0.485 1.00 76.56 347 SER A C 1
ATOM 2800 O O . SER A 1 347 ? -25.902 16.028 -1.049 1.00 76.56 347 SER A O 1
ATOM 2802 N N . LYS A 1 348 ? -26.857 13.998 -1.162 1.00 71.31 348 LYS A N 1
ATOM 2803 C CA . LYS A 1 348 ? -26.982 13.942 -2.631 1.00 71.31 348 LYS A CA 1
ATOM 2804 C C . LYS A 1 348 ? -28.144 14.789 -3.167 1.00 71.31 348 LYS A C 1
ATOM 2806 O O . LYS A 1 348 ? -28.236 14.999 -4.374 1.00 71.31 348 LYS A O 1
ATOM 2811 N N . GLU A 1 349 ? -29.046 15.234 -2.291 1.00 64.94 349 GLU A N 1
ATOM 2812 C CA . GLU A 1 349 ? -30.276 15.951 -2.659 1.00 64.94 349 GLU A CA 1
ATOM 2813 C C . GLU A 1 349 ? -30.111 17.477 -2.641 1.00 64.94 349 GLU A C 1
ATOM 2815 O O . GLU A 1 349 ? -30.889 18.187 -3.280 1.00 64.94 349 GLU A O 1
ATOM 2820 N N . VAL A 1 350 ? -29.099 17.994 -1.937 1.00 58.91 350 VAL A N 1
ATOM 2821 C CA . VAL A 1 350 ? -28.872 19.436 -1.796 1.00 58.91 350 VAL A CA 1
ATOM 2822 C C . VAL A 1 350 ? -27.923 19.924 -2.900 1.00 58.91 350 VAL A C 1
ATOM 2824 O O . VAL A 1 350 ? -26.740 19.576 -2.895 1.00 58.91 350 VAL A O 1
ATOM 2827 N N . PRO A 1 351 ? -28.382 20.758 -3.857 1.00 56.72 351 PRO A N 1
ATOM 2828 C CA . PRO A 1 351 ? -27.474 21.442 -4.767 1.00 56.72 351 PRO A CA 1
ATOM 2829 C C . PRO A 1 351 ? -26.606 22.416 -3.957 1.00 56.72 351 PRO A C 1
ATOM 2831 O O . PRO A 1 351 ? -27.113 23.325 -3.302 1.00 56.72 351 PRO A O 1
ATOM 2834 N N . ARG A 1 352 ? -25.288 22.191 -3.982 1.00 57.12 352 ARG A N 1
ATOM 2835 C CA . ARG A 1 352 ? -24.294 22.910 -3.166 1.00 57.12 352 ARG A CA 1
ATOM 2836 C C . ARG A 1 352 ? -24.434 24.441 -3.216 1.00 57.12 352 ARG A C 1
ATOM 2838 O O . ARG A 1 352 ? -24.463 24.999 -4.316 1.00 57.12 352 ARG A O 1
ATOM 2845 N N . PRO A 1 353 ? -24.296 25.136 -2.071 1.00 46.72 353 PRO A N 1
ATOM 2846 C CA . PRO A 1 353 ? -23.830 26.521 -2.037 1.00 46.72 353 PRO A CA 1
ATOM 2847 C C . PRO A 1 353 ? -22.392 26.678 -1.474 1.00 46.72 353 PRO A C 1
ATOM 2849 O O . PRO A 1 353 ? -22.075 26.261 -0.367 1.00 46.72 353 PRO A O 1
ATOM 2852 N N . SER A 1 354 ? -21.555 27.417 -2.217 1.00 48.28 354 SER A N 1
ATOM 2853 C CA . SER A 1 354 ? -20.365 28.216 -1.817 1.00 48.28 354 SER A CA 1
ATOM 2854 C C . SER A 1 354 ? -18.993 27.597 -1.469 1.00 48.28 354 SER A C 1
ATOM 2856 O O . SER A 1 354 ? -18.004 28.327 -1.557 1.00 48.28 354 SER A O 1
ATOM 2858 N N . SER A 1 355 ? -18.838 26.304 -1.175 1.00 55.84 355 SER A N 1
ATOM 2859 C CA . SER A 1 355 ? -17.501 25.693 -1.018 1.00 55.84 355 SER A CA 1
ATOM 2860 C C . SER A 1 355 ? -17.141 24.855 -2.250 1.00 55.84 355 SER A C 1
ATOM 2862 O O . SER A 1 355 ? -17.497 23.692 -2.398 1.00 55.84 355 SER A O 1
ATOM 2864 N N . ASP A 1 356 ? -16.442 25.490 -3.185 1.00 68.31 356 ASP A N 1
ATOM 2865 C CA . ASP A 1 356 ? -15.897 24.923 -4.429 1.00 68.31 356 ASP A CA 1
ATOM 2866 C C . ASP A 1 356 ? -14.839 23.807 -4.200 1.00 68.31 356 ASP A C 1
ATOM 2868 O O . ASP A 1 356 ? -13.684 23.965 -4.580 1.00 68.31 356 ASP A O 1
ATOM 2872 N N . VAL A 1 357 ? -15.172 22.735 -3.463 1.00 77.06 357 VAL A N 1
ATOM 2873 C CA . VAL A 1 357 ? -14.262 21.621 -3.115 1.00 77.06 357 VAL A CA 1
ATOM 2874 C C . VAL A 1 357 ? -14.741 20.333 -3.774 1.00 77.06 357 VAL A C 1
ATOM 2876 O O . VAL A 1 357 ? -15.821 19.834 -3.459 1.00 77.06 357 VAL A O 1
ATOM 2879 N N . ASP A 1 358 ? -13.965 19.772 -4.694 1.00 80.56 358 ASP A N 1
ATOM 2880 C CA . ASP A 1 358 ? -14.316 18.522 -5.375 1.00 80.56 358 ASP A CA 1
ATOM 2881 C C . ASP A 1 358 ? -13.932 17.300 -4.528 1.00 80.56 358 ASP A C 1
ATOM 2883 O O . ASP A 1 358 ? -12.755 17.016 -4.333 1.00 80.56 358 ASP A O 1
ATOM 2887 N N . LEU A 1 359 ? -14.931 16.572 -4.020 1.00 82.88 359 LEU A N 1
ATOM 2888 C CA . LEU A 1 359 ? -14.731 15.394 -3.173 1.00 82.88 359 LEU A CA 1
ATOM 2889 C C . LEU A 1 359 ? -14.910 14.078 -3.940 1.00 82.88 359 LEU A C 1
ATOM 2891 O O . LEU A 1 359 ? -14.786 13.025 -3.322 1.00 82.88 359 LEU A O 1
ATOM 2895 N N . SER A 1 360 ? -15.136 14.117 -5.257 1.00 80.06 360 SER A N 1
ATOM 2896 C CA . SER A 1 360 ? -15.428 12.952 -6.119 1.00 80.06 360 SER A CA 1
ATOM 2897 C C . SER A 1 360 ? -14.485 11.758 -5.931 1.00 80.06 360 SER A C 1
ATOM 2899 O O . SER A 1 360 ? -14.904 10.601 -6.004 1.00 80.06 360 SER A O 1
ATOM 2901 N N . ASN A 1 361 ? -13.214 12.030 -5.630 1.00 80.94 361 ASN A N 1
ATOM 2902 C CA . ASN A 1 361 ? -12.161 11.030 -5.453 1.00 80.94 361 ASN A CA 1
ATOM 2903 C C . ASN A 1 361 ? -11.783 10.752 -3.984 1.00 80.94 361 ASN A C 1
ATOM 2905 O O . ASN A 1 361 ? -10.854 9.986 -3.713 1.00 80.94 361 ASN A O 1
ATOM 2909 N N . THR A 1 362 ? -12.522 11.313 -3.026 1.00 87.81 362 THR A N 1
ATOM 2910 C CA . THR A 1 362 ? -12.251 11.179 -1.587 1.00 87.81 362 THR A CA 1
ATOM 2911 C C . THR A 1 362 ? -13.160 10.147 -0.922 1.00 87.81 362 THR A C 1
ATOM 2913 O O . THR A 1 362 ? -14.294 9.929 -1.344 1.00 87.81 362 THR A O 1
ATOM 2916 N N . ILE A 1 363 ? -12.665 9.498 0.133 1.00 91.56 363 ILE A N 1
ATOM 2917 C CA . ILE A 1 363 ? -13.469 8.649 1.025 1.00 91.56 363 ILE A CA 1
ATOM 2918 C C . ILE A 1 363 ? -13.511 9.324 2.392 1.00 91.56 363 ILE A C 1
ATOM 2920 O O . ILE A 1 363 ? -12.462 9.692 2.917 1.00 91.56 363 ILE A O 1
ATOM 2924 N N . ILE A 1 364 ? -14.697 9.454 2.982 1.00 92.88 364 ILE A N 1
ATOM 2925 C CA . ILE A 1 364 ? -14.877 10.094 4.287 1.00 92.88 364 ILE A CA 1
ATOM 2926 C C . ILE A 1 364 ? -15.225 9.033 5.332 1.00 92.88 364 ILE A C 1
ATOM 2928 O O . ILE A 1 364 ? -16.237 8.342 5.221 1.00 92.88 364 ILE A O 1
ATOM 2932 N N . PHE A 1 365 ? -14.405 8.928 6.375 1.00 95.31 365 PHE A N 1
ATOM 2933 C CA . PHE A 1 365 ? -14.738 8.209 7.602 1.00 95.31 365 PHE A CA 1
ATOM 2934 C C . PHE A 1 365 ? -15.018 9.215 8.710 1.00 95.31 365 PHE A C 1
ATOM 2936 O O . PHE A 1 365 ? -14.226 10.115 8.954 1.00 95.31 365 PHE A O 1
ATOM 2943 N N . MET A 1 366 ? -16.112 9.032 9.428 1.00 94.00 366 MET A N 1
ATOM 2944 C CA . MET A 1 366 ? -16.428 9.770 10.645 1.00 94.00 366 MET A CA 1
ATOM 2945 C C . MET A 1 366 ? -16.333 8.818 11.825 1.00 94.00 366 MET A C 1
ATOM 2947 O O . MET A 1 366 ? -16.847 7.703 11.758 1.00 94.00 366 MET A O 1
ATOM 2951 N N . THR A 1 367 ? -15.689 9.232 12.911 1.00 92.12 367 THR A N 1
ATOM 2952 C CA . THR A 1 367 ? -15.572 8.417 14.125 1.00 92.12 367 THR A CA 1
ATOM 2953 C C . THR A 1 367 ? -16.275 9.098 15.287 1.00 92.12 367 THR A C 1
ATOM 2955 O O . THR A 1 367 ? -16.060 10.275 15.562 1.00 92.12 367 THR A O 1
ATOM 2958 N N . SER A 1 368 ? -17.129 8.347 15.986 1.00 89.75 368 SER A N 1
ATOM 2959 C CA . SER A 1 368 ? -17.811 8.843 17.183 1.00 89.75 368 SER A CA 1
ATOM 2960 C C . SER A 1 368 ? -17.901 7.785 18.267 1.00 89.75 368 SER A C 1
ATOM 2962 O O . SER A 1 368 ? -18.126 6.605 17.979 1.00 89.75 368 SER A O 1
ATOM 2964 N N . ASP A 1 369 ? -17.724 8.210 19.516 1.00 86.62 369 ASP A N 1
ATOM 2965 C CA . ASP A 1 369 ? -17.814 7.342 20.692 1.00 86.62 369 ASP A CA 1
ATOM 2966 C C . ASP A 1 369 ? -19.245 7.181 21.232 1.00 86.62 369 ASP A C 1
ATOM 2968 O O . ASP A 1 369 ? -19.491 6.440 22.193 1.00 86.62 369 ASP A O 1
ATOM 2972 N N . VAL A 1 370 ? -20.214 7.833 20.585 1.00 83.50 370 VAL A N 1
ATOM 2973 C CA . VAL A 1 370 ? -21.625 7.798 20.972 1.00 83.50 370 VAL A CA 1
ATOM 2974 C C . VAL A 1 370 ? -22.208 6.393 20.822 1.00 83.50 370 VAL A C 1
ATOM 2976 O O . VAL A 1 370 ? -22.000 5.702 19.827 1.00 83.50 370 VAL A O 1
ATOM 2979 N N . GLY A 1 371 ? -22.976 5.968 21.830 1.00 70.94 371 GLY A N 1
ATOM 2980 C CA . GLY A 1 371 ? -23.652 4.668 21.832 1.00 70.94 371 GLY A CA 1
ATOM 2981 C C . GLY A 1 371 ? -22.744 3.477 22.154 1.00 70.94 371 GLY A C 1
ATOM 2982 O O . GLY A 1 371 ? -23.193 2.332 22.080 1.00 70.94 371 GLY A O 1
ATOM 2983 N N . SER A 1 372 ? -21.483 3.717 22.524 1.00 73.81 372 SER A N 1
ATOM 2984 C CA . SER A 1 372 ? -20.511 2.667 22.854 1.00 73.81 372 SER A CA 1
ATOM 2985 C C . SER A 1 372 ? -20.912 1.814 24.066 1.00 73.81 372 SER A C 1
ATOM 2987 O O . SER A 1 372 ? -20.760 0.590 24.029 1.00 73.81 372 SER A O 1
ATOM 2989 N N . ASP A 1 373 ? -21.517 2.403 25.102 1.00 69.88 373 ASP A N 1
ATOM 2990 C CA . ASP A 1 373 ? -22.019 1.656 26.268 1.00 69.88 373 ASP A CA 1
ATOM 2991 C C . ASP A 1 373 ? -23.187 0.720 25.911 1.00 69.88 373 ASP A C 1
ATOM 2993 O O . ASP A 1 373 ? -23.387 -0.334 26.515 1.00 69.88 373 ASP A O 1
ATOM 2997 N N . GLN A 1 374 ? -23.955 1.086 24.890 1.00 68.62 374 GLN A N 1
ATOM 2998 C CA . GLN A 1 374 ? -25.174 0.428 24.444 1.00 68.62 374 GLN A CA 1
ATOM 2999 C C . GLN A 1 374 ? -24.835 -0.736 23.515 1.00 68.62 374 GLN A C 1
ATOM 3001 O O . GLN A 1 374 ? -25.551 -1.739 23.522 1.00 68.62 374 GLN A O 1
ATOM 3006 N N . LEU A 1 375 ? -23.708 -0.643 22.799 1.00 63.38 375 LEU A N 1
ATOM 3007 C CA . LEU A 1 375 ? -23.113 -1.749 22.048 1.00 63.38 375 LEU A CA 1
ATOM 3008 C C . LEU A 1 375 ? -22.643 -2.892 22.961 1.00 63.38 375 LEU A C 1
ATOM 3010 O O . LEU A 1 375 ? -22.717 -4.051 22.564 1.00 63.38 375 LEU A O 1
ATOM 3014 N N . ARG A 1 376 ? -22.248 -2.604 24.210 1.00 58.12 376 ARG A N 1
ATOM 3015 C CA . ARG A 1 376 ? -21.850 -3.629 25.200 1.00 58.12 376 ARG A CA 1
ATOM 3016 C C . ARG A 1 376 ? -23.032 -4.424 25.768 1.00 58.12 376 ARG A C 1
ATOM 3018 O O . ARG A 1 376 ? -22.845 -5.505 26.334 1.00 58.12 376 ARG A O 1
ATOM 3025 N N . LEU A 1 377 ? -24.253 -3.905 25.641 1.00 51.72 377 LEU A N 1
ATOM 3026 C CA . LEU A 1 377 ? -25.462 -4.535 26.165 1.00 51.72 377 LEU A CA 1
ATOM 3027 C C . LEU A 1 377 ? -25.995 -5.578 25.173 1.00 51.72 377 LEU A C 1
ATOM 3029 O O . LEU A 1 377 ? -26.946 -5.327 24.439 1.00 51.72 377 LEU A O 1
ATOM 3033 N N . PHE A 1 378 ? -25.415 -6.780 25.178 1.00 53.78 378 PHE A N 1
ATOM 3034 C CA . PHE A 1 378 ? -25.999 -7.932 24.485 1.00 53.78 378 PHE A CA 1
ATOM 3035 C C . PHE A 1 378 ? -27.049 -8.631 25.354 1.00 53.78 378 PHE A C 1
ATOM 3037 O O . PHE A 1 378 ? -26.827 -8.919 26.534 1.00 53.78 378 PHE A O 1
ATOM 3044 N N . CYS A 1 379 ? -28.175 -9.009 24.745 1.00 52.25 379 CYS A N 1
ATOM 3045 C CA . CYS A 1 379 ? -29.113 -9.954 25.351 1.00 52.25 379 CYS A CA 1
ATOM 3046 C C . CYS A 1 379 ? -28.377 -11.279 25.626 1.00 52.25 379 CYS A C 1
ATOM 3048 O O . CYS A 1 379 ? -28.005 -12.008 24.701 1.00 52.25 379 CYS A O 1
ATOM 3050 N N . LYS A 1 380 ? -28.221 -11.666 26.901 1.00 55.12 380 LYS A N 1
ATOM 3051 C CA . LYS A 1 380 ? -27.743 -13.015 27.300 1.00 55.12 380 LYS A CA 1
ATOM 3052 C C . LYS A 1 380 ? -28.746 -14.138 26.973 1.00 55.12 380 LYS A C 1
ATOM 3054 O O . LYS A 1 380 ? -28.567 -15.286 27.357 1.00 55.12 380 LYS A O 1
ATOM 3059 N N . CYS A 1 381 ? -29.811 -13.793 26.267 1.00 59.88 381 CYS A N 1
ATOM 3060 C CA . CYS A 1 381 ? -30.965 -14.614 25.944 1.00 59.88 381 CYS A CA 1
ATOM 3061 C C . CYS A 1 381 ? -30.612 -15.739 24.960 1.00 59.88 381 CYS A C 1
ATOM 3063 O O . CYS A 1 381 ? -31.154 -16.827 25.077 1.00 59.88 381 CYS A O 1
ATOM 3065 N N . HIS A 1 382 ? -29.586 -15.534 24.122 1.00 55.78 382 HIS A N 1
ATOM 3066 C CA . HIS A 1 382 ? -28.992 -16.557 23.247 1.00 55.78 382 HIS A CA 1
ATOM 3067 C C . HIS A 1 382 ? -28.306 -17.724 23.990 1.00 55.78 382 HIS A C 1
ATOM 3069 O O . HIS A 1 382 ? -27.772 -18.621 23.347 1.00 55.78 382 HIS A O 1
ATOM 3075 N N . ARG A 1 383 ? -28.211 -17.681 25.327 1.00 53.31 383 ARG A N 1
ATOM 3076 C CA . ARG A 1 383 ? -27.672 -18.774 26.161 1.00 53.31 383 ARG A CA 1
ATOM 3077 C C . ARG A 1 383 ? -28.746 -19.482 26.983 1.00 53.31 383 ARG A C 1
ATOM 3079 O O . ARG A 1 383 ? -28.398 -20.306 27.820 1.00 53.31 383 ARG A O 1
ATOM 3086 N N . LYS A 1 384 ? -30.020 -19.114 26.812 1.00 57.06 384 LYS A N 1
ATOM 3087 C CA . LYS A 1 384 ? -31.121 -19.735 27.557 1.00 57.06 384 LYS A CA 1
ATOM 3088 C C . LYS A 1 384 ? -31.554 -21.067 26.941 1.00 57.06 384 LYS A C 1
ATOM 3090 O O . LYS A 1 384 ? -31.818 -21.982 27.703 1.00 57.06 384 LYS A O 1
ATOM 3095 N N . ASP A 1 385 ? -31.525 -21.180 25.610 1.00 62.22 385 ASP A N 1
ATOM 3096 C CA . ASP A 1 385 ? -31.938 -22.379 24.864 1.00 62.22 385 ASP A CA 1
ATOM 3097 C C . ASP A 1 385 ? -30.911 -22.750 23.776 1.00 62.22 385 ASP A C 1
ATOM 3099 O O . ASP A 1 385 ? -30.310 -21.864 23.161 1.00 62.22 385 ASP A O 1
ATOM 3103 N N . GLU A 1 386 ? -30.731 -24.044 23.483 1.00 62.31 386 GLU A N 1
ATOM 3104 C CA . GLU A 1 386 ? -29.783 -24.516 22.451 1.00 62.31 386 GLU A CA 1
ATOM 3105 C C . GLU A 1 386 ? -30.119 -24.010 21.036 1.00 62.31 386 GLU A C 1
ATOM 3107 O O . GLU A 1 386 ? -29.215 -23.724 20.247 1.00 62.31 386 GLU A O 1
ATOM 3112 N N . ASP A 1 387 ? -31.402 -23.848 20.708 1.00 61.84 387 ASP A N 1
ATOM 3113 C CA . ASP A 1 387 ? -31.839 -23.435 19.368 1.00 61.84 387 ASP A CA 1
ATOM 3114 C C . ASP A 1 387 ? -31.650 -21.931 19.124 1.00 61.84 387 ASP A C 1
ATOM 3116 O O . ASP A 1 387 ? -31.230 -21.513 18.040 1.00 61.84 387 ASP A O 1
ATOM 3120 N N . THR A 1 388 ? -31.854 -21.107 20.157 1.00 59.97 388 THR A N 1
ATOM 3121 C CA . THR A 1 388 ? -31.544 -19.668 20.099 1.00 59.97 388 THR A CA 1
ATOM 3122 C C . THR A 1 388 ? -30.036 -19.430 20.028 1.00 59.97 388 THR A C 1
ATOM 3124 O O . THR A 1 388 ? -29.584 -18.523 19.324 1.00 59.97 388 THR A O 1
ATOM 3127 N N . HIS A 1 389 ? -29.245 -20.295 20.672 1.00 59.94 389 HIS A N 1
ATOM 3128 C CA . HIS A 1 389 ? -27.790 -20.288 20.571 1.00 59.94 389 HIS A CA 1
ATOM 3129 C C . HIS A 1 389 ? -27.312 -20.596 19.147 1.00 59.94 389 HIS A C 1
ATOM 3131 O O . HIS A 1 389 ? -26.495 -19.861 18.592 1.00 59.94 389 HIS A O 1
ATOM 3137 N N . LYS A 1 390 ? -27.870 -21.636 18.512 1.00 58.62 390 LYS A N 1
ATOM 3138 C CA . LYS A 1 390 ? -27.561 -21.998 17.118 1.00 58.62 390 LYS A CA 1
ATOM 3139 C C . LYS A 1 390 ? -27.970 -20.903 16.130 1.00 58.62 390 LYS A C 1
ATOM 3141 O O . LYS A 1 390 ? -27.190 -20.585 15.233 1.00 58.62 390 LYS A O 1
ATOM 3146 N N . MET A 1 391 ? -29.138 -20.277 16.305 1.00 56.81 391 MET A N 1
ATOM 3147 C CA . MET A 1 391 ? -29.567 -19.152 15.461 1.00 56.81 391 MET A CA 1
ATOM 3148 C C . MET A 1 391 ? -28.655 -17.924 15.587 1.00 56.81 391 MET A C 1
ATOM 3150 O O . MET A 1 391 ? -28.319 -17.311 14.573 1.00 56.81 391 MET A O 1
ATOM 3154 N N . PHE A 1 392 ? -28.221 -17.584 16.804 1.00 56.31 392 PHE A N 1
ATOM 3155 C CA . PHE A 1 392 ? -27.260 -16.503 17.029 1.00 56.31 392 PHE A CA 1
ATOM 3156 C C . PHE A 1 392 ? -25.901 -16.793 16.375 1.00 56.31 392 PHE A C 1
ATOM 3158 O O . PHE A 1 392 ? -25.318 -15.902 15.762 1.00 56.31 392 PHE A O 1
ATOM 3165 N N . LEU A 1 393 ? -25.414 -18.037 16.460 1.00 52.94 393 LEU A N 1
ATOM 3166 C CA . LEU A 1 393 ? -24.157 -18.456 15.828 1.00 52.94 393 LEU A CA 1
ATOM 3167 C C . LEU A 1 393 ? -24.219 -18.429 14.293 1.00 52.94 393 LEU A C 1
ATOM 3169 O O . LEU A 1 393 ? -23.214 -18.128 13.653 1.00 52.94 393 LEU A O 1
ATOM 3173 N N . LEU A 1 394 ? -25.382 -18.727 13.705 1.00 60.84 394 LEU A N 1
ATOM 3174 C CA . LEU A 1 394 ? -25.596 -18.710 12.255 1.00 60.84 394 LEU A CA 1
ATOM 3175 C C . LEU A 1 394 ? -25.638 -17.290 11.682 1.00 60.84 394 LEU A C 1
ATOM 3177 O O . LEU A 1 394 ? -25.041 -17.031 10.639 1.00 60.84 394 LEU A O 1
ATOM 3181 N N . ASN A 1 395 ? -26.361 -16.373 12.330 1.00 54.34 395 ASN A N 1
ATOM 3182 C CA . ASN A 1 395 ? -26.402 -14.974 11.916 1.00 54.34 395 ASN A CA 1
ATOM 3183 C C . ASN A 1 395 ? -26.796 -14.067 13.102 1.00 54.34 395 ASN A C 1
ATOM 3185 O O . ASN A 1 395 ? -27.991 -13.890 13.372 1.00 54.34 395 ASN A O 1
ATOM 3189 N N . PRO A 1 396 ? -25.812 -13.449 13.785 1.00 52.69 396 PRO A N 1
ATOM 3190 C CA . PRO A 1 396 ? -26.047 -12.631 14.974 1.00 52.69 396 PRO A CA 1
ATOM 3191 C C . PRO A 1 396 ? -26.998 -11.461 14.706 1.00 52.69 396 PRO A C 1
ATOM 3193 O O . PRO A 1 396 ? -27.821 -11.116 15.550 1.00 52.69 396 PRO A O 1
ATOM 3196 N N . VAL A 1 397 ? -26.908 -10.875 13.509 1.00 49.88 397 VAL A N 1
ATOM 3197 C CA . VAL A 1 397 ? -27.673 -9.692 13.100 1.00 49.88 397 VAL A CA 1
ATOM 3198 C C . VAL A 1 397 ? -29.133 -10.050 12.841 1.00 49.88 397 VAL A C 1
ATOM 3200 O O . VAL A 1 397 ? -30.035 -9.350 13.297 1.00 49.88 397 VAL A O 1
ATOM 3203 N N . LYS A 1 398 ? -29.389 -11.170 12.152 1.00 55.38 398 LYS A N 1
ATOM 3204 C CA . LYS A 1 398 ? -30.758 -11.645 11.904 1.00 55.38 398 LYS A CA 1
ATOM 3205 C C . LYS A 1 398 ? -31.446 -12.053 13.208 1.00 55.38 398 LYS A C 1
ATOM 3207 O O . LYS A 1 398 ? -32.602 -11.704 13.406 1.00 55.38 398 LYS A O 1
ATOM 3212 N N . PHE A 1 399 ? -30.713 -12.706 14.111 1.00 60.06 399 PHE A N 1
ATOM 3213 C CA . PHE A 1 399 ? -31.199 -13.071 15.442 1.00 60.06 399 PHE A CA 1
ATOM 3214 C C . PHE A 1 399 ? -31.574 -11.844 16.284 1.00 60.06 399 PHE A C 1
ATOM 3216 O O . PHE A 1 399 ? -32.663 -11.808 16.848 1.00 60.06 399 PHE A O 1
ATOM 3223 N N . LEU A 1 400 ? -30.714 -10.820 16.331 1.00 52.88 400 LEU A N 1
ATOM 3224 C CA . LEU A 1 400 ? -30.990 -9.571 17.053 1.00 52.88 400 LEU A CA 1
ATOM 3225 C C . LEU A 1 400 ? -32.239 -8.848 16.521 1.00 52.88 400 LEU A C 1
ATOM 3227 O O . LEU A 1 400 ? -32.967 -8.263 17.314 1.00 52.88 400 LEU A O 1
ATOM 3231 N N . LYS A 1 401 ? -32.524 -8.948 15.213 1.00 50.41 401 LYS A N 1
ATOM 3232 C CA . LYS A 1 401 ? -33.740 -8.392 14.592 1.00 50.41 401 LYS A CA 1
ATOM 3233 C C . LYS A 1 401 ? -35.019 -9.182 14.903 1.00 50.41 401 LYS A C 1
ATOM 3235 O O . LYS A 1 401 ? -36.094 -8.597 14.918 1.00 50.41 401 LYS A O 1
ATOM 3240 N N . THR A 1 402 ? -34.934 -10.497 15.118 1.00 51.62 402 THR A N 1
ATOM 3241 C CA . THR A 1 402 ? -36.111 -11.369 15.322 1.00 51.62 402 THR A CA 1
ATOM 3242 C C . THR A 1 402 ? -36.389 -11.721 16.787 1.00 51.62 402 THR A C 1
ATOM 3244 O O . THR A 1 402 ? -37.408 -12.339 17.081 1.00 51.62 402 THR A O 1
ATOM 3247 N N . HIS A 1 403 ? -35.481 -11.394 17.710 1.00 59.22 403 HIS A N 1
ATOM 3248 C CA . HIS A 1 403 ? -35.542 -11.845 19.100 1.00 59.22 403 HIS A CA 1
ATOM 3249 C C . HIS A 1 403 ? -36.338 -10.892 20.011 1.00 59.22 403 HIS A C 1
ATOM 3251 O O . HIS A 1 403 ? -35.864 -9.823 20.401 1.00 59.22 403 HIS A O 1
ATOM 3257 N N . ASP A 1 404 ? -37.498 -11.347 20.486 1.00 48.88 404 ASP A N 1
ATOM 3258 C CA . ASP A 1 404 ? -38.342 -10.624 21.443 1.00 48.88 404 ASP A CA 1
ATOM 3259 C C . ASP A 1 404 ? -37.805 -10.747 22.885 1.00 48.88 404 ASP A C 1
ATOM 3261 O O . ASP A 1 404 ? -37.925 -11.779 23.540 1.00 48.88 404 ASP A O 1
ATOM 3265 N N . CYS A 1 405 ? -37.181 -9.688 23.412 1.00 59.34 405 CYS A N 1
ATOM 3266 C CA . CYS A 1 405 ? -36.754 -9.602 24.816 1.00 59.34 405 CYS A CA 1
ATOM 3267 C C . CYS A 1 405 ? -37.117 -8.259 25.453 1.00 59.34 405 CYS A C 1
ATOM 3269 O O . CYS A 1 405 ? -37.369 -7.276 24.766 1.00 59.34 405 CYS A O 1
ATOM 3271 N N . THR A 1 406 ? -37.046 -8.174 26.783 1.00 50.16 406 THR A N 1
ATOM 3272 C CA . THR A 1 406 ? -37.151 -6.901 27.528 1.00 50.16 406 THR A CA 1
ATOM 3273 C C . THR A 1 406 ? -36.038 -5.901 27.182 1.00 50.16 406 THR A C 1
ATOM 3275 O O . THR A 1 406 ? -36.160 -4.710 27.449 1.00 50.16 406 THR A O 1
ATOM 3278 N N . LEU A 1 407 ? -34.970 -6.368 26.530 1.00 51.41 407 LEU A N 1
ATOM 3279 C CA . LEU A 1 407 ? -33.924 -5.568 25.896 1.00 51.41 407 LEU A CA 1
ATOM 3280 C C . LEU A 1 407 ? -34.255 -5.222 24.425 1.00 51.41 407 LEU A C 1
ATOM 3282 O O . LEU A 1 407 ? -33.340 -4.989 23.644 1.00 51.41 407 LEU A O 1
ATOM 3286 N N . LYS A 1 408 ? -35.536 -5.150 24.024 1.00 40.84 408 LYS A N 1
ATOM 3287 C CA . LYS A 1 408 ? -35.946 -4.550 22.739 1.00 40.84 408 LYS A CA 1
ATOM 3288 C C . LYS A 1 408 ? -35.237 -3.197 22.555 1.00 40.84 408 LYS A C 1
ATOM 3290 O O . LYS A 1 408 ? -35.273 -2.333 23.441 1.00 40.84 408 LYS A O 1
ATOM 3295 N N . GLY A 1 409 ? -34.498 -3.070 21.454 1.00 48.38 409 GLY A N 1
ATOM 3296 C CA . GLY A 1 409 ? -33.628 -1.935 21.147 1.00 48.38 409 GLY A CA 1
ATOM 3297 C C . GLY A 1 409 ? -32.190 -1.999 21.688 1.00 48.38 409 GLY A C 1
ATOM 3298 O O . GLY A 1 409 ? -31.454 -1.050 21.483 1.00 48.38 409 GLY A O 1
ATOM 3299 N N . SER A 1 410 ? -31.730 -3.035 22.397 1.00 51.09 410 SER A N 1
ATOM 3300 C CA . SER A 1 410 ? -30.318 -3.115 22.833 1.00 51.09 410 SER A CA 1
ATOM 3301 C C . SER A 1 410 ? -29.349 -3.381 21.675 1.00 51.09 410 SER A C 1
ATOM 3303 O O . SER A 1 410 ? -29.706 -4.081 20.730 1.00 51.09 410 SER A O 1
ATOM 3305 N N . GLY A 1 411 ? -28.114 -2.882 21.772 1.00 62.31 411 GLY A N 1
ATOM 3306 C CA . GLY A 1 411 ? -27.101 -3.022 20.728 1.00 62.31 411 GLY A CA 1
ATOM 3307 C C . GLY A 1 411 ? -27.146 -1.869 19.710 1.00 62.31 411 GLY A C 1
ATOM 3308 O O . GLY A 1 411 ? -27.283 -0.713 20.124 1.00 62.31 411 GLY A O 1
ATOM 3309 N N . PRO A 1 412 ? -27.018 -2.143 18.398 1.00 65.50 412 PRO A N 1
ATOM 3310 C CA . PRO A 1 412 ? -26.864 -1.102 17.380 1.00 65.50 412 PRO A CA 1
ATOM 3311 C C . PRO A 1 412 ? -28.080 -0.168 17.264 1.00 65.50 412 PRO A C 1
ATOM 3313 O O . PRO A 1 412 ? -27.903 1.019 17.021 1.00 65.50 412 PRO A O 1
ATOM 3316 N N . GLU A 1 413 ? -29.305 -0.638 17.529 1.00 67.56 413 GLU A N 1
ATOM 3317 C CA . GLU A 1 413 ? -30.513 0.208 17.473 1.00 67.56 413 GLU A CA 1
ATOM 3318 C C . GLU A 1 413 ? -30.523 1.320 18.537 1.00 67.56 413 GLU A C 1
ATOM 3320 O O . GLU A 1 413 ? -30.793 2.478 18.224 1.00 67.56 413 GLU A O 1
ATOM 3325 N N . ARG A 1 414 ? -30.176 1.021 19.797 1.00 71.62 414 ARG A N 1
ATOM 3326 C CA . ARG A 1 414 ? -30.025 2.054 20.842 1.00 71.62 414 ARG A CA 1
ATOM 3327 C C . ARG A 1 414 ? -28.839 2.966 20.574 1.00 71.62 414 ARG A C 1
ATOM 3329 O O . ARG A 1 414 ? -28.948 4.160 20.847 1.00 71.62 414 ARG A O 1
ATOM 3336 N N . ALA A 1 415 ? -27.743 2.422 20.043 1.00 76.31 415 ALA A N 1
ATOM 3337 C CA . ALA A 1 415 ? -26.600 3.230 19.635 1.00 76.31 415 ALA A CA 1
ATOM 3338 C C . ALA A 1 415 ? -27.002 4.232 18.538 1.00 76.31 415 ALA A C 1
ATOM 3340 O O . ALA A 1 415 ? -26.662 5.404 18.652 1.00 76.31 415 ALA A O 1
ATOM 3341 N N . LEU A 1 416 ? -27.825 3.824 17.562 1.00 78.88 416 LEU A N 1
ATOM 3342 C CA . LEU A 1 416 ? -28.395 4.716 16.542 1.00 78.88 416 LEU A CA 1
ATOM 3343 C C . LEU A 1 416 ? -29.329 5.768 17.125 1.00 78.88 416 LEU A C 1
ATOM 3345 O O . LEU A 1 416 ? -29.240 6.932 16.754 1.00 78.88 416 LEU A O 1
ATOM 3349 N N . ILE A 1 417 ? -30.217 5.390 18.048 1.00 80.31 417 ILE A N 1
ATOM 3350 C CA . ILE A 1 417 ? -31.118 6.352 18.699 1.00 80.31 417 ILE A CA 1
ATOM 3351 C C . ILE A 1 417 ? -30.308 7.405 19.462 1.00 80.31 417 ILE A C 1
ATOM 3353 O O . ILE A 1 417 ? -30.651 8.586 19.441 1.00 80.31 417 ILE A O 1
ATOM 3357 N N . GLN A 1 418 ? -29.236 6.995 20.140 1.00 80.88 418 GLN A N 1
ATOM 3358 C CA . GLN A 1 418 ? -28.359 7.919 20.851 1.00 80.88 418 GLN A CA 1
ATOM 3359 C C . GLN A 1 418 ? -27.541 8.780 19.885 1.00 80.88 418 GLN A C 1
ATOM 3361 O O . GLN A 1 418 ? -27.459 9.988 20.090 1.00 80.88 418 GLN A O 1
ATOM 3366 N N . ALA A 1 419 ? -27.016 8.194 18.808 1.00 83.62 419 ALA A N 1
ATOM 3367 C CA . ALA A 1 419 ? -26.341 8.926 17.744 1.00 83.62 419 ALA A CA 1
ATOM 3368 C C . ALA A 1 419 ? -27.269 9.981 17.127 1.00 83.62 419 ALA A C 1
ATOM 3370 O O . ALA A 1 419 ? -26.868 11.131 17.006 1.00 83.62 419 ALA A O 1
ATOM 3371 N N . ARG A 1 420 ? -28.540 9.650 16.859 1.00 83.75 420 ARG A N 1
ATOM 3372 C CA . ARG A 1 420 ? -29.538 10.578 16.291 1.00 83.75 420 ARG A CA 1
ATOM 3373 C C . ARG A 1 420 ? -29.841 11.764 17.205 1.00 83.75 420 ARG A C 1
ATOM 3375 O O . ARG A 1 420 ? -30.177 12.834 16.716 1.00 83.75 420 ARG A O 1
ATOM 3382 N N . LYS A 1 421 ? -29.697 11.598 18.524 1.00 82.62 421 LYS A N 1
ATOM 3383 C CA . LYS A 1 421 ? -29.841 12.703 19.486 1.00 82.62 421 LYS A CA 1
ATOM 3384 C C . LYS A 1 421 ? -28.653 13.663 19.484 1.00 82.62 421 LYS A C 1
ATOM 3386 O O . LYS A 1 421 ? -28.845 14.823 19.819 1.00 82.62 421 LYS A O 1
ATOM 3391 N N . VAL A 1 422 ? -27.451 13.175 19.174 1.00 84.75 422 VAL A N 1
ATOM 3392 C CA . VAL A 1 422 ? -26.204 13.952 19.279 1.00 84.75 422 VAL A CA 1
ATOM 3393 C C . VAL A 1 422 ? -25.779 14.530 17.927 1.00 84.75 422 VAL A C 1
ATOM 3395 O O . VAL A 1 422 ? -25.425 15.697 17.848 1.00 84.75 422 VAL A O 1
ATOM 3398 N N . LEU A 1 423 ? -25.842 13.734 16.859 1.00 79.88 423 LEU A N 1
ATOM 3399 C CA . LEU A 1 423 ? -25.294 14.053 15.534 1.00 79.88 423 LEU A CA 1
ATOM 3400 C C . LEU A 1 423 ? -26.305 14.703 14.577 1.00 79.88 423 LEU A C 1
ATOM 3402 O O . LEU A 1 423 ? -25.962 14.980 13.433 1.00 79.88 423 LEU A O 1
ATOM 3406 N N . SER A 1 424 ? -27.521 14.992 15.049 1.00 78.50 424 SER A N 1
ATOM 3407 C CA . SER A 1 424 ? -28.672 15.410 14.232 1.00 78.50 424 SER A CA 1
ATOM 3408 C C . SER A 1 424 ? -29.123 14.342 13.219 1.00 78.50 424 SER A C 1
ATOM 3410 O O . SER A 1 424 ? -28.375 13.437 12.849 1.00 78.50 424 SER A O 1
ATOM 3412 N N . GLY A 1 425 ? -30.392 14.400 12.799 1.00 74.69 425 GLY A N 1
ATOM 3413 C CA . GLY A 1 425 ? -30.942 13.459 11.811 1.00 74.69 425 GLY A CA 1
ATOM 3414 C C . GLY A 1 425 ? -30.286 13.603 10.436 1.00 74.69 425 GLY A C 1
ATOM 3415 O O . GLY A 1 425 ? -29.947 12.602 9.816 1.00 74.69 425 GLY A O 1
ATOM 3416 N N . ASP A 1 426 ? -30.010 14.842 10.034 1.00 78.06 426 ASP A N 1
ATOM 3417 C CA . ASP A 1 426 ? -29.544 15.194 8.689 1.00 78.06 426 ASP A CA 1
ATOM 3418 C C . ASP A 1 426 ? -28.188 14.566 8.334 1.00 78.06 426 ASP A C 1
ATOM 3420 O O . ASP A 1 426 ? -27.981 14.118 7.208 1.00 78.06 426 ASP A O 1
ATOM 3424 N N . VAL A 1 427 ? -27.261 14.464 9.294 1.00 82.38 427 VAL A N 1
ATOM 3425 C CA . VAL A 1 427 ? -25.972 13.789 9.066 1.00 82.38 427 VAL A CA 1
ATOM 3426 C C . VAL A 1 427 ? -26.162 12.281 8.944 1.00 82.38 427 VAL A C 1
ATOM 3428 O O . VAL A 1 427 ? -25.588 11.659 8.063 1.00 82.38 427 VAL A O 1
ATOM 3431 N N . LEU A 1 428 ? -26.987 11.668 9.794 1.00 84.69 428 LEU A N 1
ATOM 3432 C CA . LEU A 1 428 ? -27.208 10.219 9.734 1.00 84.69 428 LEU A CA 1
ATOM 3433 C C . LEU A 1 428 ? -27.908 9.778 8.453 1.00 84.69 428 LEU A C 1
ATOM 3435 O O . LEU A 1 428 ? -27.610 8.699 7.953 1.00 84.69 428 LEU A O 1
ATOM 3439 N N . ASP A 1 429 ? -28.829 10.597 7.955 1.00 83.69 429 ASP A N 1
ATOM 3440 C CA . ASP A 1 429 ? -29.600 10.290 6.755 1.00 83.69 429 ASP A CA 1
ATOM 3441 C C . ASP A 1 429 ? -28.805 10.617 5.464 1.00 83.69 429 ASP A C 1
ATOM 3443 O O . ASP A 1 429 ? -29.150 10.121 4.393 1.00 83.69 429 ASP A O 1
ATOM 3447 N N . SER A 1 430 ? -27.722 11.406 5.556 1.00 84.50 430 SER A N 1
ATOM 3448 C CA . SER A 1 430 ? -26.846 11.757 4.421 1.00 84.50 430 SER A CA 1
ATOM 3449 C C . SER A 1 430 ? -25.611 10.862 4.261 1.00 84.50 430 SER A C 1
ATOM 3451 O O . SER A 1 430 ? -25.031 10.816 3.176 1.00 84.50 430 SER A O 1
ATOM 3453 N N . VAL A 1 431 ? -25.202 10.141 5.307 1.00 88.06 431 VAL A N 1
ATOM 3454 C CA . VAL A 1 431 ? -24.101 9.167 5.247 1.00 88.06 431 VAL A CA 1
ATOM 3455 C C . VAL A 1 431 ? -24.531 7.914 4.478 1.00 88.06 431 VAL A C 1
ATOM 3457 O O . VAL A 1 431 ? -25.643 7.429 4.663 1.00 88.06 431 VAL A O 1
ATOM 3460 N N . ASP A 1 432 ? -23.638 7.349 3.657 1.00 87.75 432 ASP A N 1
ATOM 3461 C CA . ASP A 1 432 ? -23.951 6.138 2.884 1.00 87.75 432 ASP A CA 1
ATOM 3462 C C . ASP A 1 432 ? -24.167 4.918 3.795 1.00 87.75 432 ASP A C 1
ATOM 3464 O O . ASP A 1 432 ? -25.124 4.177 3.595 1.00 87.75 432 ASP A O 1
ATOM 3468 N N . GLU A 1 433 ? -23.300 4.707 4.795 1.00 88.56 433 GLU A N 1
ATOM 3469 C CA . GLU A 1 433 ? -23.422 3.592 5.747 1.00 88.56 433 GLU A CA 1
ATOM 3470 C C . GLU A 1 433 ? -23.016 3.953 7.188 1.00 88.56 433 GLU A C 1
ATOM 3472 O O . GLU A 1 433 ? -21.979 4.578 7.446 1.00 88.56 433 GLU A O 1
ATOM 3477 N N . VAL A 1 434 ? -23.805 3.473 8.158 1.00 88.19 434 VAL A N 1
ATOM 3478 C CA . VAL A 1 434 ? -23.501 3.572 9.596 1.00 88.19 434 VA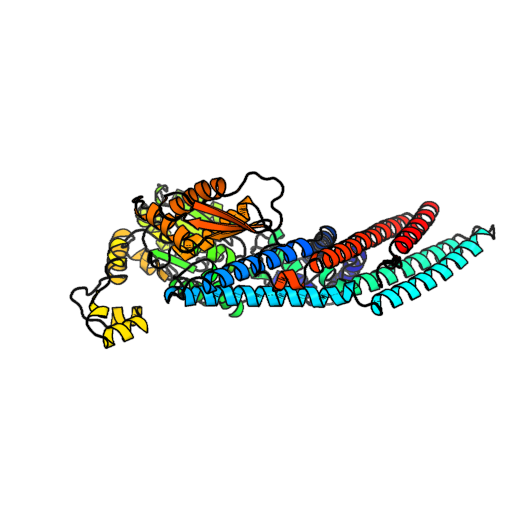L A CA 1
ATOM 3479 C C . VAL A 1 434 ? -23.031 2.218 10.114 1.00 88.19 434 VAL A C 1
ATOM 3481 O O . VAL A 1 434 ? -23.784 1.246 10.165 1.00 88.19 434 VAL A O 1
ATOM 3484 N N . LEU A 1 435 ? -21.777 2.164 10.547 1.00 88.75 435 LEU A N 1
ATOM 3485 C CA . LEU A 1 435 ? -21.066 0.936 10.875 1.00 88.75 435 LEU A CA 1
ATOM 3486 C C . LEU A 1 435 ? -20.732 0.884 12.367 1.00 88.75 435 LEU A C 1
ATOM 3488 O O . LEU A 1 435 ? -20.184 1.826 12.942 1.00 88.75 435 LEU A O 1
ATOM 3492 N N . PHE A 1 436 ? -21.006 -0.256 12.996 1.00 84.94 436 PHE A N 1
ATOM 3493 C CA . PHE A 1 436 ? -20.727 -0.471 14.416 1.00 84.94 436 PHE A CA 1
ATOM 3494 C C . PHE A 1 436 ? -19.423 -1.240 14.593 1.00 84.94 436 PHE A C 1
ATOM 3496 O O . PHE A 1 436 ? -19.320 -2.407 14.217 1.00 84.94 436 PHE A O 1
ATOM 3503 N N . VAL A 1 437 ? -18.441 -0.592 15.209 1.00 83.88 437 VAL A N 1
ATOM 3504 C CA . VAL A 1 437 ? -17.139 -1.165 15.545 1.00 83.88 437 VAL A CA 1
ATOM 3505 C C . VAL A 1 437 ? -17.172 -1.608 17.002 1.00 83.88 437 VAL A C 1
ATOM 3507 O O . VAL A 1 437 ? -17.006 -0.816 17.933 1.00 83.88 437 VAL A O 1
ATOM 3510 N N . ASP A 1 438 ? -17.428 -2.896 17.194 1.00 73.88 438 ASP A N 1
ATOM 3511 C CA . ASP A 1 438 ? -17.530 -3.500 18.519 1.00 73.88 438 ASP A CA 1
ATOM 3512 C C . ASP A 1 438 ? -16.134 -3.775 19.100 1.00 73.88 438 ASP A C 1
ATOM 3514 O O . ASP A 1 438 ? -15.304 -4.424 18.459 1.00 73.88 438 ASP A O 1
ATOM 3518 N N . GLN A 1 439 ? -15.872 -3.317 20.326 1.00 66.50 439 GLN A N 1
ATOM 3519 C CA . GLN A 1 439 ? -14.630 -3.624 21.032 1.00 66.50 439 GLN A CA 1
ATOM 3520 C C . GLN A 1 439 ? -14.765 -4.976 21.737 1.00 66.50 439 GLN A C 1
ATOM 3522 O O . GLN A 1 439 ? -14.979 -5.069 22.948 1.00 66.50 439 GLN A O 1
ATOM 3527 N N . ARG A 1 440 ? -14.632 -6.058 20.968 1.00 58.78 440 ARG A N 1
ATOM 3528 C CA . ARG A 1 440 ? -14.558 -7.407 21.532 1.00 58.78 440 ARG A CA 1
ATOM 3529 C C . ARG A 1 440 ? -13.117 -7.747 21.870 1.00 58.78 440 ARG A C 1
ATOM 3531 O O . ARG A 1 440 ? -12.342 -8.127 21.003 1.00 58.78 440 ARG A O 1
ATOM 3538 N N . PHE A 1 441 ? -12.789 -7.717 23.158 1.00 56.44 441 PHE A N 1
ATOM 3539 C CA . PHE A 1 441 ? -11.530 -8.256 23.688 1.00 56.44 441 PHE A CA 1
ATOM 3540 C C . PHE A 1 441 ? -11.497 -9.803 23.694 1.00 56.44 441 PHE A C 1
ATOM 3542 O O . PHE A 1 441 ? -11.062 -10.442 24.656 1.00 56.44 441 PHE A O 1
ATOM 3549 N N . VAL A 1 442 ? -12.059 -10.443 22.662 1.00 58.62 442 VAL A N 1
ATOM 3550 C CA . VAL A 1 442 ? -12.113 -11.910 22.558 1.00 58.62 442 VAL A CA 1
ATOM 3551 C C . VAL A 1 442 ? -10.772 -12.456 22.060 1.00 58.62 442 VAL A C 1
ATOM 3553 O O . VAL A 1 442 ? -10.423 -13.590 22.386 1.00 58.62 442 VAL A O 1
ATOM 3556 N N . ASN A 1 443 ? -9.989 -11.645 21.336 1.00 70.31 443 ASN A N 1
ATOM 3557 C CA . ASN A 1 443 ? -8.794 -12.105 20.630 1.00 70.31 443 ASN A CA 1
ATOM 3558 C C . ASN A 1 443 ? -7.581 -11.167 20.739 1.00 70.31 443 ASN A C 1
ATOM 3560 O O . ASN A 1 443 ? -6.799 -11.014 19.798 1.00 70.31 443 ASN A O 1
ATOM 3564 N N . ASP A 1 444 ? -7.401 -10.567 21.916 1.00 74.88 444 ASP A N 1
ATOM 3565 C CA . ASP A 1 444 ? -6.315 -9.627 22.235 1.00 74.88 444 ASP A CA 1
ATOM 3566 C C . ASP A 1 444 ? -4.934 -10.200 21.902 1.00 74.88 444 ASP A C 1
ATOM 3568 O O . ASP A 1 444 ? -4.050 -9.484 21.439 1.00 74.88 444 ASP A O 1
ATOM 3572 N N . LYS A 1 445 ? -4.763 -11.518 22.062 1.00 78.81 445 LYS A N 1
ATOM 3573 C CA . LYS A 1 445 ? -3.531 -12.234 21.710 1.00 78.81 445 LYS A CA 1
ATOM 3574 C C . LYS A 1 445 ? -3.147 -12.039 20.248 1.00 78.81 445 LYS A C 1
ATOM 3576 O O . LYS A 1 445 ? -1.991 -11.754 19.952 1.00 78.81 445 LYS A O 1
ATOM 3581 N N . ASN A 1 446 ? -4.106 -12.176 19.335 1.00 80.44 446 ASN A N 1
ATOM 3582 C CA . ASN A 1 446 ? -3.845 -12.059 17.903 1.00 80.44 446 ASN A CA 1
ATOM 3583 C C . ASN A 1 446 ? -3.591 -10.606 17.499 1.00 80.44 446 ASN A C 1
ATOM 3585 O O . ASN A 1 446 ? -2.730 -10.355 16.661 1.00 80.44 446 ASN A O 1
ATOM 3589 N N . VAL A 1 447 ? -4.261 -9.644 18.142 1.00 80.25 447 VAL A N 1
ATOM 3590 C CA . VAL A 1 447 ? -3.955 -8.216 17.958 1.00 80.25 447 VAL A CA 1
ATOM 3591 C C . VAL A 1 447 ? -2.523 -7.920 18.410 1.00 80.25 447 VAL A C 1
ATOM 3593 O O . VAL A 1 447 ? -1.752 -7.330 17.656 1.00 80.25 447 VAL A O 1
ATOM 3596 N N . CYS A 1 448 ? -2.130 -8.398 19.596 1.00 80.00 448 CYS A N 1
ATOM 3597 C CA . CYS A 1 448 ? -0.761 -8.280 20.096 1.00 80.00 448 CYS A CA 1
ATOM 3598 C C . CYS A 1 448 ? 0.250 -8.911 19.135 1.00 80.00 448 CYS A C 1
ATOM 3600 O O . CYS A 1 448 ? 1.276 -8.297 18.869 1.00 80.00 448 CYS A O 1
ATOM 3602 N N . ARG A 1 449 ? -0.041 -10.092 18.571 1.00 82.00 449 ARG A N 1
ATOM 3603 C CA . ARG A 1 449 ? 0.811 -10.730 17.554 1.00 82.00 449 ARG A CA 1
ATOM 3604 C C . ARG A 1 449 ? 1.005 -9.835 16.335 1.00 82.00 449 ARG A C 1
ATOM 3606 O O . ARG A 1 449 ? 2.144 -9.589 15.962 1.00 82.00 449 ARG A O 1
ATOM 3613 N N . VAL A 1 450 ? -0.074 -9.316 15.741 1.00 82.75 450 VAL A N 1
ATOM 3614 C CA . VAL A 1 450 ? 0.019 -8.426 14.565 1.00 82.75 450 VAL A CA 1
ATOM 3615 C C . VAL A 1 450 ? 0.853 -7.181 14.879 1.00 82.75 450 VAL A C 1
ATOM 3617 O O . VAL A 1 450 ? 1.750 -6.843 14.110 1.00 82.75 450 VAL A O 1
ATOM 3620 N N . LEU A 1 451 ? 0.607 -6.531 16.020 1.00 80.94 451 LEU A N 1
ATOM 3621 C CA . LEU A 1 451 ? 1.343 -5.328 16.422 1.00 80.94 451 LEU A CA 1
ATOM 3622 C C . LEU A 1 451 ? 2.818 -5.613 16.718 1.00 80.94 451 LEU A C 1
ATOM 3624 O O . LEU A 1 451 ? 3.681 -4.826 16.345 1.00 80.94 451 LEU A O 1
ATOM 3628 N N . LEU A 1 452 ? 3.121 -6.744 17.357 1.00 80.50 452 LEU A N 1
ATOM 3629 C CA . LEU A 1 452 ? 4.493 -7.179 17.607 1.00 80.50 452 LEU A CA 1
ATOM 3630 C C . LEU A 1 452 ? 5.255 -7.409 16.301 1.00 80.50 452 LEU A C 1
ATOM 3632 O O . LEU A 1 452 ? 6.393 -6.958 16.185 1.00 80.50 452 LEU A O 1
ATOM 3636 N N . ARG A 1 453 ? 4.622 -8.053 15.310 1.00 82.31 453 ARG A N 1
ATOM 3637 C CA . ARG A 1 453 ? 5.209 -8.228 13.973 1.00 82.31 453 ARG A CA 1
ATOM 3638 C C . ARG A 1 453 ? 5.559 -6.884 13.336 1.00 82.31 453 ARG A C 1
ATOM 3640 O O . ARG A 1 453 ? 6.653 -6.728 12.806 1.00 82.31 453 ARG A O 1
ATOM 3647 N N . GLU A 1 454 ? 4.647 -5.915 13.405 1.00 80.69 454 GLU A N 1
ATOM 3648 C CA . GLU A 1 454 ? 4.853 -4.575 12.840 1.00 80.69 454 GLU A CA 1
ATOM 3649 C C . GLU A 1 454 ? 5.997 -3.835 13.547 1.00 80.69 454 GLU A C 1
ATOM 3651 O O . GLU A 1 454 ? 6.917 -3.369 12.885 1.00 80.69 454 GLU A O 1
ATOM 3656 N N . ILE A 1 455 ? 6.003 -3.817 14.883 1.00 81.81 455 ILE A N 1
ATOM 3657 C CA . ILE A 1 455 ? 7.040 -3.150 15.687 1.00 81.81 455 ILE A CA 1
ATOM 3658 C C . ILE A 1 455 ? 8.429 -3.736 15.412 1.00 81.81 455 ILE A C 1
ATOM 3660 O O . ILE A 1 455 ? 9.396 -3.001 15.228 1.00 81.81 455 ILE A O 1
ATOM 3664 N N . VAL A 1 456 ? 8.551 -5.064 15.383 1.00 79.75 456 VAL A N 1
ATOM 3665 C CA . VAL A 1 456 ? 9.844 -5.714 15.134 1.00 79.75 456 VAL A CA 1
ATOM 3666 C C . VAL A 1 456 ? 10.336 -5.415 13.719 1.00 79.75 456 VAL A C 1
ATOM 3668 O O . VAL A 1 456 ? 11.519 -5.117 13.551 1.00 79.75 456 VAL A O 1
ATOM 3671 N N . ARG A 1 457 ? 9.436 -5.420 12.726 1.00 80.69 457 ARG A N 1
ATOM 3672 C CA . ARG A 1 457 ? 9.762 -5.054 11.342 1.00 80.69 457 ARG A CA 1
ATOM 3673 C C . ARG A 1 457 ? 10.196 -3.588 11.230 1.00 80.69 457 ARG A C 1
ATOM 3675 O O . ARG A 1 457 ? 11.151 -3.311 10.515 1.00 80.69 457 ARG A O 1
ATOM 3682 N N . GLU A 1 458 ? 9.549 -2.672 11.955 1.00 80.69 458 GLU A N 1
ATOM 3683 C CA . GLU A 1 458 ? 9.912 -1.245 11.998 1.00 80.69 458 GLU A CA 1
ATOM 3684 C C . GLU A 1 458 ? 11.302 -1.011 12.621 1.00 80.69 458 GLU A C 1
ATOM 3686 O O . GLU A 1 458 ? 12.050 -0.166 12.134 1.00 80.69 458 GLU A O 1
ATOM 3691 N N . ILE A 1 459 ? 11.673 -1.749 13.676 1.00 78.88 459 ILE A N 1
ATOM 3692 C CA . ILE A 1 459 ? 12.924 -1.504 14.420 1.00 78.88 459 ILE A CA 1
ATOM 3693 C C . ILE A 1 459 ? 14.118 -2.285 13.847 1.00 78.88 459 ILE A C 1
ATOM 3695 O O . ILE A 1 459 ? 15.206 -1.730 13.695 1.00 78.88 459 ILE A O 1
ATOM 3699 N N . TYR A 1 460 ? 13.948 -3.579 13.567 1.00 75.50 460 TYR A N 1
ATOM 3700 C CA . TYR A 1 460 ? 15.044 -4.493 13.205 1.00 75.50 460 TYR A CA 1
ATOM 3701 C C . TYR A 1 460 ? 15.022 -4.910 11.729 1.00 75.50 460 TYR A C 1
ATOM 3703 O O . TYR A 1 460 ? 15.912 -5.643 11.280 1.00 75.50 460 TYR A O 1
ATOM 3711 N N . GLY A 1 461 ? 14.026 -4.457 10.962 1.00 75.69 461 GLY A N 1
ATOM 3712 C CA . GLY A 1 461 ? 13.823 -4.882 9.583 1.00 75.69 461 GLY A CA 1
ATOM 3713 C C . GLY A 1 461 ? 13.588 -6.390 9.492 1.00 75.69 461 GLY A C 1
ATOM 3714 O O . GLY A 1 461 ? 12.931 -6.994 10.334 1.00 75.69 461 GLY A O 1
ATOM 3715 N N . GLN A 1 462 ? 14.170 -7.017 8.473 1.00 71.00 462 GLN A N 1
ATOM 3716 C CA . GLN A 1 462 ? 14.002 -8.447 8.181 1.00 71.00 462 GLN A CA 1
ATOM 3717 C C . GLN A 1 462 ? 15.002 -9.350 8.922 1.00 71.00 462 GLN A C 1
ATOM 3719 O O . GLN A 1 462 ? 15.114 -10.543 8.644 1.00 71.00 462 GLN A O 1
ATOM 3724 N N . ARG A 1 463 ? 15.778 -8.801 9.859 1.00 69.88 463 ARG A N 1
ATOM 3725 C CA . ARG A 1 463 ? 16.899 -9.534 10.462 1.00 69.88 463 ARG A CA 1
ATOM 3726 C C . ARG A 1 463 ? 16.479 -10.448 11.615 1.00 69.88 463 ARG A C 1
ATOM 3728 O O . ARG A 1 463 ? 17.228 -11.347 12.003 1.00 69.88 463 ARG A O 1
ATOM 3735 N N . LEU A 1 464 ? 15.283 -10.223 12.154 1.00 76.25 464 LEU A N 1
ATOM 3736 C CA . LEU A 1 464 ? 14.829 -10.811 13.403 1.00 76.25 464 LEU A CA 1
ATOM 3737 C C . LEU A 1 464 ? 13.395 -11.323 13.286 1.00 76.25 464 LEU A C 1
ATOM 3739 O O . LEU A 1 464 ? 12.495 -10.562 12.947 1.00 76.25 464 LEU A O 1
ATOM 3743 N N . VAL A 1 465 ? 13.178 -12.590 13.632 1.00 76.38 465 VAL A N 1
ATOM 3744 C CA . VAL A 1 465 ? 11.833 -13.160 13.779 1.00 76.38 465 VAL A CA 1
ATOM 3745 C C . VAL A 1 465 ? 11.566 -13.348 15.265 1.00 76.38 465 VAL A C 1
ATOM 3747 O O . VAL A 1 465 ? 12.359 -13.982 15.963 1.00 76.38 465 VAL A O 1
ATOM 3750 N N . VAL A 1 466 ? 10.462 -12.795 15.765 1.00 78.56 466 VAL A N 1
ATOM 3751 C CA . VAL A 1 466 ? 10.090 -12.907 17.181 1.00 78.56 466 VAL A CA 1
ATOM 3752 C C . VAL A 1 466 ? 8.824 -13.737 17.306 1.00 78.56 466 VAL A C 1
ATOM 3754 O O . VAL A 1 466 ? 7.769 -13.364 16.795 1.00 78.56 466 VAL A O 1
ATOM 3757 N N . HIS A 1 467 ? 8.929 -14.846 18.031 1.00 80.69 467 HIS A N 1
ATOM 3758 C CA . HIS A 1 467 ? 7.786 -15.629 18.466 1.00 80.69 467 HIS A CA 1
ATOM 3759 C C . HIS A 1 467 ? 7.510 -15.367 19.947 1.00 80.69 467 HIS A C 1
ATOM 3761 O O . HIS A 1 467 ? 8.408 -15.459 20.783 1.00 80.69 467 HIS A O 1
ATOM 3767 N N . VAL A 1 468 ? 6.257 -15.058 20.278 1.00 79.31 468 VAL A N 1
ATOM 3768 C CA . VAL A 1 468 ? 5.816 -14.846 21.660 1.00 79.31 468 VAL A CA 1
ATOM 3769 C C . VAL A 1 468 ? 4.800 -15.918 22.024 1.00 79.31 468 VAL A C 1
ATOM 3771 O O . VAL A 1 468 ? 3.776 -16.048 21.348 1.00 79.31 468 VAL A O 1
ATOM 3774 N N . SER A 1 469 ? 5.085 -16.657 23.098 1.00 79.19 469 SER A N 1
ATOM 3775 C CA . SER A 1 469 ? 4.225 -17.735 23.579 1.00 79.19 469 SER A CA 1
ATOM 3776 C C . SER A 1 469 ? 2.854 -17.216 24.012 1.00 79.19 469 SER A C 1
ATOM 3778 O O . SER A 1 469 ? 2.686 -16.061 24.425 1.00 79.19 469 SER A O 1
ATOM 3780 N N . ASP A 1 470 ? 1.858 -18.102 23.993 1.00 79.50 470 ASP A N 1
ATOM 3781 C CA . ASP A 1 470 ? 0.501 -17.781 24.434 1.00 79.50 470 ASP A CA 1
ATOM 3782 C C . ASP A 1 470 ? 0.458 -17.298 25.897 1.00 79.50 470 ASP A C 1
ATOM 3784 O O . ASP A 1 470 ? -0.335 -16.414 26.233 1.00 79.50 470 ASP A O 1
ATOM 3788 N N . ARG A 1 471 ? 1.350 -17.825 26.749 1.00 79.19 471 ARG A N 1
ATOM 3789 C CA . ARG A 1 471 ? 1.492 -17.449 28.166 1.00 79.19 471 ARG A CA 1
ATOM 3790 C C . ARG A 1 471 ? 2.076 -16.049 28.339 1.00 79.19 471 ARG A C 1
ATOM 3792 O O . ARG A 1 471 ? 1.629 -15.294 29.208 1.00 79.19 471 ARG A O 1
ATOM 3799 N N . ALA A 1 472 ? 3.077 -15.698 27.534 1.00 79.06 472 ALA A N 1
ATOM 3800 C CA . ALA A 1 472 ? 3.664 -14.364 27.536 1.00 79.06 472 ALA A CA 1
ATOM 3801 C C . ALA A 1 472 ? 2.660 -13.325 27.009 1.00 79.06 472 ALA A C 1
ATOM 3803 O O . ALA A 1 472 ? 2.510 -12.258 27.607 1.00 79.06 472 ALA A O 1
ATOM 3804 N N . LEU A 1 473 ? 1.894 -13.663 25.967 1.00 79.75 473 LEU A N 1
ATOM 3805 C CA . LEU A 1 473 ? 0.805 -12.817 25.469 1.00 79.75 473 LEU A CA 1
ATOM 3806 C C . LEU A 1 473 ? -0.289 -12.607 26.524 1.00 79.75 473 LEU A C 1
ATOM 3808 O O . LEU A 1 473 ? -0.701 -11.470 26.745 1.00 79.75 473 LEU A O 1
ATOM 3812 N N . ASP A 1 474 ? -0.713 -13.662 27.229 1.00 79.88 474 ASP A N 1
ATOM 3813 C CA . ASP A 1 474 ? -1.684 -13.548 28.328 1.00 79.88 474 ASP A CA 1
ATOM 3814 C C . ASP A 1 474 ? -1.197 -12.611 29.437 1.00 79.88 474 ASP A C 1
ATOM 3816 O O . ASP A 1 474 ? -1.966 -11.820 29.988 1.00 79.88 474 ASP A O 1
ATOM 3820 N N . PHE A 1 475 ? 0.095 -12.661 29.763 1.00 78.75 475 PHE A N 1
ATOM 3821 C CA . PHE A 1 475 ? 0.688 -11.754 30.738 1.00 78.75 475 PHE A CA 1
ATOM 3822 C C . PHE A 1 475 ? 0.620 -10.286 30.287 1.00 78.75 475 PHE A C 1
ATOM 3824 O O . PHE A 1 475 ? 0.234 -9.425 31.082 1.00 78.75 475 PHE A O 1
ATOM 3831 N N . LEU A 1 476 ? 0.937 -10.000 29.021 1.00 76.44 476 LEU A N 1
ATOM 3832 C CA . LEU A 1 476 ? 0.855 -8.647 28.457 1.00 76.44 476 LEU A CA 1
ATOM 3833 C C . LEU A 1 476 ? -0.577 -8.118 28.472 1.00 76.44 476 LEU A C 1
ATOM 3835 O O . LEU A 1 476 ? -0.825 -7.016 28.962 1.00 76.44 476 LEU A O 1
ATOM 3839 N N . VAL A 1 477 ? -1.518 -8.926 27.985 1.00 76.75 477 VAL A N 1
ATOM 3840 C CA . VAL A 1 477 ? -2.937 -8.567 27.913 1.00 76.75 477 VAL A CA 1
ATOM 3841 C C . VAL A 1 477 ? -3.497 -8.301 29.310 1.00 76.75 477 VAL A C 1
ATOM 3843 O O . VAL A 1 477 ? -4.172 -7.295 29.521 1.00 76.75 477 VAL A O 1
ATOM 3846 N N . ASN A 1 478 ? -3.171 -9.139 30.297 1.00 78.31 478 ASN A N 1
ATOM 3847 C CA . ASN A 1 478 ? -3.622 -8.929 31.674 1.00 78.31 478 ASN A CA 1
ATOM 3848 C C . ASN A 1 478 ? -3.058 -7.642 32.286 1.00 78.31 478 ASN A C 1
ATOM 3850 O O . ASN A 1 478 ? -3.794 -6.910 32.945 1.00 78.31 478 ASN A O 1
ATOM 3854 N N . LYS A 1 479 ? -1.787 -7.319 32.026 1.00 74.62 479 LYS A N 1
ATOM 3855 C CA . LYS A 1 479 ? -1.178 -6.061 32.483 1.00 74.62 479 LYS A CA 1
ATOM 3856 C C . LYS A 1 479 ? -1.886 -4.837 31.885 1.00 74.62 479 LYS A C 1
ATOM 3858 O O . LYS A 1 479 ? -2.093 -3.849 32.585 1.00 74.62 479 LYS A O 1
ATOM 3863 N N . ILE A 1 480 ? -2.321 -4.923 30.630 1.00 68.69 480 ILE A N 1
ATOM 3864 C CA . ILE A 1 480 ? -3.085 -3.858 29.964 1.00 68.69 480 ILE A CA 1
ATOM 3865 C C . ILE A 1 480 ? -4.484 -3.736 30.564 1.00 68.69 480 ILE A C 1
ATOM 3867 O O . ILE A 1 480 ? -4.906 -2.634 30.884 1.00 68.69 480 ILE A O 1
ATOM 3871 N N . ARG A 1 481 ? -5.180 -4.854 30.808 1.00 67.56 481 ARG A N 1
ATOM 3872 C CA . ARG A 1 481 ? -6.517 -4.845 31.433 1.00 67.56 481 ARG A CA 1
ATOM 3873 C C . ARG A 1 481 ? -6.525 -4.200 32.819 1.00 67.56 481 ARG A C 1
ATOM 3875 O O . ARG A 1 481 ? -7.528 -3.611 33.204 1.00 67.56 481 ARG A O 1
ATOM 3882 N N . THR A 1 482 ? -5.422 -4.297 33.564 1.00 65.00 482 THR A N 1
ATOM 3883 C CA . THR A 1 482 ? -5.294 -3.626 34.868 1.00 65.00 482 THR A CA 1
ATOM 3884 C C . THR A 1 482 ? -5.097 -2.112 34.764 1.00 65.00 482 THR A C 1
ATOM 3886 O O . THR A 1 482 ? -5.416 -1.396 35.710 1.00 65.00 482 THR A O 1
ATOM 3889 N N . GLN A 1 483 ? -4.615 -1.605 33.625 1.00 61.34 483 GLN A N 1
ATOM 3890 C CA . GLN A 1 483 ? -4.533 -0.173 33.352 1.00 61.34 483 GLN A CA 1
ATOM 3891 C C . GLN A 1 483 ? -5.839 0.270 32.685 1.00 61.34 483 GLN A C 1
ATOM 3893 O O . GLN A 1 483 ? -6.018 0.139 31.478 1.00 61.34 483 GLN A O 1
ATOM 3898 N N . VAL A 1 484 ? -6.785 0.765 33.486 1.00 50.66 484 VAL A N 1
ATOM 3899 C CA . VAL A 1 484 ? -8.044 1.342 32.991 1.00 50.66 484 VAL A CA 1
ATOM 3900 C C . VAL A 1 484 ? -7.705 2.478 32.024 1.00 50.66 484 VAL A C 1
ATOM 3902 O O . VAL A 1 484 ? -7.236 3.528 32.454 1.00 50.66 484 VAL A O 1
ATOM 3905 N N . CYS A 1 485 ? -7.885 2.272 30.720 1.00 51.25 485 CYS A N 1
ATOM 3906 C CA . CYS A 1 485 ? -7.610 3.301 29.723 1.00 51.25 485 CYS A CA 1
ATOM 3907 C C . CYS A 1 485 ? -8.634 3.261 28.591 1.00 51.25 485 CYS A C 1
ATOM 3909 O O . CYS A 1 485 ? -8.798 2.252 27.905 1.00 51.25 485 CYS A O 1
ATOM 3911 N N . GLU A 1 486 ? -9.263 4.414 28.369 1.00 52.25 486 GLU A N 1
ATOM 3912 C CA . GLU A 1 486 ? -10.120 4.726 27.220 1.00 52.25 486 GLU A CA 1
ATOM 3913 C C . GLU A 1 486 ? -9.354 4.627 25.882 1.00 52.25 486 GLU A C 1
ATOM 3915 O O . GLU A 1 486 ? -9.965 4.534 24.826 1.00 52.25 486 GLU A O 1
ATOM 3920 N N . GLU A 1 487 ? -8.017 4.544 25.918 1.00 61.22 487 GLU A N 1
ATOM 3921 C CA . GLU A 1 487 ? -7.130 4.418 24.752 1.00 61.22 487 GLU A CA 1
ATOM 3922 C C . GLU A 1 487 ? -6.326 3.100 24.723 1.00 61.22 487 GLU A C 1
ATOM 3924 O O . GLU A 1 487 ? -5.125 3.087 24.434 1.00 61.22 487 GLU A O 1
ATOM 3929 N N . ALA A 1 488 ? -6.974 1.969 25.013 1.00 61.75 488 ALA A N 1
ATOM 3930 C CA . ALA A 1 488 ? -6.324 0.656 25.133 1.00 61.75 488 ALA A CA 1
ATOM 3931 C C . ALA A 1 488 ? -5.348 0.311 23.981 1.00 61.75 488 ALA A C 1
ATOM 3933 O O . ALA A 1 488 ? -4.277 -0.239 24.229 1.00 61.75 488 ALA A O 1
ATOM 3934 N N . GLY A 1 489 ? -5.666 0.676 22.732 1.00 63.94 489 GLY A N 1
ATOM 3935 C CA . GLY A 1 489 ? -4.814 0.400 21.565 1.00 63.94 489 GLY A CA 1
ATOM 3936 C C . GLY A 1 489 ? -3.507 1.210 21.508 1.00 63.94 489 GLY A C 1
ATOM 3937 O O . GLY A 1 489 ? -2.451 0.653 21.203 1.00 63.94 489 GLY A O 1
ATOM 3938 N N . LYS A 1 490 ? -3.540 2.511 21.835 1.00 67.56 490 LYS A N 1
ATOM 3939 C CA . LYS A 1 490 ? -2.328 3.360 21.856 1.00 67.56 490 LYS A CA 1
ATOM 3940 C C . LYS A 1 490 ? -1.407 2.958 23.005 1.00 67.56 490 LYS A C 1
ATOM 3942 O O . LYS A 1 490 ? -0.192 2.859 22.827 1.00 67.56 490 LYS A O 1
ATOM 3947 N N . VAL A 1 491 ? -2.003 2.673 24.163 1.00 68.81 491 VAL A N 1
ATOM 3948 C CA . VAL A 1 491 ? -1.294 2.163 25.341 1.00 68.81 491 VAL A CA 1
ATOM 3949 C C . VAL A 1 491 ? -0.659 0.809 25.031 1.00 68.81 491 VAL A C 1
ATOM 3951 O O . VAL A 1 491 ? 0.519 0.623 25.320 1.00 68.81 491 VAL A O 1
ATOM 3954 N N . LEU A 1 492 ? -1.381 -0.091 24.354 1.00 70.50 492 LEU A N 1
ATOM 3955 C CA . LEU A 1 492 ? -0.851 -1.376 23.897 1.00 70.50 492 LEU A CA 1
ATOM 3956 C C . LEU A 1 492 ? 0.394 -1.191 23.018 1.00 70.50 492 LEU A C 1
ATOM 3958 O O . LEU A 1 492 ? 1.431 -1.768 23.336 1.00 70.50 492 LEU A O 1
ATOM 3962 N N . LYS A 1 493 ? 0.349 -0.351 21.972 1.00 72.44 493 LYS A N 1
ATOM 3963 C CA . LYS A 1 493 ? 1.528 -0.115 21.113 1.00 72.44 493 LYS A CA 1
ATOM 3964 C C . LYS A 1 493 ? 2.707 0.458 21.909 1.00 72.44 493 LYS A C 1
ATOM 3966 O O . LYS A 1 493 ? 3.826 -0.026 21.761 1.00 72.44 493 LYS A O 1
ATOM 3971 N N . LYS A 1 494 ? 2.465 1.438 22.787 1.00 76.06 494 LYS A N 1
ATOM 3972 C CA . LYS A 1 494 ? 3.511 2.047 23.625 1.00 76.06 494 LYS A CA 1
ATOM 3973 C C . LYS A 1 494 ? 4.141 1.039 24.592 1.00 76.06 494 LYS A C 1
ATOM 3975 O O . LYS A 1 494 ? 5.361 0.949 24.671 1.00 76.06 494 LYS A O 1
ATOM 3980 N N . MET A 1 495 ? 3.325 0.244 25.281 1.00 70.75 495 MET A N 1
ATOM 3981 C CA . MET A 1 495 ? 3.806 -0.784 26.207 1.00 70.75 495 MET A CA 1
ATOM 3982 C C . MET A 1 495 ? 4.555 -1.905 25.492 1.00 70.75 495 MET A C 1
ATOM 3984 O O . MET A 1 495 ? 5.540 -2.410 26.029 1.00 70.75 495 MET A O 1
ATOM 3988 N N . LEU A 1 496 ? 4.096 -2.305 24.301 1.00 71.50 496 LEU A N 1
ATOM 3989 C CA . LEU A 1 496 ? 4.811 -3.270 23.473 1.00 71.50 496 LEU A CA 1
ATOM 3990 C C . LEU A 1 496 ? 6.162 -2.702 23.042 1.00 71.50 496 LEU A C 1
ATOM 3992 O O . LEU A 1 496 ? 7.152 -3.400 23.184 1.00 71.50 496 LEU A O 1
ATOM 3996 N N . LEU A 1 497 ? 6.242 -1.443 22.606 1.00 74.88 497 LEU A N 1
ATOM 3997 C CA . LEU A 1 497 ? 7.517 -0.799 22.268 1.00 74.88 497 LEU A CA 1
ATOM 3998 C C . LEU A 1 497 ? 8.483 -0.780 23.460 1.00 74.88 497 LEU A C 1
ATOM 4000 O O . LEU A 1 497 ? 9.616 -1.238 23.339 1.00 74.88 497 LEU A O 1
ATOM 4004 N N . GLU A 1 498 ? 8.026 -0.314 24.623 1.00 74.75 498 GLU A N 1
ATOM 4005 C CA . GLU A 1 498 ? 8.850 -0.247 25.836 1.00 74.75 498 GLU A CA 1
ATOM 4006 C C . GLU A 1 498 ? 9.366 -1.627 26.267 1.00 74.75 498 GLU A C 1
ATOM 4008 O O . GLU A 1 498 ? 10.512 -1.749 26.697 1.00 74.75 498 GLU A O 1
ATOM 4013 N N . GLN A 1 499 ? 8.546 -2.675 26.139 1.00 68.75 499 GLN A N 1
ATOM 4014 C CA . GLN A 1 499 ? 8.937 -4.028 26.536 1.00 68.75 499 GLN A CA 1
ATOM 4015 C C . GLN A 1 499 ? 9.761 -4.749 25.465 1.00 68.75 499 GLN A C 1
ATOM 4017 O O . GLN A 1 499 ? 10.774 -5.347 25.803 1.00 68.75 499 GLN A O 1
ATOM 4022 N N . VAL A 1 500 ? 9.402 -4.652 24.184 1.00 67.50 500 VAL A N 1
ATOM 4023 C CA . VAL A 1 500 ? 10.129 -5.294 23.074 1.00 67.50 500 VAL A CA 1
ATOM 4024 C C . VAL A 1 500 ? 11.548 -4.750 22.960 1.00 67.50 500 VAL A C 1
ATOM 4026 O O . VAL A 1 500 ? 12.477 -5.533 22.789 1.00 67.50 500 VAL A O 1
ATOM 4029 N N . ILE A 1 501 ? 11.747 -3.437 23.127 1.00 66.81 501 ILE A N 1
ATOM 4030 C CA . ILE A 1 501 ? 13.095 -2.844 23.139 1.00 66.81 501 ILE A CA 1
ATOM 4031 C C . ILE A 1 501 ? 13.929 -3.426 24.288 1.00 66.81 501 ILE A C 1
ATOM 4033 O O . ILE A 1 501 ? 15.102 -3.731 24.103 1.00 66.81 501 ILE A O 1
ATOM 4037 N N . GLN A 1 502 ? 13.330 -3.628 25.467 1.00 66.94 502 GLN A N 1
ATOM 4038 C CA . GLN A 1 502 ? 14.018 -4.266 26.595 1.00 66.94 502 GLN A CA 1
ATOM 4039 C C . GLN A 1 502 ? 14.299 -5.755 26.354 1.00 66.94 502 GLN A C 1
ATOM 4041 O O . GLN A 1 502 ? 15.257 -6.295 26.904 1.00 66.94 502 GLN A O 1
ATOM 4046 N N . TRP A 1 503 ? 13.458 -6.429 25.567 1.00 63.88 503 TRP A N 1
ATOM 4047 C CA . TRP A 1 503 ? 13.585 -7.854 25.257 1.00 63.88 503 TRP A CA 1
ATOM 4048 C C . TRP A 1 503 ? 14.694 -8.153 24.255 1.00 63.88 503 TRP A C 1
ATOM 4050 O O . TRP A 1 503 ? 15.201 -9.276 24.217 1.00 63.88 503 TRP A O 1
ATOM 4060 N N . LEU A 1 504 ? 15.070 -7.174 23.436 1.00 64.94 504 LEU A N 1
ATOM 4061 C CA . LEU A 1 504 ? 15.976 -7.393 22.325 1.00 64.94 504 LEU A CA 1
ATOM 4062 C C . LEU A 1 504 ? 17.391 -6.919 22.674 1.00 64.94 504 LEU A C 1
ATOM 4064 O O . LEU A 1 504 ? 17.598 -5.760 23.031 1.00 64.94 504 LEU A O 1
ATOM 4068 N N . PRO A 1 505 ? 18.397 -7.809 22.608 1.00 60.78 505 PRO A N 1
ATOM 4069 C CA . PRO A 1 505 ? 19.752 -7.451 22.990 1.00 60.78 505 PRO A CA 1
ATOM 4070 C C . PRO A 1 505 ? 20.304 -6.389 22.033 1.00 60.78 505 PRO A C 1
ATOM 4072 O O . PRO A 1 505 ? 20.140 -6.500 20.821 1.00 60.78 505 PRO A O 1
ATOM 4075 N N . ALA A 1 506 ? 21.069 -5.425 22.554 1.00 57.72 506 ALA A N 1
ATOM 4076 C CA . ALA A 1 506 ? 21.793 -4.413 21.767 1.00 57.72 506 ALA A CA 1
ATOM 4077 C C . ALA A 1 506 ? 22.934 -4.992 20.889 1.00 57.72 506 ALA A C 1
ATOM 4079 O O . ALA A 1 506 ? 23.871 -4.287 20.518 1.00 57.72 506 ALA A O 1
ATOM 4080 N N . ARG A 1 507 ? 22.919 -6.301 20.601 1.00 55.41 507 ARG A N 1
ATOM 4081 C CA . ARG A 1 507 ? 23.986 -6.994 19.873 1.00 55.41 507 ARG A CA 1
ATOM 4082 C C . ARG A 1 507 ? 23.945 -6.620 18.392 1.00 55.41 507 ARG A C 1
ATOM 4084 O O . ARG A 1 507 ? 22.911 -6.724 17.745 1.00 55.41 507 ARG A O 1
ATOM 4091 N N . GLN A 1 508 ? 25.110 -6.268 17.855 1.00 53.91 508 GLN A N 1
ATOM 4092 C CA . GLN A 1 508 ? 25.289 -5.780 16.483 1.00 53.91 508 GLN A CA 1
ATOM 4093 C C . GLN A 1 508 ? 25.131 -6.865 15.393 1.00 53.91 508 GLN A C 1
ATOM 4095 O O . GLN A 1 508 ? 24.919 -6.521 14.237 1.00 53.91 508 GLN A O 1
ATOM 4100 N N . ASN A 1 509 ? 25.148 -8.159 15.749 1.00 55.84 509 ASN A N 1
ATOM 4101 C CA . ASN A 1 509 ? 25.075 -9.284 14.802 1.00 55.84 509 ASN A CA 1
ATOM 4102 C C . ASN A 1 509 ? 23.818 -10.145 15.019 1.00 55.84 509 ASN A C 1
ATOM 4104 O O . ASN A 1 509 ? 23.907 -11.303 15.424 1.00 55.84 509 ASN A O 1
ATOM 4108 N N . LEU A 1 510 ? 22.638 -9.577 14.774 1.00 62.34 510 LEU A N 1
ATOM 4109 C CA . LEU A 1 510 ? 21.365 -10.304 14.779 1.00 62.34 510 LEU A CA 1
ATOM 4110 C C . LEU A 1 510 ? 20.907 -10.552 13.341 1.00 62.34 510 LEU A C 1
ATOM 4112 O O . LEU A 1 510 ? 19.920 -9.966 12.934 1.00 62.34 510 LEU A O 1
ATOM 4116 N N . ASN A 1 511 ? 21.613 -11.378 12.564 1.00 60.78 511 ASN A N 1
ATOM 4117 C CA . ASN A 1 511 ? 21.122 -11.797 11.245 1.00 60.78 511 ASN A CA 1
ATOM 4118 C C . ASN A 1 511 ? 20.437 -13.162 11.359 1.00 60.78 511 ASN A C 1
ATOM 4120 O O . ASN A 1 511 ? 21.041 -14.128 11.828 1.00 60.78 511 ASN A O 1
ATOM 4124 N N . ASN A 1 512 ? 19.183 -13.240 10.913 1.00 63.72 512 ASN A N 1
A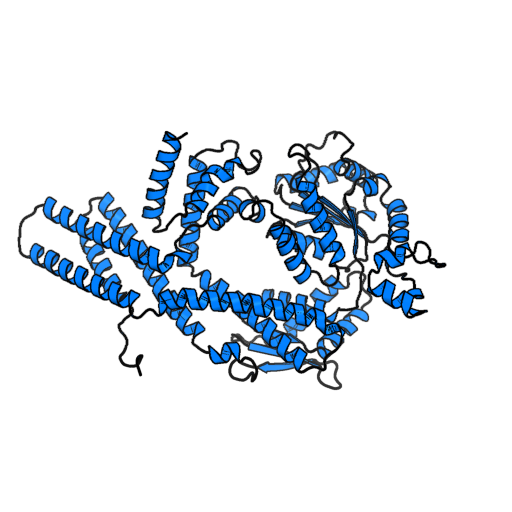TOM 4125 C CA . ASN A 1 512 ? 18.383 -14.463 10.822 1.00 63.72 512 ASN A CA 1
ATOM 4126 C C . ASN A 1 512 ? 18.182 -15.204 12.155 1.00 63.72 512 ASN A C 1
ATOM 4128 O O . ASN A 1 512 ? 18.088 -16.437 12.174 1.00 63.72 512 ASN A O 1
ATOM 4132 N N . VAL A 1 513 ? 18.059 -14.469 13.261 1.00 71.50 513 VAL A N 1
ATOM 4133 C CA . VAL A 1 513 ? 17.827 -15.041 14.596 1.00 71.50 513 VAL A CA 1
ATOM 4134 C C . VAL A 1 513 ? 16.331 -15.159 14.874 1.00 71.50 513 VAL A C 1
ATOM 4136 O O . VAL A 1 513 ? 15.577 -14.213 14.640 1.00 71.50 513 VAL A O 1
ATOM 4139 N N . VAL A 1 514 ? 15.916 -16.312 15.407 1.00 71.94 514 VAL A N 1
ATOM 4140 C CA . VAL A 1 514 ? 14.576 -16.487 15.974 1.00 71.94 514 VAL A CA 1
ATOM 4141 C C . VAL A 1 514 ? 14.660 -16.284 17.480 1.00 71.94 514 VAL A C 1
ATOM 4143 O O . VAL A 1 514 ? 15.438 -16.955 18.167 1.00 71.94 514 VAL A O 1
ATOM 4146 N N . VAL A 1 515 ? 13.873 -15.344 17.992 1.00 75.44 515 VAL A N 1
ATOM 4147 C CA . VAL A 1 515 ? 13.749 -15.076 19.426 1.00 75.44 515 VAL A CA 1
ATOM 4148 C C . VAL A 1 515 ? 12.431 -15.652 19.901 1.00 75.44 515 VAL A C 1
ATOM 4150 O O . VAL A 1 515 ? 11.373 -15.211 19.457 1.00 75.44 515 VAL A O 1
ATOM 4153 N N . TYR A 1 516 ? 12.502 -16.607 20.821 1.00 75.62 516 TYR A N 1
ATOM 4154 C CA . TYR A 1 516 ? 11.327 -17.101 21.522 1.00 75.62 516 TYR A CA 1
ATOM 4155 C C . TYR A 1 516 ? 11.224 -16.398 22.863 1.00 75.62 516 TYR A C 1
ATOM 4157 O O . TYR A 1 516 ? 12.172 -16.368 23.657 1.00 75.62 516 TYR A O 1
ATOM 4165 N N . VAL A 1 517 ? 10.053 -15.831 23.089 1.00 76.88 517 VAL A N 1
ATOM 4166 C CA . VAL A 1 517 ? 9.702 -15.079 24.281 1.00 76.88 517 VAL A CA 1
ATOM 4167 C C . VAL A 1 517 ? 8.655 -15.891 25.027 1.00 76.88 517 VAL A C 1
ATOM 4169 O O . VAL A 1 517 ? 7.531 -16.041 24.547 1.00 76.88 517 VAL A O 1
ATOM 4172 N N . ASP A 1 518 ? 9.023 -16.414 26.195 1.00 76.19 518 ASP A N 1
ATOM 4173 C CA . ASP A 1 518 ? 8.109 -17.159 27.064 1.00 76.19 518 ASP A CA 1
ATOM 4174 C C . ASP A 1 518 ? 8.105 -16.583 28.483 1.00 76.19 518 ASP A C 1
ATOM 4176 O O . ASP A 1 518 ? 9.011 -15.850 28.875 1.00 76.19 518 ASP A O 1
ATOM 4180 N N . LYS A 1 519 ? 7.075 -16.869 29.274 1.00 73.81 519 LYS A N 1
ATOM 4181 C CA . LYS A 1 519 ? 7.004 -16.446 30.670 1.00 73.81 519 LYS A CA 1
ATOM 4182 C C . LYS A 1 519 ? 7.763 -17.444 31.543 1.00 73.81 519 LYS A C 1
ATOM 4184 O O . LYS A 1 519 ? 7.454 -18.629 31.524 1.00 73.81 519 LYS A O 1
ATOM 4189 N N . HIS A 1 520 ? 8.685 -16.959 32.375 1.00 68.00 520 HIS A N 1
ATOM 4190 C CA . HIS A 1 520 ? 9.361 -17.822 33.339 1.00 68.00 520 HIS A CA 1
ATOM 4191 C C . HIS A 1 520 ? 8.377 -18.254 34.435 1.00 68.00 520 HIS A C 1
ATOM 4193 O O . HIS A 1 520 ? 7.739 -17.404 35.072 1.00 68.00 520 HIS A O 1
ATOM 4199 N N . ASP A 1 521 ? 8.280 -19.561 34.687 1.00 54.69 521 ASP A N 1
ATOM 4200 C CA . ASP A 1 521 ? 7.375 -20.117 35.694 1.00 54.69 521 ASP A CA 1
ATOM 4201 C C . ASP A 1 521 ? 7.600 -19.442 37.060 1.00 54.69 521 ASP A C 1
ATOM 4203 O O . ASP A 1 521 ? 8.730 -19.305 37.537 1.00 54.69 521 ASP A O 1
ATOM 4207 N N . GLY A 1 522 ? 6.513 -18.940 37.656 1.00 54.41 522 GLY A N 1
ATOM 4208 C CA . GLY A 1 522 ? 6.502 -18.331 38.992 1.00 54.41 522 GLY A CA 1
ATOM 4209 C C . GLY A 1 522 ? 6.988 -16.879 39.114 1.00 54.41 522 GLY A C 1
ATOM 4210 O O . GLY A 1 522 ? 6.923 -16.336 40.214 1.00 54.41 522 GLY A O 1
ATOM 4211 N N . THR A 1 523 ? 7.428 -16.208 38.038 1.00 59.38 523 THR A N 1
ATOM 4212 C CA . THR A 1 523 ? 7.886 -14.801 38.114 1.00 59.38 523 THR A CA 1
ATOM 4213 C C . THR A 1 523 ? 7.097 -13.847 37.207 1.00 59.38 523 THR A C 1
ATOM 4215 O O . THR A 1 523 ? 6.386 -14.252 36.288 1.00 59.38 523 THR A O 1
ATOM 4218 N N . THR A 1 524 ? 7.220 -12.541 37.466 1.00 59.09 524 THR A N 1
ATOM 4219 C CA . THR A 1 524 ? 6.763 -11.458 36.571 1.00 59.09 524 THR A CA 1
ATOM 4220 C C . THR A 1 524 ? 7.758 -11.164 35.442 1.00 59.09 524 THR A C 1
ATOM 4222 O O . THR A 1 524 ? 7.575 -10.195 34.704 1.00 59.09 524 THR A O 1
ATOM 4225 N N . LYS A 1 525 ? 8.825 -11.967 35.318 1.00 62.31 525 LYS A N 1
ATOM 4226 C CA . LYS A 1 525 ? 9.878 -11.799 34.318 1.00 62.31 525 LYS A CA 1
ATOM 4227 C C . LYS A 1 525 ? 9.648 -12.729 33.127 1.00 62.31 525 LYS A C 1
ATOM 4229 O O . LYS A 1 525 ? 9.155 -13.848 33.258 1.00 62.31 525 LYS A O 1
ATOM 4234 N N . VAL A 1 526 ? 10.021 -12.229 31.960 1.00 65.88 526 VAL A N 1
ATOM 4235 C CA . VAL A 1 526 ? 9.949 -12.934 30.681 1.00 65.88 526 VAL A CA 1
ATOM 4236 C C . VAL A 1 526 ? 11.300 -13.616 30.440 1.00 65.88 526 VAL A C 1
ATOM 4238 O O . VAL A 1 526 ? 12.346 -13.016 30.687 1.00 65.88 526 VAL A O 1
ATOM 4241 N N . SER A 1 527 ? 11.281 -14.879 30.029 1.00 63.56 527 SER A N 1
ATOM 4242 C CA . SER A 1 527 ? 12.449 -15.654 29.608 1.00 63.56 527 SER A CA 1
ATOM 4243 C C . SER A 1 527 ? 12.648 -15.566 28.097 1.00 63.56 527 SER A C 1
ATOM 4245 O O . SER A 1 527 ? 11.681 -15.560 27.334 1.00 63.56 527 SER A O 1
ATOM 4247 N N . PHE A 1 528 ? 13.911 -15.551 27.674 1.00 68.94 528 PHE A N 1
ATOM 4248 C CA . PHE A 1 528 ? 14.302 -15.474 26.268 1.00 68.94 528 PHE A CA 1
ATOM 4249 C C . PHE A 1 528 ? 15.100 -16.710 25.888 1.00 68.94 528 PHE A C 1
ATOM 4251 O O . PHE A 1 528 ? 16.054 -17.066 26.583 1.00 68.94 528 PHE A O 1
ATOM 4258 N N . SER A 1 529 ? 14.758 -17.319 24.755 1.00 64.62 529 SER A N 1
ATOM 4259 C CA . SER A 1 529 ? 15.649 -18.263 24.089 1.00 64.62 529 SER A CA 1
ATOM 4260 C C . SER A 1 529 ? 15.946 -17.792 22.670 1.00 64.62 529 SER A C 1
ATOM 4262 O O . SER A 1 529 ? 15.060 -17.406 21.907 1.00 64.62 529 SER A O 1
ATOM 4264 N N . PHE A 1 530 ? 17.234 -17.780 22.339 1.00 68.50 530 PHE A N 1
ATOM 4265 C CA . PHE A 1 530 ? 17.732 -17.366 21.036 1.00 68.50 530 PHE A CA 1
ATOM 4266 C C . PHE A 1 530 ? 18.109 -18.618 20.265 1.00 68.50 530 PHE A C 1
ATOM 4268 O O . PHE A 1 530 ? 19.024 -19.334 20.668 1.00 68.50 530 PHE A O 1
ATOM 4275 N N . HIS A 1 531 ? 17.431 -18.858 19.150 1.00 65.62 531 HIS A N 1
ATOM 4276 C CA . HIS A 1 531 ? 17.799 -19.934 18.246 1.00 65.62 531 HIS A CA 1
ATOM 4277 C C . HIS A 1 531 ? 18.398 -19.318 16.987 1.00 65.62 531 HIS A C 1
ATOM 4279 O O . HIS A 1 531 ? 17.740 -18.600 16.229 1.00 65.62 531 HIS A O 1
ATOM 4285 N N . SER A 1 532 ? 19.689 -19.582 16.785 1.00 58.81 532 SER A N 1
ATOM 4286 C CA . SER A 1 532 ? 20.329 -19.326 15.498 1.00 58.81 532 SER A CA 1
ATOM 4287 C C . SER A 1 532 ? 19.833 -20.342 14.465 1.00 58.81 532 SER A C 1
ATOM 4289 O O . SER A 1 532 ? 19.438 -21.453 14.820 1.00 58.81 532 SER A O 1
ATOM 4291 N N . HIS A 1 533 ? 19.892 -19.971 13.186 1.00 52.31 533 HIS A N 1
ATOM 4292 C CA . HIS A 1 533 ? 19.467 -20.785 12.039 1.00 52.31 533 HIS A CA 1
ATOM 4293 C C . HIS A 1 533 ? 19.937 -22.251 12.083 1.00 52.31 533 HIS A C 1
ATOM 4295 O O . HIS A 1 533 ? 19.208 -23.167 11.725 1.00 52.31 533 HIS A O 1
ATOM 4301 N N . LYS A 1 534 ? 21.149 -22.491 12.599 1.00 47.06 534 LYS A N 1
ATOM 4302 C CA . LYS A 1 534 ? 21.747 -23.831 12.668 1.00 47.06 534 LYS A CA 1
ATOM 4303 C C . LYS A 1 534 ? 21.181 -24.708 13.797 1.00 47.06 534 LYS A C 1
ATOM 4305 O O . LYS A 1 534 ? 21.459 -25.902 13.819 1.00 47.06 534 LYS A O 1
ATOM 4310 N N . GLN A 1 535 ? 20.414 -24.143 14.733 1.00 45.59 535 GLN A N 1
ATOM 4311 C CA . GLN A 1 535 ? 19.978 -24.809 15.968 1.00 45.59 535 GLN A CA 1
ATOM 4312 C C . GLN A 1 535 ? 18.458 -24.976 16.114 1.00 45.59 535 GLN A C 1
ATOM 4314 O O . GLN A 1 535 ? 18.042 -25.793 16.932 1.00 45.59 535 GLN A O 1
ATOM 4319 N N . SER A 1 536 ? 17.610 -24.274 15.349 1.00 48.38 536 SER A N 1
ATOM 4320 C CA . SER A 1 536 ? 16.162 -24.547 15.382 1.00 48.38 536 SER A CA 1
ATOM 4321 C C . SER A 1 536 ? 15.888 -25.867 14.667 1.00 48.38 536 SER A C 1
ATOM 4323 O O . SER A 1 536 ? 16.175 -26.008 13.485 1.00 48.38 536 SER A O 1
ATOM 4325 N N . VAL A 1 537 ? 15.380 -26.882 15.364 1.00 48.12 537 VAL A N 1
ATOM 4326 C CA . VAL A 1 537 ? 15.129 -28.218 14.790 1.00 48.12 537 VAL A CA 1
ATOM 4327 C C . VAL A 1 537 ? 14.075 -28.165 13.667 1.00 48.12 537 VAL A C 1
ATOM 4329 O O . VAL A 1 537 ? 14.107 -29.003 12.772 1.00 48.12 537 VAL A O 1
ATOM 4332 N N . ASP A 1 538 ? 13.255 -27.112 13.625 1.00 50.56 538 ASP A N 1
ATOM 4333 C CA . ASP A 1 538 ? 11.980 -27.099 12.897 1.00 50.56 538 ASP A CA 1
ATOM 4334 C C . ASP A 1 538 ? 11.929 -26.222 11.635 1.00 50.56 538 ASP A C 1
ATOM 4336 O O . ASP A 1 538 ? 10.897 -26.169 10.970 1.00 50.56 538 ASP A O 1
ATOM 4340 N N . ASP A 1 539 ? 13.030 -25.573 11.248 1.00 58.19 539 ASP A N 1
ATOM 4341 C CA . ASP A 1 539 ? 13.086 -24.724 10.043 1.00 58.19 539 ASP A CA 1
ATOM 4342 C C . ASP A 1 539 ? 13.424 -25.552 8.781 1.00 58.19 539 ASP A C 1
ATOM 4344 O O . ASP A 1 539 ? 14.373 -25.270 8.055 1.00 58.19 539 ASP A O 1
ATOM 4348 N N . TRP A 1 540 ? 12.706 -26.661 8.558 1.00 57.53 540 TRP A N 1
ATOM 4349 C CA . TRP A 1 540 ? 13.044 -27.663 7.530 1.00 57.53 540 TRP A CA 1
ATOM 4350 C C . TRP A 1 540 ? 13.058 -27.093 6.105 1.00 57.53 540 TRP A C 1
ATOM 4352 O O . TRP A 1 540 ? 13.891 -27.502 5.300 1.00 57.53 540 TRP A O 1
ATOM 4362 N N . TYR A 1 541 ? 12.167 -26.143 5.805 1.00 65.69 541 TYR A N 1
ATOM 4363 C CA . TYR A 1 541 ? 12.064 -25.513 4.487 1.00 65.69 541 TYR A CA 1
ATOM 4364 C C . TYR A 1 541 ? 13.328 -24.719 4.146 1.00 65.69 541 TYR A C 1
ATOM 4366 O O . TYR A 1 541 ? 13.886 -24.877 3.062 1.00 65.69 541 TYR A O 1
ATOM 4374 N N . PHE A 1 542 ? 13.809 -23.911 5.095 1.00 65.31 542 PHE A N 1
ATOM 4375 C CA . PHE A 1 542 ? 15.025 -23.128 4.911 1.00 65.31 542 PHE A CA 1
ATOM 4376 C C . PHE A 1 542 ? 16.270 -24.007 5.020 1.00 65.31 542 PHE A C 1
ATOM 4378 O O . PHE A 1 542 ? 17.099 -23.922 4.127 1.00 65.31 542 PHE A O 1
ATOM 4385 N N . LYS A 1 543 ? 16.314 -24.968 5.957 1.00 59.31 543 LYS A N 1
ATOM 4386 C CA . LYS A 1 543 ? 17.401 -25.961 6.075 1.00 59.31 543 LYS A CA 1
ATOM 4387 C C . LYS A 1 543 ? 17.661 -26.766 4.811 1.00 59.31 543 LYS A C 1
ATOM 4389 O O . LYS A 1 543 ? 18.814 -26.984 4.455 1.00 59.31 543 LYS A O 1
ATOM 4394 N N . LEU A 1 544 ? 16.607 -27.215 4.126 1.00 53.31 544 LEU A N 1
ATOM 4395 C CA . LEU A 1 544 ? 16.736 -27.934 2.852 1.00 53.31 544 LEU A CA 1
ATOM 4396 C C . LEU A 1 544 ? 17.359 -27.050 1.755 1.00 53.31 544 LEU A C 1
ATOM 4398 O O . LEU A 1 544 ? 17.892 -27.551 0.768 1.00 53.31 544 LEU A O 1
ATOM 4402 N N . LYS A 1 545 ? 17.266 -25.731 1.929 1.00 58.38 545 LYS A N 1
ATOM 4403 C CA . LYS A 1 545 ? 17.747 -24.693 1.024 1.00 58.38 545 LYS A CA 1
ATOM 4404 C C . LYS A 1 545 ? 18.925 -23.900 1.615 1.00 58.38 545 LYS A C 1
ATOM 4406 O O . LYS A 1 545 ? 19.313 -22.890 1.021 1.00 58.38 545 LYS A O 1
ATOM 4411 N N . ASP A 1 546 ? 19.531 -24.349 2.719 1.00 58.53 546 ASP A N 1
ATOM 4412 C CA . ASP A 1 546 ? 20.611 -23.632 3.407 1.00 58.53 546 ASP A CA 1
ATOM 4413 C C . ASP A 1 546 ? 21.777 -23.377 2.451 1.00 58.53 546 ASP A C 1
ATOM 4415 O O . ASP A 1 546 ? 22.299 -24.291 1.813 1.00 58.53 546 ASP A O 1
ATOM 4419 N N . GLY A 1 547 ? 22.166 -22.109 2.312 1.00 61.47 547 GLY A N 1
ATOM 4420 C CA . GLY A 1 547 ? 23.223 -21.681 1.394 1.00 61.47 547 GLY A CA 1
ATOM 4421 C C . GLY A 1 547 ? 22.851 -21.724 -0.093 1.00 61.47 547 GLY A C 1
ATOM 4422 O O . GLY A 1 547 ? 23.557 -21.117 -0.893 1.00 61.47 547 GLY A O 1
ATOM 4423 N N . THR A 1 548 ? 21.743 -22.363 -0.489 1.00 67.19 548 THR A N 1
ATOM 4424 C CA . THR A 1 548 ? 21.278 -22.354 -1.889 1.00 67.19 548 THR A CA 1
ATOM 4425 C C . THR A 1 548 ? 20.708 -20.997 -2.276 1.00 67.19 548 THR A C 1
ATOM 4427 O O . THR A 1 548 ? 21.038 -20.499 -3.347 1.00 67.19 548 THR A O 1
ATOM 4430 N N . PHE A 1 549 ? 19.928 -20.367 -1.389 1.00 72.38 549 PHE A N 1
ATOM 4431 C CA . PHE A 1 549 ? 19.391 -19.026 -1.617 1.00 72.38 549 PHE A CA 1
ATOM 4432 C C . PHE A 1 549 ? 20.510 -17.993 -1.697 1.00 72.38 549 PHE A C 1
ATOM 4434 O O . PHE A 1 549 ? 20.619 -17.306 -2.704 1.00 72.38 549 PHE A O 1
ATOM 4441 N N . ASP A 1 550 ? 21.396 -17.952 -0.702 1.00 73.38 550 ASP A N 1
ATOM 4442 C CA . ASP A 1 550 ? 22.496 -16.983 -0.667 1.00 73.38 550 ASP A CA 1
ATOM 4443 C C . ASP A 1 550 ? 23.450 -17.164 -1.859 1.00 73.38 550 ASP A C 1
ATOM 4445 O O . ASP A 1 550 ? 23.850 -16.182 -2.482 1.00 73.38 550 ASP A O 1
ATOM 4449 N N . ARG A 1 551 ? 23.773 -18.412 -2.240 1.00 74.62 551 ARG A N 1
ATOM 4450 C CA . ARG A 1 551 ? 24.606 -18.701 -3.423 1.00 74.62 551 ARG A CA 1
ATOM 4451 C C . ARG A 1 551 ? 23.908 -18.301 -4.719 1.00 74.62 551 ARG A C 1
ATOM 4453 O O . ARG A 1 551 ? 24.540 -17.712 -5.592 1.00 74.62 551 ARG A O 1
ATOM 4460 N N . LEU A 1 552 ? 22.619 -18.610 -4.858 1.00 75.00 552 LEU A N 1
ATOM 4461 C CA . LEU A 1 552 ? 21.832 -18.237 -6.032 1.00 75.00 552 LEU A CA 1
ATOM 4462 C C . LEU A 1 552 ? 21.727 -16.714 -6.153 1.00 75.00 552 LEU A C 1
ATOM 4464 O O . LEU A 1 552 ? 21.968 -16.183 -7.233 1.00 75.00 552 LEU A O 1
ATOM 4468 N N . MET A 1 553 ? 21.455 -16.011 -5.053 1.00 79.81 553 MET A N 1
ATOM 4469 C CA . MET A 1 553 ? 21.370 -14.551 -5.025 1.00 79.81 553 MET A CA 1
ATOM 4470 C C . MET A 1 553 ? 22.722 -13.891 -5.293 1.00 79.81 553 MET A C 1
ATOM 4472 O O . MET A 1 553 ? 22.778 -12.945 -6.074 1.00 79.81 553 MET A O 1
ATOM 4476 N N . ALA A 1 554 ? 23.821 -14.421 -4.746 1.00 79.00 554 ALA A N 1
ATOM 4477 C CA . ALA A 1 554 ? 25.170 -13.947 -5.054 1.00 79.00 554 ALA A CA 1
ATOM 4478 C C . ALA A 1 554 ? 25.515 -14.132 -6.541 1.00 79.00 554 ALA A C 1
ATOM 4480 O O . ALA A 1 554 ? 26.001 -13.202 -7.184 1.00 79.00 554 ALA A O 1
ATOM 4481 N N . ASN A 1 555 ? 25.197 -15.299 -7.112 1.00 76.31 555 ASN A N 1
ATOM 4482 C CA . ASN A 1 555 ? 25.395 -15.569 -8.536 1.00 76.31 555 ASN A CA 1
ATOM 4483 C C . ASN A 1 555 ? 24.534 -14.652 -9.418 1.00 76.31 555 ASN A C 1
ATOM 4485 O O . ASN A 1 555 ? 25.013 -14.151 -10.435 1.00 76.31 555 ASN A O 1
ATOM 4489 N N . LEU A 1 556 ? 23.274 -14.413 -9.045 1.00 77.75 556 LEU A N 1
ATOM 4490 C CA . LEU A 1 556 ? 22.393 -13.479 -9.747 1.00 77.75 556 LEU A CA 1
ATOM 4491 C C . LEU A 1 556 ? 22.920 -12.051 -9.689 1.00 77.75 556 LEU A C 1
ATOM 4493 O O . LEU A 1 556 ? 23.010 -11.408 -10.731 1.00 77.75 556 LEU A O 1
ATOM 4497 N N . ARG A 1 557 ? 23.292 -11.569 -8.498 1.00 82.31 557 ARG A N 1
ATOM 4498 C CA . ARG A 1 557 ? 23.871 -10.236 -8.308 1.00 82.31 557 ARG A CA 1
ATOM 4499 C C . ARG A 1 557 ? 25.109 -10.064 -9.177 1.00 82.31 557 ARG A C 1
ATOM 4501 O O . ARG A 1 557 ? 25.169 -9.098 -9.929 1.00 82.31 557 ARG A O 1
ATOM 4508 N N . ALA A 1 558 ? 26.028 -11.031 -9.153 1.00 77.44 558 ALA A N 1
ATOM 4509 C CA . ALA A 1 558 ? 27.210 -11.003 -10.005 1.00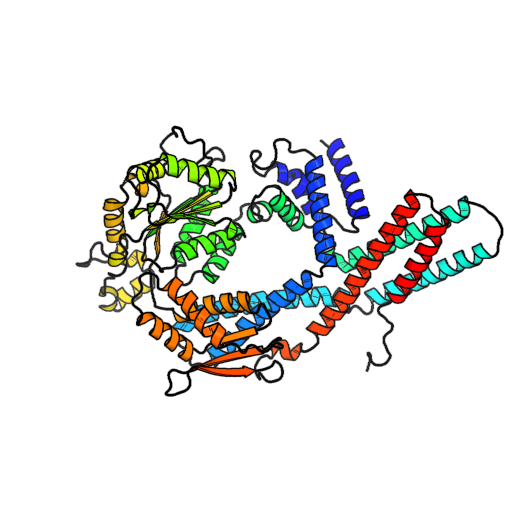 77.44 558 ALA A CA 1
ATOM 4510 C C . ALA A 1 558 ? 26.822 -10.867 -11.485 1.00 77.44 558 ALA A C 1
ATOM 4512 O O . ALA A 1 558 ? 27.302 -9.955 -12.145 1.00 77.44 558 ALA A O 1
ATOM 4513 N N . LYS A 1 559 ? 25.884 -11.685 -11.995 1.00 76.56 559 LYS A N 1
ATOM 4514 C CA . LYS A 1 559 ? 25.406 -11.592 -13.390 1.00 76.56 559 LYS A CA 1
ATOM 4515 C C . LYS A 1 559 ? 24.737 -10.244 -13.717 1.00 76.56 559 LYS A C 1
ATOM 4517 O O . LYS A 1 559 ? 24.871 -9.756 -14.842 1.00 76.56 559 LYS A O 1
ATOM 4522 N N . VAL A 1 560 ? 24.021 -9.636 -12.774 1.00 80.19 560 VAL A N 1
ATOM 4523 C CA . VAL A 1 560 ? 23.332 -8.347 -12.963 1.00 80.19 560 VAL A CA 1
ATOM 4524 C C . VAL A 1 560 ? 24.299 -7.162 -12.932 1.00 80.19 560 VAL A C 1
ATOM 4526 O O . VAL A 1 560 ? 24.223 -6.314 -13.822 1.00 80.19 560 VAL A O 1
ATOM 4529 N N . GLU A 1 561 ? 25.245 -7.121 -11.991 1.00 80.62 561 GLU A N 1
ATOM 4530 C CA . GLU A 1 561 ? 26.300 -6.092 -11.913 1.00 80.62 561 GLU A CA 1
ATOM 4531 C C . GLU A 1 561 ? 27.145 -6.084 -13.182 1.00 80.62 561 GLU A C 1
ATOM 4533 O O . GLU A 1 561 ? 27.330 -5.060 -13.847 1.00 80.62 561 GLU A O 1
ATOM 4538 N N . SER A 1 562 ? 27.560 -7.281 -13.573 1.00 75.25 562 SER A N 1
ATOM 4539 C CA . SER A 1 562 ? 28.133 -7.571 -14.864 1.00 75.25 562 SER A CA 1
ATOM 4540 C C . SER A 1 562 ? 27.274 -6.935 -15.985 1.00 75.25 562 SER A C 1
ATOM 4542 O O . SER A 1 562 ? 27.810 -6.275 -16.880 1.00 75.25 562 SER A O 1
ATOM 4544 N N . SER A 1 563 ? 25.939 -7.065 -15.964 1.00 77.38 563 SER A N 1
ATOM 4545 C CA . SER A 1 563 ? 25.095 -6.718 -17.141 1.00 77.38 563 SER A CA 1
ATOM 4546 C C . SER A 1 563 ? 24.956 -5.224 -17.275 1.00 77.38 563 SER A C 1
ATOM 4548 O O . SER A 1 563 ? 25.069 -4.674 -18.371 1.00 77.38 563 SER A O 1
ATOM 4550 N N . CYS A 1 564 ? 24.834 -4.567 -16.128 1.00 79.19 564 CYS A N 1
ATOM 4551 C CA . CYS A 1 564 ? 24.906 -3.125 -16.015 1.00 79.19 564 CYS A CA 1
ATOM 4552 C C . CYS A 1 564 ? 26.218 -2.593 -16.596 1.00 79.19 564 CYS A C 1
ATOM 4554 O O . CYS A 1 564 ? 26.185 -1.634 -17.367 1.00 79.19 564 CYS A O 1
ATOM 4556 N N . ARG A 1 565 ? 27.348 -3.259 -16.320 1.00 76.81 565 ARG A N 1
ATOM 4557 C CA . ARG A 1 565 ? 28.654 -2.841 -16.839 1.00 76.81 565 ARG A CA 1
ATOM 4558 C C . ARG A 1 565 ? 28.727 -2.881 -18.365 1.00 76.81 565 ARG A C 1
ATOM 4560 O O . ARG A 1 565 ? 29.238 -1.943 -18.971 1.00 76.81 565 ARG A O 1
ATOM 4567 N N . ILE A 1 566 ? 28.181 -3.923 -18.997 1.00 74.75 566 ILE A N 1
ATOM 4568 C CA . ILE A 1 566 ? 28.104 -4.006 -20.467 1.00 74.75 566 ILE A CA 1
ATOM 4569 C C . ILE A 1 566 ? 27.228 -2.881 -21.032 1.00 74.75 566 ILE A C 1
ATOM 4571 O O . ILE A 1 566 ? 27.580 -2.275 -22.045 1.00 74.75 566 ILE A O 1
ATOM 4575 N N . PHE A 1 567 ? 26.100 -2.573 -20.387 1.00 78.31 567 PHE A N 1
ATOM 4576 C CA . PHE A 1 567 ? 25.213 -1.498 -20.838 1.00 78.31 567 PHE A CA 1
ATOM 4577 C C . PHE A 1 567 ? 25.849 -0.107 -20.716 1.00 78.31 567 PHE A C 1
ATOM 4579 O O . PHE A 1 567 ? 25.701 0.701 -21.632 1.00 78.31 567 PHE A O 1
ATOM 4586 N N . GLU A 1 568 ? 26.581 0.167 -19.633 1.00 77.75 568 GLU A N 1
ATOM 4587 C CA . GLU A 1 568 ? 27.344 1.413 -19.455 1.00 77.75 568 GLU A CA 1
ATOM 4588 C C . GLU A 1 568 ? 28.376 1.590 -20.560 1.00 77.75 568 GLU A C 1
ATOM 4590 O O . GLU A 1 568 ? 28.392 2.602 -21.256 1.00 77.75 568 GLU A O 1
ATOM 4595 N N . LEU A 1 569 ? 29.184 0.556 -20.770 1.00 73.69 569 LEU A N 1
ATOM 4596 C CA . LEU A 1 569 ? 30.224 0.560 -21.776 1.00 73.69 569 LEU A CA 1
ATOM 4597 C C . LEU A 1 569 ? 29.670 0.728 -23.201 1.00 73.69 569 LEU A C 1
ATOM 4599 O O . LEU A 1 569 ? 30.243 1.454 -24.009 1.00 73.69 569 LEU A O 1
ATOM 4603 N N . ARG A 1 570 ? 28.526 0.105 -23.513 1.00 75.75 570 ARG A N 1
ATOM 4604 C CA . ARG A 1 570 ? 27.810 0.340 -24.776 1.00 75.75 570 ARG A CA 1
ATOM 4605 C C . ARG A 1 570 ? 27.401 1.804 -24.916 1.00 75.75 570 ARG A C 1
ATOM 4607 O O . ARG A 1 570 ? 27.553 2.363 -25.996 1.00 75.75 570 ARG A O 1
ATOM 4614 N N . SER A 1 571 ? 26.860 2.410 -23.860 1.00 76.31 571 SER A N 1
ATOM 4615 C CA . SER A 1 571 ? 26.455 3.819 -23.887 1.00 76.31 571 SER A CA 1
ATOM 4616 C C . SER A 1 571 ? 27.650 4.745 -24.111 1.00 76.31 571 SER A C 1
ATOM 4618 O O . SER A 1 571 ? 27.538 5.693 -24.883 1.00 76.31 571 SER A O 1
ATOM 4620 N N . GLU A 1 572 ? 28.787 4.463 -23.469 1.00 75.38 572 GLU A N 1
ATOM 4621 C CA . GLU A 1 572 ? 30.048 5.181 -23.688 1.00 75.38 572 GLU A CA 1
ATOM 4622 C C . GLU A 1 572 ? 30.514 5.033 -25.145 1.00 75.38 572 GLU A C 1
ATOM 4624 O O . GLU A 1 572 ? 30.832 6.025 -25.795 1.00 75.38 572 GLU A O 1
ATOM 4629 N N . TYR A 1 573 ? 30.477 3.815 -25.690 1.00 72.38 573 TYR A N 1
ATOM 4630 C CA . TYR A 1 573 ? 30.880 3.536 -27.068 1.00 72.38 573 TYR A CA 1
ATOM 4631 C C . TYR A 1 573 ? 29.990 4.235 -28.107 1.00 72.38 573 TYR A C 1
ATOM 4633 O O . TYR A 1 573 ? 30.498 4.860 -29.032 1.00 72.38 573 TYR A O 1
ATOM 4641 N N . VAL A 1 574 ? 28.663 4.188 -27.942 1.00 72.44 574 VAL A N 1
ATOM 4642 C CA . VAL A 1 574 ? 27.719 4.880 -28.839 1.00 72.44 574 VAL A CA 1
ATOM 4643 C C . VAL A 1 574 ? 27.915 6.397 -28.776 1.00 72.44 574 VAL A C 1
ATOM 4645 O O . VAL A 1 574 ? 27.931 7.043 -29.819 1.00 72.44 574 VAL A O 1
ATOM 4648 N N . GLY A 1 575 ? 28.142 6.961 -27.584 1.00 72.62 575 GLY A N 1
ATOM 4649 C CA . GLY A 1 575 ? 28.442 8.388 -27.440 1.00 72.62 575 GLY A CA 1
ATOM 4650 C C . GLY A 1 575 ? 29.735 8.810 -28.149 1.00 72.62 575 GLY A C 1
ATOM 4651 O O . GLY A 1 575 ? 29.790 9.894 -28.726 1.00 72.62 575 GLY A O 1
ATOM 4652 N N . LEU A 1 576 ? 30.756 7.946 -28.159 1.00 70.81 576 LEU A N 1
ATOM 4653 C CA . LEU A 1 576 ? 32.014 8.188 -28.877 1.00 70.81 576 LEU A CA 1
ATOM 4654 C C . LEU A 1 576 ? 31.883 8.034 -30.401 1.00 70.81 576 LEU A C 1
ATOM 4656 O O . LEU A 1 576 ? 32.523 8.767 -31.157 1.00 70.81 576 LEU A O 1
ATOM 4660 N N . LEU A 1 577 ? 31.021 7.126 -30.867 1.00 69.00 577 LEU A N 1
ATOM 4661 C CA . LEU A 1 577 ? 30.675 7.028 -32.288 1.00 69.00 577 LEU A CA 1
ATOM 4662 C C . LEU A 1 577 ? 29.953 8.288 -32.779 1.00 69.00 577 LEU A C 1
ATOM 4664 O O . LEU A 1 577 ? 30.232 8.763 -33.878 1.00 69.00 577 LEU A O 1
ATOM 4668 N N . GLU A 1 578 ? 29.063 8.861 -31.966 1.00 69.88 578 GLU A N 1
ATOM 4669 C CA . GLU A 1 578 ? 28.380 10.122 -32.282 1.00 69.88 578 GLU A CA 1
ATOM 4670 C C . GLU A 1 578 ? 29.342 11.325 -32.301 1.00 69.88 578 GLU A C 1
ATOM 4672 O O . GLU A 1 578 ? 29.126 12.268 -33.065 1.00 69.88 578 GLU A O 1
ATOM 4677 N N . SER A 1 579 ? 30.428 11.289 -31.516 1.00 70.31 579 SER A N 1
ATOM 4678 C CA . SER A 1 579 ? 31.461 12.334 -31.491 1.00 70.31 579 SER A CA 1
ATOM 4679 C C . SER A 1 579 ? 32.585 12.158 -32.529 1.00 70.31 579 SER A C 1
ATOM 4681 O O . SER A 1 579 ? 33.438 13.040 -32.632 1.00 70.31 579 SER A O 1
ATOM 4683 N N . ASN A 1 580 ? 32.570 11.082 -33.334 1.00 64.88 580 ASN A N 1
ATOM 4684 C CA . ASN A 1 580 ? 33.590 10.722 -34.340 1.00 64.88 580 ASN A CA 1
ATOM 4685 C C . ASN A 1 580 ? 35.032 10.579 -33.792 1.00 64.88 580 ASN A C 1
ATOM 4687 O O . ASN A 1 580 ? 35.997 10.749 -34.541 1.00 64.88 580 ASN A O 1
ATOM 4691 N N . ASP A 1 581 ? 35.212 10.249 -32.511 1.00 66.88 581 ASP A N 1
ATOM 4692 C CA . ASP A 1 581 ? 36.545 10.102 -31.912 1.00 66.88 581 ASP A CA 1
ATOM 4693 C C . ASP A 1 581 ? 37.066 8.652 -32.039 1.00 66.88 581 ASP A C 1
ATOM 4695 O O . ASP A 1 581 ? 36.779 7.764 -31.230 1.00 66.88 581 ASP A O 1
ATOM 4699 N N . ILE A 1 582 ? 37.797 8.381 -33.126 1.00 60.28 582 ILE A N 1
ATOM 4700 C CA . ILE A 1 582 ? 38.166 7.023 -33.577 1.00 60.28 582 ILE A CA 1
ATOM 4701 C C . ILE A 1 582 ? 39.199 6.357 -32.646 1.00 60.28 582 ILE A C 1
ATOM 4703 O O . ILE A 1 582 ? 39.146 5.146 -32.416 1.00 60.28 582 ILE A O 1
ATOM 4707 N N . GLY A 1 583 ? 40.130 7.134 -32.081 1.00 60.84 583 GLY A N 1
ATOM 4708 C CA . GLY A 1 583 ? 41.214 6.614 -31.239 1.00 60.84 583 GLY A CA 1
ATOM 4709 C C . GLY A 1 583 ? 40.735 6.139 -29.866 1.00 60.84 583 GLY A C 1
ATOM 4710 O O . GLY A 1 583 ? 41.084 5.044 -29.421 1.00 60.84 583 GLY A O 1
ATOM 4711 N N . SER A 1 584 ? 39.878 6.927 -29.214 1.00 62.12 584 SER A N 1
ATOM 4712 C CA . SER A 1 584 ? 39.262 6.566 -27.933 1.00 62.12 584 SER A CA 1
ATOM 4713 C C . SER A 1 584 ? 38.256 5.419 -28.089 1.00 62.12 584 SER A C 1
ATOM 4715 O O . SER A 1 584 ? 38.197 4.542 -27.225 1.00 62.12 584 SER A O 1
ATOM 4717 N N . SER A 1 585 ? 37.557 5.345 -29.228 1.00 60.28 585 SER A N 1
ATOM 4718 C CA . SER A 1 585 ? 36.634 4.251 -29.562 1.00 60.28 585 SER A CA 1
ATOM 4719 C C . SER A 1 585 ? 37.320 2.881 -29.647 1.00 60.28 585 SER A C 1
ATOM 4721 O O . SER A 1 585 ? 36.752 1.898 -29.173 1.00 60.28 585 SER A O 1
ATOM 4723 N N . LYS A 1 586 ? 38.548 2.792 -30.186 1.00 62.53 586 LYS A N 1
ATOM 4724 C CA . LYS A 1 586 ? 39.324 1.532 -30.234 1.00 62.53 586 LYS A CA 1
ATOM 4725 C C . LYS A 1 586 ? 39.758 1.061 -28.842 1.00 62.53 586 LYS A C 1
ATOM 4727 O O . LYS A 1 586 ? 39.558 -0.098 -28.495 1.00 62.53 586 LYS A O 1
ATOM 4732 N N . VAL A 1 587 ? 40.274 1.970 -28.010 1.00 65.56 587 VAL A N 1
ATOM 4733 C CA . VAL A 1 587 ? 40.683 1.655 -26.626 1.00 65.56 587 VAL A CA 1
ATOM 4734 C C . VAL A 1 587 ? 39.484 1.223 -25.782 1.00 65.56 587 VAL A C 1
ATOM 4736 O O . VAL A 1 587 ? 39.581 0.294 -24.976 1.00 65.56 587 VAL A O 1
ATOM 4739 N N . LEU A 1 588 ? 38.338 1.884 -25.966 1.00 64.25 588 LEU A N 1
ATOM 4740 C CA . LEU A 1 588 ? 37.112 1.523 -25.269 1.00 64.25 588 LEU A CA 1
ATOM 4741 C C . LEU A 1 588 ? 36.571 0.181 -25.769 1.00 64.25 588 LEU A C 1
ATOM 4743 O O . LEU A 1 588 ? 36.170 -0.630 -24.945 1.00 64.25 588 LEU A O 1
ATOM 4747 N N . ALA A 1 589 ? 36.638 -0.099 -27.074 1.00 62.66 589 ALA A N 1
ATOM 4748 C CA . ALA A 1 589 ? 36.300 -1.408 -27.624 1.00 62.66 589 ALA A CA 1
ATOM 4749 C C . ALA A 1 589 ? 37.172 -2.513 -27.007 1.00 62.66 589 ALA A C 1
ATOM 4751 O O . ALA A 1 589 ? 36.629 -3.486 -26.499 1.00 62.66 589 ALA A O 1
ATOM 4752 N N . ASP A 1 590 ? 38.493 -2.340 -26.917 1.00 63.91 590 ASP A N 1
ATOM 4753 C CA . ASP A 1 590 ? 39.384 -3.311 -26.260 1.00 63.91 590 ASP A CA 1
ATOM 4754 C C . ASP A 1 590 ? 39.080 -3.486 -24.767 1.00 63.91 590 ASP A C 1
ATOM 4756 O O . ASP A 1 590 ? 39.150 -4.593 -24.226 1.00 63.91 590 ASP A O 1
ATOM 4760 N N . LYS A 1 591 ? 38.691 -2.409 -24.079 1.00 66.12 591 LYS A N 1
ATOM 4761 C CA . LYS A 1 591 ? 38.242 -2.468 -22.684 1.00 66.12 591 LYS A CA 1
ATOM 4762 C C . LYS A 1 591 ? 36.919 -3.223 -22.550 1.00 66.12 591 LYS A C 1
ATOM 4764 O O . LYS A 1 591 ? 36.798 -4.056 -21.658 1.00 66.12 591 LYS A O 1
ATOM 4769 N N . ILE A 1 592 ? 35.978 -2.995 -23.465 1.00 64.25 592 ILE A N 1
ATOM 4770 C CA . ILE A 1 592 ? 34.722 -3.741 -23.589 1.00 64.25 592 ILE A CA 1
ATOM 4771 C C . ILE A 1 592 ? 35.007 -5.215 -23.828 1.00 64.25 592 ILE A C 1
ATOM 4773 O O . ILE A 1 592 ? 34.462 -6.062 -23.131 1.00 64.25 592 ILE A O 1
ATOM 4777 N N . PHE A 1 593 ? 35.907 -5.527 -24.754 1.00 61.53 593 PHE A N 1
ATOM 4778 C CA . PHE A 1 593 ? 36.306 -6.891 -25.069 1.00 61.53 593 PHE A CA 1
ATOM 4779 C C . PHE A 1 593 ? 36.944 -7.594 -23.870 1.00 61.53 593 PHE A C 1
ATOM 4781 O O . PHE A 1 593 ? 36.602 -8.737 -23.574 1.00 61.53 593 PHE A O 1
ATOM 4788 N N . ASN A 1 594 ? 37.827 -6.913 -23.141 1.00 63.56 594 ASN A N 1
ATOM 4789 C CA . ASN A 1 594 ? 38.456 -7.465 -21.944 1.00 63.56 594 ASN A CA 1
ATOM 4790 C C . ASN A 1 594 ? 37.467 -7.629 -20.783 1.00 63.56 594 ASN A C 1
ATOM 4792 O O . ASN A 1 594 ? 37.524 -8.639 -20.081 1.00 63.56 594 ASN A O 1
ATOM 4796 N N . ASP A 1 595 ? 36.547 -6.684 -20.591 1.00 61.94 595 ASP A N 1
ATOM 4797 C CA . ASP A 1 595 ? 35.525 -6.772 -19.549 1.00 61.94 595 ASP A CA 1
ATOM 4798 C C . ASP A 1 595 ? 34.470 -7.841 -19.884 1.00 61.94 595 ASP A C 1
ATOM 4800 O O . ASP A 1 595 ? 34.074 -8.553 -18.969 1.00 61.94 595 ASP A O 1
ATOM 4804 N N . ILE A 1 596 ? 34.109 -8.045 -21.164 1.00 60.00 596 ILE A N 1
ATOM 4805 C CA . ILE A 1 596 ? 33.263 -9.157 -21.658 1.00 60.00 596 ILE A CA 1
ATOM 4806 C C . ILE A 1 596 ? 33.960 -10.521 -21.484 1.00 60.00 596 ILE A C 1
ATOM 4808 O O . ILE A 1 596 ? 33.315 -11.516 -21.163 1.00 60.00 596 ILE A O 1
ATOM 4812 N N . LEU A 1 597 ? 35.282 -10.598 -21.661 1.00 56.34 597 LEU A N 1
ATOM 4813 C CA . LEU A 1 597 ? 36.036 -11.836 -21.426 1.00 56.34 597 LEU A CA 1
ATOM 4814 C C . LEU A 1 597 ? 36.158 -12.165 -19.931 1.00 56.34 597 LEU A C 1
ATOM 4816 O O . LEU A 1 597 ? 36.026 -13.327 -19.554 1.00 56.34 597 LEU A O 1
ATOM 4820 N N . LYS A 1 598 ? 36.340 -11.155 -19.069 1.00 55.19 598 LYS A N 1
ATOM 4821 C CA . LYS A 1 598 ? 36.252 -11.311 -17.600 1.00 55.19 598 LYS A CA 1
ATOM 4822 C C . LYS A 1 598 ? 34.846 -11.683 -17.134 1.00 55.19 598 LYS A C 1
ATOM 4824 O O . LYS A 1 598 ? 34.679 -12.316 -16.101 1.00 55.19 598 LYS A O 1
ATOM 4829 N N . TRP A 1 599 ? 33.854 -11.284 -17.916 1.00 53.03 599 TRP A N 1
ATOM 4830 C CA . TRP A 1 599 ? 32.441 -11.591 -17.762 1.00 53.03 599 TRP A CA 1
ATOM 4831 C C . TRP A 1 599 ? 32.083 -13.055 -17.975 1.00 53.03 599 TRP A C 1
ATOM 4833 O O . TRP A 1 599 ? 30.971 -13.433 -17.622 1.00 53.03 599 TRP A O 1
ATOM 4843 N N . SER A 1 600 ? 32.978 -13.857 -18.568 1.00 48.94 600 SER A N 1
ATOM 4844 C CA . SER A 1 600 ? 32.810 -15.304 -18.698 1.00 48.94 600 SER A CA 1
ATOM 4845 C C . SER A 1 600 ? 32.524 -15.898 -17.315 1.00 48.94 600 SER A C 1
ATOM 4847 O O . SER A 1 600 ? 33.454 -16.064 -16.522 1.00 48.94 600 SER A O 1
ATOM 4849 N N . PRO A 1 601 ? 31.275 -16.296 -17.010 1.00 42.91 601 PRO A N 1
ATOM 4850 C CA . PRO A 1 601 ? 30.920 -16.828 -15.700 1.00 42.91 601 PRO A CA 1
ATOM 4851 C C . PRO A 1 601 ? 31.424 -18.271 -15.503 1.00 42.91 601 PRO A C 1
ATOM 4853 O O . PRO A 1 601 ? 30.975 -18.945 -14.587 1.00 42.91 601 PRO A O 1
ATOM 4856 N N . PHE A 1 602 ? 32.319 -18.758 -16.373 1.00 41.66 602 PHE A N 1
ATOM 4857 C CA . PHE A 1 602 ? 32.841 -20.126 -16.395 1.00 41.66 602 PHE A CA 1
ATOM 4858 C C . PHE A 1 602 ? 34.374 -20.166 -16.400 1.00 41.66 602 PHE A C 1
ATOM 4860 O O . PHE A 1 602 ? 34.978 -21.015 -17.050 1.00 41.66 602 PHE A O 1
ATOM 4867 N N . GLN A 1 603 ? 35.039 -19.314 -15.617 1.00 41.72 603 GLN A N 1
ATOM 4868 C CA . GLN A 1 603 ? 36.148 -19.895 -14.857 1.00 41.72 603 GLN A CA 1
ATOM 4869 C C . GLN A 1 603 ? 35.513 -20.693 -13.720 1.00 41.72 603 GLN A C 1
ATOM 4871 O O . GLN A 1 603 ? 35.500 -20.262 -12.573 1.00 41.72 603 GLN A O 1
ATOM 4876 N N . GLU A 1 604 ? 34.926 -21.842 -14.064 1.00 36.66 604 GLU A N 1
ATOM 4877 C CA . GLU A 1 604 ? 34.756 -22.899 -13.082 1.00 36.66 604 GLU A CA 1
ATOM 4878 C C . GLU A 1 604 ? 36.165 -23.172 -12.568 1.00 36.66 604 GLU A C 1
ATOM 4880 O O . GLU A 1 604 ? 37.029 -23.679 -13.291 1.00 36.66 604 GLU A O 1
ATOM 4885 N N . THR A 1 605 ? 36.448 -22.772 -11.331 1.00 31.69 605 THR A N 1
ATOM 4886 C CA . THR A 1 605 ? 37.545 -23.410 -10.627 1.00 31.69 605 THR A CA 1
ATOM 4887 C C . THR A 1 605 ? 37.225 -24.905 -10.637 1.00 31.69 605 THR A C 1
ATOM 4889 O O . THR A 1 605 ? 36.098 -25.275 -10.302 1.00 31.69 605 THR A O 1
ATOM 4892 N N . PRO A 1 606 ? 38.170 -25.789 -11.009 1.00 34.12 606 PRO A N 1
ATOM 4893 C CA . PRO A 1 606 ? 37.934 -27.235 -11.089 1.00 34.12 606 PRO A CA 1
ATOM 4894 C C . PRO A 1 606 ? 37.395 -27.874 -9.794 1.00 34.12 606 PRO A C 1
ATOM 4896 O O . PRO A 1 606 ? 37.034 -29.045 -9.787 1.00 34.12 606 PRO A O 1
ATOM 4899 N N . SER A 1 607 ? 37.363 -27.120 -8.692 1.00 32.88 607 SER A N 1
ATOM 4900 C CA . SER A 1 607 ? 36.783 -27.483 -7.402 1.00 32.88 607 SER A CA 1
ATOM 4901 C C . SER A 1 607 ? 35.254 -27.524 -7.365 1.00 32.88 607 SER A C 1
ATOM 4903 O O . SER A 1 607 ? 34.715 -28.130 -6.447 1.00 32.88 607 SER A O 1
ATOM 4905 N N . ASP A 1 608 ? 34.554 -26.889 -8.309 1.00 33.44 608 ASP A N 1
ATOM 4906 C CA . ASP A 1 608 ? 33.111 -26.625 -8.178 1.00 33.44 608 ASP A CA 1
ATOM 4907 C C . ASP A 1 608 ? 32.218 -27.692 -8.841 1.00 33.44 608 ASP A C 1
ATOM 4909 O O . ASP A 1 608 ? 30.993 -27.632 -8.719 1.00 33.44 608 ASP A O 1
ATOM 4913 N N . ILE A 1 609 ? 32.829 -28.686 -9.498 1.00 32.47 609 ILE A N 1
ATOM 4914 C CA . ILE A 1 609 ? 32.161 -29.818 -10.173 1.00 32.47 609 ILE A CA 1
ATOM 4915 C C . ILE A 1 609 ? 32.247 -31.118 -9.337 1.00 32.47 609 ILE A C 1
ATOM 4917 O O . ILE A 1 609 ? 31.689 -32.141 -9.730 1.00 32.47 609 ILE A O 1
ATOM 4921 N N . ALA A 1 610 ? 32.939 -31.104 -8.190 1.00 27.45 610 ALA A N 1
ATOM 4922 C CA . ALA A 1 610 ? 33.157 -32.291 -7.353 1.00 27.45 610 ALA A CA 1
ATOM 4923 C C . ALA A 1 610 ? 32.045 -32.536 -6.323 1.00 27.45 610 ALA A C 1
ATOM 4925 O O . ALA A 1 610 ? 31.664 -31.575 -5.613 1.00 27.45 610 ALA A O 1
#

Sequence (610 aa):
MENHMAKVKEEKLKLEDRYSVQISDAAFDMAVQGLKTFDSKLIFDDASPKKAMEILDGACKLVLERFRNCEYETSFYEEAHQLRWDLVELIEIYRDTPNTNTRKWVTRLRWGRDCESVFINEFLCRWEHVVGSPGGCHFLNQEFVQQLSLFKEINNNNNDDDGDDASSQKSCLDDVARFINVIRSKLVRSFDHLLTVTSSHVAEVASKMSDIPLTQFLLPQNDNKKLKAKYLTNLRVLEQELVVYDIYETLASSTRLNSSSTHPRGSFLLLGQSGAGKTEIAKAVAKHWYCDVSRLVEIDVSDLANESVFWRRLREEVEKRPYSIIVLDKIDKASESVTRALGDVLSKEVPRPSSDVDLSNTIIFMTSDVGSDQLRLFCKCHRKDEDTHKMFLLNPVKFLKTHDCTLKGSGPERALIQARKVLSGDVLDSVDEVLFVDQRFVNDKNVCRVLLREIVREIYGQRLVVHVSDRALDFLVNKIRTQVCEEAGKVLKKMLLEQVIQWLPARQNLNNVVVYVDKHDGTTKVSFSFHSHKQSVDDWYFKLKDGTFDRLMANLRAKVESSCRIFELRSEYVGLLESNDIGSSKVLADKIFNDILKWSPFQETPSDIA